Protein AF-A0A4R4P448-F1 (afdb_monomer_lite)

Sequence (437 aa):
MSELDTVGRLIAGVGQALLPLRTALETAEGFDALLIRLGWPPVQVPAPIRDLGAKVDRLYDNLTRLVGEGGLQVGSAPGREPVLNLDAGTVAAAVSAVTELVDAISALASAPASAYPPDLVAAGFREKFPRQLIDHLLVEYLVGRQPQLGFALRTLGVITAKYQAPEGIRPGYMARRFDLAALPQAVSDPGRMLRETFGWGTADFDFGAFASQVDNLMTALGNRSSHVPLDAAAAQAVQGTRTDRPRALEISPFRRVVGEDTTNRVSAAVRMIELPGAGGTLPGLALVPSFEGVLGFKLPLAEDIELIVRSDLDFSGGVAVLIRPGQGLEILTGFADGAAGPAKASGSLEAIVERGKADGEPTVLFGEPDGTRLQYQKLSGAGGIRLGSGGPDVFGEVSLDGLKFVFKPAGADGFIGAVLPKDGVQVEADVTAFPYR

pLDDT: mean 80.67, std 12.22, range [37.88, 97.12]

Foldseek 3Di:
DAPLVVLLVVLLLLLLLLLLLLQLLPDLVSVQVVQLQLQAHRDDQQPLSNVLNVLNVQLVVLSCQQFNPVSNPPPDDPDDHTDGPSPPVSSVSNVVSSVVSLVSLLCQLVDDCVSDDVQCVVVVVSPRVSQQSSQVSSLCSCCVPVVLRSLLCVLLVQWDWDWDPRDRNGHIHTRIHGHPVSVVVSLVCVVVCQCPPQVAVHQRRNPVVVLVSVCSNLVSVVWDKDWAFDDPLRCCQQANDDPDGFTWTKTWRDWDQPDPDNPRIWTKIWTKGKRHADPPFHIFIKIWIDTDDDAQDWDDPDQFKTKHKDKPDDPPQTWMWTDGPPDFIWIWGNSNVPPPHIDTDFIKIKMKMKGAHPVQDWAFPHDDPPAFTWTFGMWMKMWMWGADPVTIDTWIKIKTHFTKTWHAPDPDPPDVVVPADNRTDMDTDIDMDTSDD

Organism: NCBI:txid1266829

Secondary structure (DSSP, 8-state):
--HHHHHHHHHHHHHHHHTHHHHHHHSHHHHHHHHHHTT-------HHHHTHHHHHHHHHHHHHHHHHHHH--SSPPTT--------HHHHHHHHHHHHHHHHHHHHGGGS-GGGS-HHHHHTTHHHHHHHHHHHHHHHHHHHHH-HHHHHHHHHTTSEEEEEE--BTTBPPEEEEEE-TTHHHHHHH-HHHHHHHHH-TTSTT--HHHHHHHHHHHHHHTT-EEEEEEPPHHHHHHHH-S-SS--EEEEEEEEEEE-SSSTT-EEEEEEEEEEE---TTPPPEEEEEEEEES-TT-EEESSSSEEEEEEESS--TT-EEEEE-TTS--EEEE-TT-TTT--EEE-EEEEEEEEEE-TT-PPEEEEE-TTSSEEEESEEEEEEEEEEETTEEEEEEEEEEEEEEEEE--TT--SHHHHHS-TT-EEEEEEEEEEEE-

Structure (mmCIF, N/CA/C/O backbone):
data_AF-A0A4R4P448-F1
#
_entry.id   AF-A0A4R4P448-F1
#
loop_
_atom_site.group_PDB
_atom_site.id
_atom_site.type_symbol
_atom_site.label_atom_id
_atom_site.label_alt_id
_atom_site.label_comp_id
_atom_site.label_asym_id
_atom_site.label_entity_id
_atom_site.label_seq_id
_atom_site.pdbx_PDB_ins_code
_atom_site.Cartn_x
_atom_site.Cartn_y
_atom_site.Cartn_z
_atom_site.occupancy
_atom_site.B_iso_or_equiv
_atom_site.auth_seq_id
_atom_site.auth_comp_id
_atom_site.auth_asym_id
_atom_site.auth_atom_id
_atom_site.pdbx_PDB_model_num
ATOM 1 N N . MET A 1 1 ? -21.186 -8.753 -5.133 1.00 41.53 1 MET A N 1
ATOM 2 C CA . MET A 1 1 ? -20.066 -8.940 -6.088 1.00 41.53 1 MET A CA 1
ATOM 3 C C . MET A 1 1 ? -19.744 -10.428 -6.102 1.00 41.53 1 MET A C 1
ATOM 5 O O . MET A 1 1 ? -19.868 -11.041 -5.053 1.00 41.53 1 MET A O 1
ATOM 9 N N . SER A 1 2 ? -19.446 -11.040 -7.249 1.00 43.12 2 SER A N 1
ATOM 10 C CA . SER A 1 2 ? -19.134 -12.480 -7.345 1.00 43.12 2 SER A CA 1
ATOM 11 C C . SER A 1 2 ? -17.615 -12.743 -7.222 1.00 43.12 2 SER A C 1
ATOM 13 O O . SER A 1 2 ? -16.814 -11.827 -7.357 1.00 43.12 2 SER A O 1
ATOM 15 N N . GLU A 1 3 ? -17.175 -13.985 -6.990 1.00 44.41 3 GLU A N 1
ATOM 16 C CA . GLU A 1 3 ? -15.758 -14.401 -6.991 1.00 44.41 3 GLU A CA 1
ATOM 17 C C . GLU A 1 3 ? -15.194 -14.196 -8.392 1.00 44.41 3 GLU A C 1
ATOM 19 O O . GLU A 1 3 ? -14.084 -13.701 -8.548 1.00 44.41 3 GLU A O 1
ATOM 24 N N . LEU A 1 4 ? -16.020 -14.452 -9.412 1.00 55.16 4 LEU A N 1
ATOM 25 C CA . LEU A 1 4 ? -15.739 -14.094 -10.796 1.00 55.16 4 LEU A CA 1
ATOM 26 C C . LEU A 1 4 ? -15.542 -12.579 -10.971 1.00 55.16 4 LEU A C 1
ATOM 28 O O . LEU A 1 4 ? -14.670 -12.196 -11.738 1.00 55.16 4 LEU A O 1
ATOM 32 N N . ASP A 1 5 ? -16.256 -11.718 -10.235 1.00 58.09 5 ASP A N 1
ATOM 33 C CA . ASP A 1 5 ? -16.046 -10.258 -10.245 1.00 58.09 5 ASP A CA 1
ATOM 34 C C . ASP A 1 5 ? -14.701 -9.868 -9.614 1.00 58.09 5 ASP A C 1
ATOM 36 O O . ASP A 1 5 ? -13.929 -9.121 -10.211 1.00 58.09 5 ASP A O 1
ATOM 40 N N . THR A 1 6 ? -14.350 -10.405 -8.441 1.00 57.59 6 THR A N 1
ATOM 41 C CA . THR A 1 6 ? -13.052 -10.111 -7.803 1.00 57.59 6 THR A CA 1
ATOM 42 C C . THR A 1 6 ? -11.874 -10.666 -8.602 1.00 57.59 6 THR A C 1
ATOM 44 O O . THR A 1 6 ? -10.913 -9.939 -8.859 1.00 57.59 6 THR A O 1
ATOM 47 N N . VAL A 1 7 ? -11.952 -11.925 -9.037 1.00 63.88 7 VAL A N 1
ATOM 48 C CA . VAL A 1 7 ? -10.938 -12.555 -9.892 1.00 63.88 7 VAL A CA 1
ATOM 49 C C . VAL A 1 7 ? -10.858 -11.818 -11.226 1.00 63.88 7 VAL A C 1
ATOM 51 O O . VAL A 1 7 ? -9.765 -11.473 -11.661 1.00 63.88 7 VAL A O 1
ATOM 54 N N . GLY A 1 8 ? -11.997 -11.488 -11.836 1.00 66.19 8 GLY A N 1
ATOM 55 C CA . GLY A 1 8 ? -12.072 -10.715 -13.072 1.00 66.19 8 GLY A CA 1
ATOM 56 C C . GLY A 1 8 ? -11.394 -9.352 -12.950 1.00 66.19 8 GLY A C 1
ATOM 57 O O . GLY A 1 8 ? -10.576 -9.001 -13.797 1.00 66.19 8 GLY A O 1
ATOM 58 N N . ARG A 1 9 ? -11.635 -8.606 -11.866 1.00 70.31 9 ARG A N 1
ATOM 59 C CA . ARG A 1 9 ? -10.974 -7.313 -11.609 1.00 70.31 9 ARG A CA 1
ATOM 60 C C . ARG A 1 9 ? -9.481 -7.450 -11.326 1.00 70.31 9 ARG A C 1
ATOM 62 O O . ARG A 1 9 ? -8.697 -6.634 -11.810 1.00 70.31 9 ARG A O 1
ATOM 69 N N . LEU A 1 10 ? -9.072 -8.467 -10.566 1.00 69.50 10 LEU A N 1
ATOM 70 C CA . LEU A 1 10 ? -7.660 -8.722 -10.283 1.00 69.50 10 LEU A CA 1
ATOM 71 C C . LEU A 1 10 ? -6.905 -9.070 -11.571 1.00 69.50 10 LEU A C 1
ATOM 73 O O . LEU A 1 10 ? -5.875 -8.467 -11.865 1.00 69.50 10 LEU A O 1
ATOM 77 N N . ILE A 1 11 ? -7.449 -9.990 -12.367 1.00 74.88 11 ILE A N 1
ATOM 78 C CA . ILE A 1 11 ? -6.887 -10.405 -13.655 1.00 74.88 11 ILE A CA 1
ATOM 79 C C . ILE A 1 11 ? -6.887 -9.255 -14.651 1.00 74.88 11 ILE A C 1
ATOM 81 O O . ILE A 1 11 ? -5.895 -9.065 -15.351 1.00 74.88 11 ILE A O 1
ATOM 85 N N . ALA A 1 12 ? -7.937 -8.433 -14.668 1.00 78.94 12 ALA A N 1
ATOM 86 C CA . ALA A 1 12 ? -7.950 -7.207 -15.449 1.00 78.94 12 ALA A CA 1
ATOM 87 C C . ALA A 1 12 ? -6.800 -6.274 -15.057 1.00 78.94 12 ALA A C 1
ATOM 89 O O . ALA A 1 12 ? -6.094 -5.785 -15.935 1.00 78.94 12 ALA A O 1
ATOM 90 N N . GLY A 1 13 ? -6.564 -6.062 -13.760 1.00 77.81 13 GLY A N 1
ATOM 91 C CA . GLY A 1 13 ? -5.466 -5.223 -13.283 1.00 77.81 13 GLY A CA 1
ATOM 92 C C . GLY A 1 13 ? -4.086 -5.775 -13.652 1.00 77.81 13 GLY A C 1
ATOM 93 O O . GLY A 1 13 ? -3.258 -5.045 -14.196 1.00 77.81 13 GLY A O 1
ATOM 94 N N . VAL A 1 14 ? -3.851 -7.070 -13.419 1.00 76.56 14 VAL A N 1
ATOM 95 C CA . VAL A 1 14 ? -2.586 -7.738 -13.777 1.00 76.56 14 VAL A CA 1
ATOM 96 C C . VAL A 1 14 ? -2.362 -7.716 -15.287 1.00 76.56 14 VAL A C 1
ATOM 98 O O . VAL A 1 14 ? -1.283 -7.356 -15.749 1.00 76.56 14 VAL A O 1
ATOM 101 N N . GLY A 1 15 ? -3.384 -8.049 -16.073 1.00 81.69 15 GLY A N 1
ATOM 102 C CA . GLY A 1 15 ? -3.301 -8.045 -17.526 1.00 81.69 15 GLY A CA 1
ATOM 103 C C . GLY A 1 15 ? -3.049 -6.646 -18.089 1.00 81.69 15 GLY A C 1
ATOM 104 O O . GLY A 1 15 ? -2.198 -6.482 -18.961 1.00 81.69 15 GLY A O 1
ATOM 105 N N . GLN A 1 16 ? -3.708 -5.617 -17.544 1.00 85.31 16 GLN A N 1
ATOM 106 C CA . GLN A 1 16 ? -3.462 -4.223 -17.921 1.00 85.31 16 GLN A CA 1
ATOM 107 C C . GLN A 1 16 ? -2.030 -3.774 -17.635 1.00 85.31 16 GLN A C 1
ATOM 109 O O . GLN A 1 16 ? -1.494 -2.974 -18.402 1.00 85.31 16 GLN A O 1
ATOM 114 N N . ALA A 1 17 ? -1.393 -4.302 -16.586 1.00 87.56 17 ALA A N 1
ATOM 115 C CA . ALA A 1 17 ? 0.004 -3.999 -16.300 1.00 87.56 17 ALA A CA 1
ATOM 116 C C . ALA A 1 17 ? 0.957 -4.475 -17.403 1.00 87.56 17 ALA A C 1
ATOM 118 O O . ALA A 1 17 ? 2.005 -3.870 -17.605 1.00 87.56 17 ALA A O 1
ATOM 119 N N . LEU A 1 18 ? 0.583 -5.519 -18.148 1.00 89.50 18 LEU A N 1
ATOM 120 C CA . LEU A 1 18 ? 1.393 -6.088 -19.226 1.00 89.50 18 LEU A CA 1
ATOM 121 C C . LEU A 1 18 ? 1.148 -5.413 -20.586 1.00 89.50 18 LEU A C 1
ATOM 123 O O . LEU A 1 18 ? 1.983 -5.524 -21.480 1.00 89.50 18 LEU A O 1
ATOM 127 N N . LEU A 1 19 ? 0.046 -4.673 -20.750 1.00 89.25 19 LEU A N 1
ATOM 128 C CA . LEU A 1 19 ? -0.318 -4.036 -22.023 1.00 89.25 19 LEU A CA 1
ATOM 129 C C . LEU A 1 19 ? 0.665 -2.985 -22.561 1.00 89.25 19 LEU A C 1
ATOM 131 O O . LEU A 1 19 ? 0.752 -2.884 -23.785 1.00 89.25 19 LEU A O 1
ATOM 135 N N . PRO A 1 20 ? 1.440 -2.234 -21.750 1.00 90.81 20 PRO A N 1
ATOM 136 C CA . PRO A 1 20 ? 2.474 -1.350 -22.288 1.00 90.81 20 PRO A CA 1
ATOM 137 C C . PRO A 1 20 ? 3.507 -2.080 -23.158 1.00 90.81 20 PRO A C 1
ATOM 139 O O . PRO A 1 20 ? 4.108 -1.466 -24.039 1.00 90.81 20 PRO A O 1
ATOM 142 N N . LEU A 1 21 ? 3.685 -3.395 -22.964 1.00 92.69 21 LEU A N 1
ATOM 143 C CA . LEU A 1 21 ? 4.535 -4.214 -23.827 1.00 92.69 21 LEU A CA 1
ATOM 144 C C . LEU A 1 21 ? 4.021 -4.259 -25.271 1.00 92.69 21 LEU A C 1
ATOM 146 O O . LEU A 1 21 ? 4.827 -4.354 -26.187 1.00 92.69 21 LEU A O 1
ATOM 150 N N . ARG A 1 22 ? 2.706 -4.143 -25.490 1.00 91.81 22 ARG A N 1
ATOM 151 C CA . ARG A 1 22 ? 2.108 -4.114 -26.832 1.00 91.81 22 ARG A CA 1
ATOM 152 C C . ARG A 1 22 ? 2.654 -2.939 -27.630 1.00 91.81 22 ARG A C 1
ATOM 154 O O . ARG A 1 22 ? 3.297 -3.138 -28.650 1.00 91.81 22 ARG A O 1
ATOM 161 N N . THR A 1 23 ? 2.513 -1.733 -27.081 1.00 88.06 23 THR A N 1
ATOM 162 C CA . THR A 1 23 ? 3.013 -0.493 -27.686 1.00 88.06 23 THR A CA 1
ATOM 163 C C . THR A 1 23 ? 4.532 -0.507 -27.845 1.00 88.06 23 THR A C 1
ATOM 165 O O . THR A 1 23 ? 5.057 -0.010 -28.835 1.00 88.06 23 THR A O 1
ATOM 168 N N . ALA A 1 24 ? 5.258 -1.116 -26.903 1.00 92.81 24 ALA A N 1
ATOM 169 C CA . ALA A 1 24 ? 6.706 -1.261 -27.020 1.00 92.81 24 ALA A CA 1
ATOM 170 C C . ALA A 1 24 ? 7.134 -2.225 -28.142 1.00 92.81 24 ALA A C 1
ATOM 172 O O . ALA A 1 24 ? 8.243 -2.099 -28.641 1.00 92.81 24 ALA A O 1
ATOM 173 N N . LEU A 1 25 ? 6.299 -3.189 -28.538 1.00 93.62 25 LEU A N 1
ATOM 174 C CA . LEU A 1 25 ? 6.611 -4.150 -29.603 1.00 93.62 25 LEU A CA 1
ATOM 175 C C . LEU A 1 25 ? 6.015 -3.769 -30.968 1.00 93.62 25 LEU A C 1
ATOM 177 O O . LEU A 1 25 ? 6.372 -4.389 -31.969 1.00 93.62 25 LEU A O 1
ATOM 181 N N . GLU A 1 26 ? 5.142 -2.759 -31.025 1.00 89.88 26 GLU A N 1
ATOM 182 C CA . GLU A 1 26 ? 4.516 -2.269 -32.263 1.00 89.88 26 GLU A CA 1
ATOM 183 C C . GLU A 1 26 ? 5.527 -1.648 -33.238 1.00 89.88 26 GLU A C 1
ATOM 185 O O . GLU A 1 26 ? 5.404 -1.831 -34.450 1.00 89.88 26 GLU A O 1
ATOM 190 N N . THR A 1 27 ? 6.531 -0.925 -32.729 1.00 91.38 27 THR A N 1
ATOM 191 C CA . THR A 1 27 ? 7.555 -0.266 -33.555 1.00 91.38 27 THR A CA 1
ATOM 192 C C . THR A 1 27 ? 8.965 -0.499 -33.021 1.00 91.38 27 THR A C 1
ATOM 194 O O . THR A 1 27 ? 9.168 -0.813 -31.847 1.00 91.38 27 THR A O 1
ATOM 197 N N . ALA A 1 28 ? 9.966 -0.320 -33.890 1.00 90.31 28 ALA A N 1
ATOM 198 C CA . ALA A 1 28 ? 11.369 -0.406 -33.492 1.00 90.31 28 ALA A CA 1
ATOM 199 C C . ALA A 1 28 ? 11.723 0.673 -32.454 1.00 90.31 28 ALA A C 1
ATOM 201 O O . ALA A 1 28 ? 12.370 0.370 -31.455 1.00 90.31 28 ALA A O 1
ATOM 202 N N . GLU A 1 29 ? 11.224 1.902 -32.628 1.00 92.88 29 GLU A N 1
ATOM 203 C CA . GLU A 1 29 ? 11.473 2.999 -31.688 1.00 92.88 29 GLU A CA 1
ATOM 204 C C . GLU A 1 29 ? 10.832 2.744 -30.317 1.00 92.88 29 GLU A C 1
ATOM 206 O O . GLU A 1 29 ? 11.411 3.093 -29.286 1.00 92.88 29 GLU A O 1
ATOM 211 N N . GLY A 1 30 ? 9.647 2.121 -30.287 1.00 93.38 30 GLY A N 1
ATOM 212 C CA . GLY A 1 30 ? 8.982 1.722 -29.046 1.00 93.38 30 GLY A CA 1
ATOM 213 C C . GLY A 1 30 ? 9.814 0.709 -28.260 1.00 93.38 30 GLY A C 1
ATOM 214 O O . GLY A 1 30 ? 9.973 0.842 -27.041 1.00 93.38 30 GLY A O 1
ATOM 215 N N . PHE A 1 31 ? 10.408 -0.256 -28.964 1.00 96.12 31 PHE A N 1
ATOM 216 C CA . PHE A 1 31 ? 11.247 -1.273 -28.342 1.00 96.12 31 PHE A CA 1
ATOM 217 C C . PHE A 1 31 ? 12.570 -0.688 -27.848 1.00 96.12 31 PHE A C 1
ATOM 219 O O . PHE A 1 31 ? 12.986 -0.964 -26.721 1.00 96.12 31 PHE A O 1
ATOM 226 N N . ASP A 1 32 ? 13.194 0.184 -28.637 1.00 95.44 32 ASP A N 1
ATOM 227 C CA . ASP A 1 32 ? 14.412 0.888 -28.238 1.00 95.44 32 ASP A CA 1
ATOM 228 C C . ASP A 1 32 ? 14.177 1.753 -26.994 1.00 95.44 32 ASP A C 1
ATOM 230 O O . ASP A 1 32 ? 14.983 1.743 -26.060 1.00 95.44 32 ASP A O 1
ATOM 234 N N . ALA A 1 33 ? 13.037 2.448 -26.919 1.00 94.56 33 ALA A N 1
ATOM 235 C CA . ALA A 1 33 ? 12.659 3.218 -25.738 1.00 94.56 33 ALA A CA 1
ATOM 236 C C . ALA A 1 33 ? 12.486 2.329 -24.494 1.00 94.56 33 ALA A C 1
ATOM 238 O O . ALA A 1 33 ? 12.904 2.719 -23.397 1.00 94.56 33 ALA A O 1
ATOM 239 N N . LEU A 1 34 ? 11.903 1.133 -24.645 1.00 96.19 34 LEU A N 1
ATOM 240 C CA . LEU A 1 34 ? 11.806 0.146 -23.567 1.00 96.19 34 LEU A CA 1
ATOM 241 C C . LEU A 1 34 ? 13.198 -0.318 -23.116 1.00 96.19 34 LEU A C 1
ATOM 243 O O . LEU A 1 34 ? 13.480 -0.311 -21.917 1.00 96.19 34 LEU A O 1
ATOM 247 N N . LEU A 1 35 ? 14.087 -0.671 -24.049 1.00 96.69 35 LEU A N 1
ATOM 248 C CA . LEU A 1 35 ? 15.451 -1.096 -23.728 1.00 96.69 35 LEU A CA 1
ATOM 249 C C . LEU A 1 35 ? 16.219 -0.012 -22.971 1.00 96.69 35 LEU A C 1
ATOM 251 O O . LEU A 1 35 ? 16.769 -0.297 -21.905 1.00 96.69 35 LEU A O 1
ATOM 255 N N . ILE A 1 36 ? 16.176 1.236 -23.443 1.00 95.44 36 ILE A N 1
ATOM 256 C CA . ILE A 1 36 ? 16.846 2.366 -22.788 1.00 95.44 36 ILE A CA 1
ATOM 257 C C . ILE A 1 36 ? 16.336 2.543 -21.352 1.00 95.44 36 ILE A C 1
ATOM 259 O O . ILE A 1 36 ? 17.140 2.681 -20.427 1.00 95.44 36 ILE A O 1
ATOM 263 N N . ARG A 1 37 ? 15.015 2.477 -21.125 1.00 95.19 37 ARG A N 1
ATOM 264 C CA . ARG A 1 37 ? 14.423 2.570 -19.773 1.00 95.19 37 ARG A CA 1
ATOM 265 C C . ARG A 1 37 ? 14.904 1.458 -18.840 1.00 95.19 37 ARG A C 1
ATOM 267 O O . ARG A 1 37 ? 15.059 1.694 -17.643 1.00 95.19 37 ARG A O 1
ATOM 274 N N . LEU A 1 38 ? 15.144 0.266 -19.380 1.00 96.50 38 LEU A N 1
ATOM 275 C CA . LEU A 1 38 ? 15.647 -0.900 -18.649 1.00 96.50 38 LEU A CA 1
ATOM 276 C C . LEU A 1 38 ? 17.185 -0.934 -18.546 1.00 96.50 38 LEU A C 1
ATOM 278 O O . LEU A 1 38 ? 17.749 -1.867 -17.966 1.00 96.50 38 LEU A O 1
ATOM 282 N N . GLY A 1 39 ? 17.880 0.075 -19.077 1.00 96.56 39 GLY A N 1
ATOM 283 C CA . GLY A 1 39 ? 19.338 0.149 -19.048 1.00 96.56 39 GLY A CA 1
ATOM 284 C C . GLY A 1 39 ? 20.006 -0.804 -20.033 1.00 96.56 39 GLY A C 1
ATOM 285 O O . GLY A 1 39 ? 21.037 -1.393 -19.708 1.00 96.56 39 GLY A O 1
ATOM 286 N N . TRP A 1 40 ? 19.412 -0.997 -21.206 1.00 97.12 40 TRP A N 1
ATOM 287 C CA . TRP A 1 40 ? 19.964 -1.775 -22.311 1.00 97.12 40 TRP A CA 1
ATOM 288 C C . TRP A 1 40 ? 20.116 -0.894 -23.555 1.00 97.12 40 TRP A C 1
ATOM 290 O O . TRP A 1 40 ? 19.285 -0.011 -23.779 1.00 97.12 40 TRP A O 1
ATOM 300 N N . PRO A 1 41 ? 21.178 -1.087 -24.354 1.00 95.81 41 PRO A N 1
ATOM 301 C CA . PRO A 1 41 ? 21.342 -0.339 -25.591 1.00 95.81 41 PRO A CA 1
ATOM 302 C C . PRO A 1 41 ? 20.273 -0.758 -26.620 1.00 95.81 41 PRO A C 1
ATOM 304 O O . PRO A 1 41 ? 19.886 -1.930 -26.629 1.00 95.81 41 PRO A O 1
ATOM 307 N N . PRO A 1 42 ? 19.826 0.163 -27.493 1.00 93.44 42 PRO A N 1
ATOM 308 C CA . PRO A 1 42 ? 18.970 -0.141 -28.640 1.00 93.44 42 PRO A CA 1
ATOM 309 C C . PRO A 1 42 ? 19.512 -1.294 -29.487 1.00 93.44 42 PRO A C 1
ATOM 311 O O . PRO A 1 42 ? 20.704 -1.326 -29.804 1.00 93.44 42 PRO A O 1
ATOM 314 N N . VAL A 1 43 ? 18.642 -2.227 -29.870 1.00 92.06 43 VAL A N 1
ATOM 315 C CA . VAL A 1 43 ? 18.972 -3.343 -30.766 1.00 92.06 43 VAL A CA 1
ATOM 316 C C . VAL A 1 43 ? 17.750 -3.727 -31.590 1.00 92.06 43 VAL A C 1
ATOM 318 O O . VAL A 1 43 ? 16.611 -3.555 -31.161 1.00 92.06 43 VAL A O 1
ATOM 321 N N . GLN A 1 44 ? 17.973 -4.352 -32.748 1.00 89.81 44 GLN A N 1
ATOM 322 C CA . GLN A 1 44 ? 16.877 -4.989 -33.474 1.00 89.81 44 GLN A CA 1
ATOM 323 C C . GLN A 1 44 ? 16.191 -6.033 -32.580 1.00 89.81 44 GLN A C 1
ATOM 325 O O . GLN A 1 44 ? 16.870 -6.873 -31.990 1.00 89.81 44 GLN A O 1
ATOM 330 N N . VAL A 1 45 ? 14.853 -6.003 -32.528 1.00 89.75 45 VAL A N 1
ATOM 331 C CA . VAL A 1 45 ? 14.033 -6.902 -31.699 1.00 89.75 45 VAL A CA 1
ATOM 332 C C . VAL A 1 45 ? 14.415 -8.375 -31.937 1.00 89.75 45 VAL A C 1
ATOM 334 O O . VAL A 1 45 ? 14.128 -8.899 -33.029 1.00 89.75 45 VAL A O 1
ATOM 337 N N . PRO A 1 46 ? 15.023 -9.057 -30.940 1.00 93.25 46 PRO A N 1
ATOM 338 C CA . PRO A 1 46 ? 15.355 -10.478 -31.018 1.00 93.25 46 PRO A CA 1
ATOM 339 C C . PRO A 1 46 ? 14.111 -11.336 -31.259 1.00 93.25 46 PRO A C 1
ATOM 341 O O . PRO A 1 46 ? 13.043 -11.033 -30.726 1.00 93.25 46 PRO A O 1
ATOM 344 N N . ALA A 1 47 ? 14.247 -12.430 -32.016 1.00 92.50 47 ALA A N 1
ATOM 345 C CA . ALA A 1 47 ? 13.115 -13.302 -32.353 1.00 92.50 47 ALA A CA 1
ATOM 346 C C . ALA A 1 47 ? 12.321 -13.781 -31.116 1.00 92.50 47 ALA A C 1
ATOM 348 O O . ALA A 1 47 ? 11.112 -13.567 -31.107 1.00 92.50 47 ALA A O 1
ATOM 349 N N . PRO A 1 48 ? 12.957 -14.255 -30.018 1.00 94.19 48 PRO A N 1
ATOM 350 C CA . PRO A 1 48 ? 12.215 -14.659 -28.819 1.00 94.19 48 PRO A CA 1
ATOM 351 C C . PRO A 1 48 ? 11.367 -13.541 -28.193 1.00 94.19 48 PRO A C 1
ATOM 353 O O . PRO A 1 48 ? 10.333 -13.810 -27.594 1.00 94.19 48 PRO A O 1
ATOM 356 N N . ILE A 1 49 ? 11.797 -12.280 -28.320 1.00 94.69 49 ILE A N 1
ATOM 357 C CA . ILE A 1 49 ? 11.058 -11.119 -27.803 1.00 94.69 49 ILE A CA 1
ATOM 358 C C . ILE A 1 49 ? 9.927 -10.739 -28.761 1.00 94.69 49 ILE A C 1
ATOM 360 O O . ILE A 1 49 ? 8.828 -10.416 -28.320 1.00 94.69 49 ILE A O 1
ATOM 364 N N . ARG A 1 50 ? 10.170 -10.820 -30.073 1.00 92.75 50 ARG A N 1
ATOM 365 C CA . ARG A 1 50 ? 9.145 -10.588 -31.098 1.00 92.75 50 ARG A CA 1
ATOM 366 C C . ARG A 1 50 ? 7.983 -11.573 -30.969 1.00 92.75 50 ARG A C 1
ATOM 368 O O . ARG A 1 50 ? 6.833 -11.171 -31.114 1.00 92.75 50 ARG A O 1
ATOM 375 N N . ASP A 1 51 ? 8.278 -12.824 -30.623 1.00 92.69 51 ASP A N 1
ATOM 376 C CA . ASP A 1 51 ? 7.280 -13.879 -30.418 1.00 92.69 51 ASP A CA 1
ATOM 377 C C . ASP A 1 51 ? 6.328 -13.588 -29.241 1.00 92.69 51 ASP A C 1
ATOM 379 O O . ASP A 1 51 ? 5.228 -14.147 -29.176 1.00 92.69 51 ASP A O 1
ATOM 383 N N . LEU A 1 52 ? 6.691 -12.667 -28.336 1.00 95.62 52 LEU A N 1
ATOM 384 C CA . LEU A 1 52 ? 5.781 -12.182 -27.297 1.00 95.62 52 LEU A CA 1
ATOM 385 C C . LEU A 1 52 ? 4.616 -11.375 -27.878 1.00 95.62 52 LEU A C 1
ATOM 387 O O . LEU A 1 52 ? 3.542 -11.393 -27.284 1.00 95.62 52 LEU A O 1
ATOM 391 N N . GLY A 1 53 ? 4.786 -10.714 -29.031 1.00 93.19 53 GLY A N 1
ATOM 392 C CA . GLY A 1 53 ? 3.767 -9.842 -29.627 1.00 93.19 53 GLY A CA 1
ATOM 393 C C . GLY A 1 53 ? 2.418 -10.544 -29.789 1.00 93.19 53 GLY A C 1
ATOM 394 O O . GLY A 1 53 ? 1.411 -10.078 -29.264 1.00 93.19 53 GLY A O 1
ATOM 395 N N . ALA A 1 54 ? 2.415 -11.749 -30.367 1.00 93.62 54 ALA A N 1
ATOM 396 C CA . ALA A 1 54 ? 1.192 -12.537 -30.537 1.00 93.62 54 ALA A CA 1
ATOM 397 C C . ALA A 1 54 ? 0.527 -12.929 -29.201 1.00 93.62 54 ALA A C 1
ATOM 399 O O . ALA A 1 54 ? -0.694 -13.063 -29.130 1.00 93.62 54 ALA A O 1
ATOM 400 N N . LYS A 1 55 ? 1.308 -13.127 -28.130 1.00 94.62 55 LYS A N 1
ATOM 401 C CA . LYS A 1 55 ? 0.780 -13.423 -26.786 1.00 94.62 55 LYS A CA 1
ATOM 402 C C . LYS A 1 55 ? 0.194 -12.175 -26.132 1.00 94.62 55 LYS A C 1
ATOM 404 O O . LYS A 1 55 ? -0.847 -12.261 -25.487 1.00 94.62 55 LYS A O 1
ATOM 409 N N . VAL A 1 56 ? 0.831 -11.025 -26.334 1.00 94.25 56 VAL A N 1
ATOM 410 C CA . VAL A 1 56 ? 0.334 -9.731 -25.859 1.00 94.25 56 VAL A CA 1
ATOM 411 C C . VAL A 1 56 ? -0.965 -9.347 -26.572 1.00 94.25 56 VAL A C 1
ATOM 413 O O . VAL A 1 56 ? -1.898 -8.907 -25.906 1.00 94.25 56 VAL A O 1
ATOM 416 N N . ASP A 1 57 ? -1.077 -9.576 -27.882 1.00 93.75 57 ASP A N 1
ATOM 417 C CA . ASP A 1 57 ? -2.321 -9.335 -28.626 1.00 93.75 57 ASP A CA 1
ATOM 418 C C . ASP A 1 57 ? -3.454 -10.251 -28.143 1.00 93.75 57 ASP A C 1
ATOM 420 O O . ASP A 1 57 ? -4.557 -9.784 -27.866 1.00 93.75 57 ASP A O 1
ATOM 424 N N . ARG A 1 58 ? -3.173 -11.543 -27.912 1.00 94.44 58 ARG A N 1
ATOM 425 C CA . ARG A 1 58 ? -4.150 -12.456 -27.290 1.00 94.44 58 ARG A CA 1
ATOM 426 C C . ARG A 1 58 ? -4.582 -11.986 -25.905 1.00 94.44 58 ARG A C 1
ATOM 428 O O . ARG A 1 58 ? -5.759 -12.104 -25.567 1.00 94.44 58 ARG A O 1
ATOM 435 N N . LEU A 1 59 ? -3.654 -11.495 -25.085 1.00 92.62 59 LEU A N 1
ATOM 436 C CA . LEU A 1 59 ? -3.991 -10.928 -23.782 1.00 92.62 59 LEU A CA 1
ATOM 437 C C . LEU A 1 59 ? -4.906 -9.712 -23.947 1.00 92.62 59 LEU A C 1
ATOM 439 O O . LEU A 1 59 ? -5.942 -9.651 -23.293 1.00 92.62 59 LEU A O 1
ATOM 443 N N . TYR A 1 60 ? -4.564 -8.786 -24.842 1.00 91.88 60 TYR A N 1
ATOM 444 C CA . TYR A 1 60 ? -5.380 -7.610 -25.136 1.00 91.88 60 TYR A CA 1
ATOM 445 C C . TYR A 1 60 ? -6.805 -7.989 -25.555 1.00 91.88 60 TYR A C 1
ATOM 447 O O . TYR A 1 60 ? -7.765 -7.463 -24.989 1.00 91.88 60 TYR A O 1
ATOM 455 N N . ASP A 1 61 ? -6.963 -8.948 -26.467 1.00 92.38 61 ASP A N 1
ATOM 456 C CA . ASP A 1 61 ? -8.274 -9.409 -26.927 1.00 92.38 61 ASP A CA 1
ATOM 457 C C . ASP A 1 61 ? -9.096 -10.028 -25.789 1.00 92.38 61 ASP A C 1
ATOM 459 O O . ASP A 1 61 ? -10.282 -9.734 -25.636 1.00 92.38 61 ASP A O 1
ATOM 463 N N . ASN A 1 62 ? -8.475 -10.872 -24.956 1.00 91.06 62 ASN A N 1
ATOM 464 C CA . ASN A 1 62 ? -9.157 -11.497 -23.821 1.00 91.06 62 ASN A CA 1
ATOM 465 C C . ASN A 1 62 ? -9.546 -10.478 -22.748 1.00 91.06 62 ASN A C 1
ATOM 467 O O . ASN A 1 62 ? -10.651 -10.549 -22.215 1.00 91.06 62 ASN A O 1
ATOM 471 N N . LEU A 1 63 ? -8.690 -9.494 -22.468 1.00 88.50 63 LEU A N 1
ATOM 472 C CA . LEU A 1 63 ? -9.041 -8.411 -21.557 1.00 88.50 63 LEU A CA 1
ATOM 473 C C . LEU A 1 63 ? -10.141 -7.519 -22.141 1.00 88.50 63 LEU A C 1
ATOM 475 O O . LEU A 1 63 ? -11.031 -7.119 -21.403 1.00 88.50 63 LEU A O 1
ATOM 479 N N . THR A 1 64 ? -10.134 -7.252 -23.450 1.00 88.88 64 THR A N 1
ATOM 480 C CA . THR A 1 64 ? -11.207 -6.495 -24.120 1.00 88.88 64 THR A CA 1
ATOM 481 C C . THR A 1 64 ? -12.546 -7.205 -23.955 1.00 88.88 64 THR A C 1
ATOM 483 O O . THR A 1 64 ? -13.549 -6.559 -23.666 1.00 88.88 64 THR A O 1
ATOM 486 N N . ARG A 1 65 ? -12.570 -8.540 -24.076 1.00 88.38 65 ARG A N 1
ATOM 487 C CA . ARG A 1 65 ? -13.777 -9.330 -23.794 1.00 88.38 65 ARG A CA 1
ATOM 488 C C . ARG A 1 65 ? -14.171 -9.258 -22.322 1.00 88.38 65 ARG A C 1
ATOM 490 O O . ARG A 1 65 ? -15.356 -9.147 -22.049 1.00 88.38 65 ARG A O 1
ATOM 497 N N . LEU A 1 66 ? -13.201 -9.298 -21.405 1.00 84.50 66 LEU A N 1
ATOM 498 C CA . LEU A 1 66 ? -13.430 -9.303 -19.957 1.00 84.50 66 LEU A CA 1
ATOM 499 C C . LEU A 1 66 ? -13.937 -7.962 -19.412 1.00 84.50 66 LEU A C 1
ATOM 501 O O . LEU A 1 66 ? -14.810 -7.967 -18.552 1.00 84.50 66 LEU A O 1
ATOM 505 N N . VAL A 1 67 ? -13.394 -6.827 -19.864 1.00 82.81 67 VAL A N 1
ATOM 506 C CA . VAL A 1 67 ? -13.695 -5.496 -19.292 1.00 82.81 67 VAL A CA 1
ATOM 507 C C . VAL A 1 67 ? -14.355 -4.510 -20.261 1.00 82.81 67 VAL A C 1
ATOM 509 O O . VAL A 1 67 ? -14.634 -3.366 -19.890 1.00 82.81 67 VAL A O 1
ATOM 512 N N . GLY A 1 68 ? -14.594 -4.933 -21.503 1.00 77.88 68 GLY A N 1
ATOM 513 C CA . GLY A 1 68 ? -15.080 -4.086 -22.589 1.00 77.88 68 GLY A CA 1
ATOM 514 C C . GLY A 1 68 ? -14.025 -3.096 -23.102 1.00 77.88 68 GLY A C 1
ATOM 515 O O . GLY A 1 68 ? -13.033 -2.797 -22.436 1.00 77.88 68 GLY A O 1
ATOM 516 N N . GLU A 1 69 ? -14.260 -2.515 -24.285 1.00 67.12 69 GLU A N 1
ATOM 517 C CA . GLU A 1 69 ? -13.362 -1.500 -24.873 1.00 67.12 69 GLU A CA 1
ATOM 518 C C . GLU A 1 69 ? -13.164 -0.272 -23.963 1.00 67.12 69 GLU A C 1
ATOM 520 O O . GLU A 1 69 ? -12.107 0.351 -23.978 1.00 67.12 69 GLU A O 1
ATOM 525 N N . GLY A 1 70 ? -14.173 0.077 -23.153 1.00 60.19 70 GLY A N 1
ATOM 526 C CA . GLY A 1 70 ? -14.103 1.178 -22.183 1.00 60.19 70 GLY A CA 1
ATOM 527 C C . GLY A 1 70 ? -13.294 0.859 -20.921 1.00 60.19 70 GLY A C 1
ATOM 528 O O . GLY A 1 70 ? -12.789 1.773 -20.272 1.00 60.19 70 GLY A O 1
ATOM 529 N N . GLY A 1 71 ? -13.129 -0.426 -20.583 1.00 62.53 71 GLY A N 1
ATOM 530 C CA . GLY A 1 71 ? -12.361 -0.861 -19.414 1.00 62.53 71 GLY A CA 1
ATOM 531 C C . GLY A 1 71 ? -10.858 -0.950 -19.655 1.00 62.53 71 GLY A C 1
ATOM 532 O O . GLY A 1 71 ? -10.076 -0.938 -18.701 1.00 62.53 71 GLY A O 1
ATOM 533 N N . LEU A 1 72 ? -10.436 -0.982 -20.920 1.00 69.31 72 LEU A N 1
ATOM 534 C CA . LEU A 1 72 ? -9.036 -0.893 -21.313 1.00 69.31 72 LEU A CA 1
ATOM 535 C C . LEU A 1 72 ? -8.642 0.569 -21.510 1.00 69.31 72 LEU A C 1
ATOM 537 O O . LEU A 1 72 ? -8.791 1.144 -22.582 1.00 69.31 72 LEU A O 1
ATOM 541 N N . GLN A 1 73 ? -8.084 1.191 -20.477 1.00 60.75 73 GLN A N 1
ATOM 542 C CA . GLN A 1 73 ? -7.656 2.594 -20.552 1.00 60.75 73 GLN A CA 1
ATOM 543 C C . GLN A 1 73 ? -6.274 2.788 -21.205 1.00 60.75 73 GLN A C 1
ATOM 545 O O . GLN A 1 73 ? -5.544 3.727 -20.877 1.00 60.75 73 GLN A O 1
ATOM 550 N N . VAL A 1 74 ? -5.849 1.895 -22.103 1.00 47.97 74 VAL A N 1
ATOM 551 C CA . VAL A 1 74 ? -4.645 2.135 -22.915 1.00 47.97 74 VAL A CA 1
ATOM 552 C C . VAL A 1 74 ? -5.019 3.173 -23.980 1.00 47.97 74 VAL A C 1
ATOM 554 O O . VAL A 1 74 ? -5.458 2.822 -25.065 1.00 47.97 74 VAL A O 1
ATOM 557 N N . GLY A 1 75 ? -4.924 4.460 -23.625 1.00 47.22 75 GLY A N 1
ATOM 558 C CA . GLY A 1 75 ? -5.175 5.588 -24.535 1.00 47.22 75 GLY A CA 1
ATOM 559 C C . GLY A 1 75 ? -6.640 6.015 -24.734 1.00 47.22 75 GLY A C 1
ATOM 560 O O . GLY A 1 75 ? -6.912 6.777 -25.658 1.00 47.22 75 GLY A O 1
ATOM 561 N N . SER A 1 76 ? -7.586 5.567 -23.903 1.00 43.69 76 SER A N 1
ATOM 562 C CA . SER A 1 76 ? -9.026 5.804 -24.125 1.00 43.69 76 SER A CA 1
ATOM 563 C C . SER A 1 76 ? -9.550 7.128 -23.542 1.00 43.69 76 SER A C 1
ATOM 565 O O . SER A 1 76 ? -9.173 7.537 -22.444 1.00 43.69 76 SER A O 1
ATOM 567 N N . ALA A 1 77 ? -10.459 7.777 -24.280 1.00 38.03 77 ALA A N 1
ATOM 568 C CA . ALA A 1 77 ? -11.159 9.007 -23.901 1.00 38.03 77 ALA A CA 1
ATOM 569 C C . ALA A 1 77 ? -12.135 8.798 -22.715 1.00 38.03 77 ALA A C 1
ATOM 571 O O . ALA A 1 77 ? -12.733 7.724 -22.602 1.00 38.03 77 ALA A O 1
ATOM 572 N N . PRO A 1 78 ? -12.339 9.809 -21.845 1.00 41.03 78 PRO A N 1
ATOM 573 C CA . PRO A 1 78 ? -13.254 9.708 -20.706 1.00 41.03 78 PRO A CA 1
ATOM 574 C C . PRO A 1 78 ? -14.714 9.520 -21.158 1.00 41.03 78 PRO A C 1
ATOM 576 O O . PRO A 1 78 ? -15.174 10.229 -22.051 1.00 41.03 78 PRO A O 1
ATOM 579 N N . GLY A 1 79 ? -15.452 8.596 -20.522 1.00 46.53 79 GLY A N 1
ATOM 580 C CA . GLY A 1 79 ? -16.917 8.487 -20.660 1.00 46.53 79 GLY A CA 1
ATOM 581 C C . GLY A 1 79 ? -17.504 7.119 -21.040 1.00 46.53 79 GLY A C 1
ATOM 582 O O . GLY A 1 79 ? -18.719 7.025 -21.183 1.00 46.53 79 GLY A O 1
ATOM 583 N N . ARG A 1 80 ? -16.703 6.056 -21.200 1.00 53.22 80 ARG A N 1
ATOM 584 C CA . ARG A 1 80 ? -17.222 4.679 -21.328 1.00 53.22 80 ARG A CA 1
ATOM 585 C C . ARG A 1 80 ? -17.019 3.933 -20.014 1.00 53.22 80 ARG A C 1
ATOM 587 O O . ARG A 1 80 ? -15.878 3.704 -19.622 1.00 53.22 80 ARG A O 1
ATOM 594 N N . GLU A 1 81 ? -18.105 3.571 -19.338 1.00 53.38 81 GLU A N 1
ATOM 595 C CA . GLU A 1 81 ? -18.008 2.709 -18.160 1.00 53.38 81 GLU A CA 1
ATOM 596 C C . GLU A 1 81 ? -17.533 1.302 -18.572 1.00 53.38 81 GLU A C 1
ATOM 598 O O . GLU A 1 81 ? -17.978 0.783 -19.602 1.00 53.38 81 GLU A O 1
ATOM 603 N N . PRO A 1 82 ? -16.606 0.684 -17.818 1.00 62.03 82 PRO A N 1
ATOM 604 C CA . PRO A 1 82 ? -16.226 -0.705 -18.035 1.00 62.03 82 PRO A CA 1
ATOM 605 C C . PRO A 1 82 ? -17.443 -1.614 -17.852 1.00 62.03 82 PRO A C 1
ATOM 607 O O . PRO A 1 82 ? -18.094 -1.586 -16.810 1.00 62.03 82 PRO A O 1
ATOM 610 N N . VAL A 1 83 ? -17.717 -2.457 -18.845 1.00 65.88 83 VAL A N 1
ATOM 611 C CA . VAL A 1 83 ? -18.720 -3.521 -18.735 1.00 65.88 83 VAL A CA 1
ATOM 612 C C . VAL A 1 83 ? -17.961 -4.819 -18.515 1.00 65.88 83 VAL A C 1
ATOM 614 O O . VAL A 1 83 ? -17.259 -5.288 -19.409 1.00 65.88 83 VAL A O 1
ATOM 617 N N . LEU A 1 84 ? -18.063 -5.374 -17.308 1.00 70.38 84 LEU A N 1
ATOM 618 C CA . LEU A 1 84 ? -17.396 -6.624 -16.968 1.00 70.38 84 LEU A CA 1
ATOM 619 C C . LEU A 1 84 ? -18.190 -7.811 -17.524 1.00 70.38 84 LEU A C 1
ATOM 621 O O . LEU A 1 84 ? -19.316 -8.060 -17.095 1.00 70.38 84 LEU A O 1
ATOM 625 N N . ASN A 1 85 ? -17.593 -8.564 -18.447 1.00 77.38 85 ASN A N 1
ATOM 626 C CA . ASN A 1 85 ? -18.107 -9.866 -18.848 1.00 77.38 85 ASN A CA 1
ATOM 627 C C . ASN A 1 85 ? -17.467 -10.955 -17.980 1.00 77.38 85 ASN A C 1
ATOM 629 O O . ASN A 1 85 ? -16.354 -11.411 -18.236 1.00 77.38 85 ASN A O 1
ATOM 633 N N . LEU A 1 86 ? -18.182 -11.351 -16.934 1.00 73.00 86 LEU A N 1
ATOM 634 C CA . LEU A 1 86 ? -17.683 -12.248 -15.894 1.00 73.00 86 LEU A CA 1
ATOM 635 C C . LEU A 1 86 ? -18.047 -13.716 -16.137 1.00 73.00 86 LEU A C 1
ATOM 637 O O . LEU A 1 86 ? -18.087 -14.500 -15.188 1.00 73.00 86 LEU A O 1
ATOM 641 N N . ASP A 1 87 ? -18.333 -14.110 -17.381 1.00 80.62 87 ASP A N 1
ATOM 642 C CA . ASP A 1 87 ? -18.531 -15.522 -17.686 1.00 80.62 87 ASP A CA 1
ATOM 643 C C . ASP A 1 87 ? -17.238 -16.318 -17.419 1.00 80.62 87 ASP A C 1
ATOM 645 O O . ASP A 1 87 ? -16.121 -15.849 -17.664 1.00 80.62 87 ASP A O 1
ATOM 649 N N . ALA A 1 88 ? -17.385 -17.532 -16.882 1.00 73.94 88 ALA A N 1
ATOM 650 C CA . ALA A 1 88 ? -16.249 -18.346 -16.451 1.00 73.94 88 ALA A CA 1
ATOM 651 C C . ALA A 1 88 ? -15.262 -18.645 -17.595 1.00 73.94 88 ALA A C 1
ATOM 653 O O . ALA A 1 88 ? -14.064 -18.772 -17.346 1.00 73.94 88 ALA A O 1
ATOM 654 N N . GLY A 1 89 ? -15.743 -18.720 -18.841 1.00 80.44 89 GLY A N 1
ATOM 655 C CA . GLY A 1 89 ? -14.907 -18.922 -20.022 1.00 80.44 89 GLY A CA 1
ATOM 656 C C . GLY A 1 89 ? -14.031 -17.708 -20.320 1.00 80.44 89 GLY A C 1
ATOM 657 O O . GLY A 1 89 ? -12.830 -17.861 -20.532 1.00 80.44 89 GLY A O 1
ATOM 658 N N . THR A 1 90 ? -14.598 -16.503 -20.270 1.00 83.00 90 THR A N 1
ATOM 659 C CA . THR A 1 90 ? -13.868 -15.243 -20.466 1.00 83.00 90 THR A CA 1
ATOM 660 C C . THR A 1 90 ? -12.852 -14.998 -19.353 1.00 83.00 90 THR A C 1
ATOM 662 O O . THR A 1 90 ? -11.704 -14.659 -19.645 1.00 83.00 90 THR A O 1
ATOM 665 N N . VAL A 1 91 ? -13.219 -15.234 -18.087 1.00 78.75 91 VAL A N 1
ATOM 666 C CA . VAL A 1 91 ? -12.276 -15.117 -16.959 1.00 78.75 91 VAL A CA 1
ATOM 667 C C . VAL A 1 91 ? -11.136 -16.132 -17.100 1.00 78.75 91 VAL A C 1
ATOM 669 O O . VAL A 1 91 ? -9.971 -15.747 -17.015 1.00 78.75 91 VAL A O 1
ATOM 672 N N . ALA A 1 92 ? -11.436 -17.405 -17.383 1.00 79.44 92 ALA A N 1
ATOM 673 C CA . ALA A 1 92 ? -10.415 -18.439 -17.570 1.00 79.44 92 ALA A CA 1
ATOM 674 C C . ALA A 1 92 ? -9.493 -18.146 -18.765 1.00 79.44 92 ALA A C 1
ATOM 676 O O . ALA A 1 92 ? -8.279 -18.332 -18.668 1.00 79.44 92 ALA A O 1
ATOM 677 N N . ALA A 1 93 ? -10.039 -17.639 -19.873 1.00 85.94 93 ALA A N 1
ATOM 678 C CA . ALA A 1 93 ? -9.252 -17.251 -21.038 1.00 85.94 93 ALA A CA 1
ATOM 679 C C . ALA A 1 93 ? -8.315 -16.071 -20.732 1.00 85.94 93 ALA A C 1
ATOM 681 O O . ALA A 1 93 ? -7.158 -16.081 -21.155 1.00 85.94 93 ALA A O 1
ATOM 682 N N . ALA A 1 94 ? -8.776 -15.083 -19.958 1.00 86.00 94 ALA A N 1
ATOM 683 C CA . ALA A 1 94 ? -7.940 -13.974 -19.509 1.00 86.00 94 ALA A CA 1
ATOM 684 C C . ALA A 1 94 ? -6.828 -14.438 -18.552 1.00 86.00 94 ALA A C 1
ATOM 686 O O . ALA A 1 94 ? -5.678 -14.038 -18.730 1.00 86.00 94 ALA A O 1
ATOM 687 N N . VAL A 1 95 ? -7.136 -15.326 -17.597 1.00 83.50 95 VAL A N 1
ATOM 688 C CA . VAL A 1 95 ? -6.132 -15.953 -16.717 1.00 83.50 95 VAL A CA 1
ATOM 689 C C . VAL A 1 95 ? -5.081 -16.688 -17.549 1.00 83.50 95 VAL A C 1
ATOM 691 O O . VAL A 1 95 ? -3.892 -16.419 -17.394 1.00 83.50 95 VAL A O 1
ATOM 694 N N . SER A 1 96 ? -5.508 -17.556 -18.474 1.00 86.56 96 SER A N 1
ATOM 695 C CA . SER A 1 96 ? -4.602 -18.315 -19.349 1.00 86.56 96 SER A CA 1
ATOM 696 C C . SER A 1 96 ? -3.699 -17.386 -20.153 1.00 86.56 96 SER A C 1
ATOM 698 O O . SER A 1 96 ? -2.494 -17.604 -20.212 1.00 86.56 96 SER A O 1
ATOM 700 N N . ALA A 1 97 ? -4.248 -16.309 -20.721 1.00 90.31 97 ALA A N 1
ATOM 701 C CA . ALA A 1 97 ? -3.466 -15.356 -21.500 1.00 90.31 97 ALA A CA 1
ATOM 702 C C . ALA A 1 97 ? -2.421 -14.609 -20.652 1.00 90.31 97 ALA A C 1
ATOM 704 O O . ALA A 1 97 ? -1.300 -14.394 -21.117 1.00 90.31 97 ALA A O 1
ATOM 705 N N . VAL A 1 98 ? -2.757 -14.240 -19.408 1.00 87.69 98 VAL A N 1
ATOM 706 C CA . VAL A 1 98 ? -1.796 -13.647 -18.463 1.00 87.69 98 VAL A CA 1
ATOM 707 C C . VAL A 1 98 ? -0.683 -14.645 -18.145 1.00 87.69 98 VAL A C 1
ATOM 709 O O . VAL A 1 98 ? 0.491 -14.303 -18.282 1.00 87.69 98 VAL A O 1
ATOM 712 N N . THR A 1 99 ? -1.034 -15.877 -17.766 1.00 85.56 99 THR A N 1
ATOM 713 C CA . THR A 1 99 ? -0.064 -16.928 -17.426 1.00 85.56 99 THR A CA 1
ATOM 714 C C . THR A 1 99 ? 0.851 -17.245 -18.606 1.00 85.56 99 THR A C 1
ATOM 716 O O . THR A 1 99 ? 2.067 -17.198 -18.464 1.00 85.56 99 THR A O 1
ATOM 719 N N . GLU A 1 100 ? 0.295 -17.455 -19.801 1.00 90.62 100 GLU A N 1
ATOM 720 C CA . GLU A 1 100 ? 1.069 -17.738 -21.013 1.00 90.62 100 GLU A CA 1
ATOM 721 C C . GLU A 1 100 ? 2.062 -16.629 -21.371 1.00 90.62 100 GLU A C 1
ATOM 723 O O . GLU A 1 100 ? 3.127 -16.921 -21.925 1.00 90.62 100 GLU A O 1
ATOM 728 N N . LEU A 1 101 ? 1.712 -15.363 -21.120 1.00 92.75 101 LEU A N 1
ATOM 729 C CA . LEU A 1 101 ? 2.605 -14.236 -21.365 1.00 92.75 101 LEU A CA 1
ATOM 730 C C . LEU A 1 101 ? 3.710 -14.161 -20.305 1.00 92.75 101 LEU A C 1
ATOM 732 O O . LEU A 1 101 ? 4.875 -13.987 -20.660 1.00 92.75 101 LEU A O 1
ATOM 736 N N . VAL A 1 102 ? 3.375 -14.327 -19.024 1.00 89.94 102 VAL A N 1
ATOM 737 C CA . VAL A 1 102 ? 4.356 -14.338 -17.924 1.00 89.94 102 VAL A CA 1
ATOM 738 C C . VAL A 1 102 ? 5.345 -15.498 -18.074 1.00 89.94 102 VAL A C 1
ATOM 740 O O . VAL A 1 102 ? 6.556 -15.297 -17.930 1.00 89.94 102 VAL A O 1
ATOM 743 N N . ASP A 1 103 ? 4.860 -16.682 -18.443 1.00 90.19 103 ASP A N 1
ATOM 744 C CA . ASP A 1 103 ? 5.692 -17.856 -18.709 1.00 90.19 103 ASP A CA 1
ATOM 745 C C . ASP A 1 103 ? 6.593 -17.625 -19.925 1.00 90.19 103 ASP A C 1
ATOM 747 O O . ASP A 1 103 ? 7.779 -17.950 -19.890 1.00 90.19 103 ASP A O 1
ATOM 751 N N . ALA A 1 104 ? 6.076 -16.997 -20.987 1.00 94.00 104 ALA A N 1
ATOM 752 C CA . ALA A 1 104 ? 6.871 -16.678 -22.170 1.00 94.00 104 ALA A CA 1
ATOM 753 C C . ALA A 1 104 ? 7.964 -15.639 -21.888 1.00 94.00 104 ALA A C 1
ATOM 755 O O . ALA A 1 104 ? 9.084 -15.790 -22.374 1.00 94.00 104 ALA A O 1
ATOM 756 N N . ILE A 1 105 ? 7.675 -14.618 -21.073 1.00 94.19 105 ILE A N 1
ATOM 757 C CA . ILE A 1 105 ? 8.689 -13.661 -20.613 1.00 94.19 105 ILE A CA 1
ATOM 758 C C . ILE A 1 105 ? 9.755 -14.395 -19.795 1.00 94.19 105 ILE A C 1
ATOM 760 O O . ILE A 1 105 ? 10.945 -14.213 -20.040 1.00 94.19 105 ILE A O 1
ATOM 764 N N . SER A 1 106 ? 9.345 -15.264 -18.871 1.00 91.75 106 SER A N 1
ATOM 765 C CA . SER A 1 106 ? 10.264 -16.058 -18.044 1.00 91.75 106 SER A CA 1
ATOM 766 C C . SER A 1 106 ? 11.152 -16.979 -18.889 1.00 91.75 106 SER A C 1
ATOM 768 O O . SER A 1 106 ? 12.354 -17.086 -18.643 1.00 91.75 106 SER A O 1
ATOM 770 N N . ALA A 1 107 ? 10.591 -17.577 -19.942 1.00 93.81 107 ALA A N 1
ATOM 7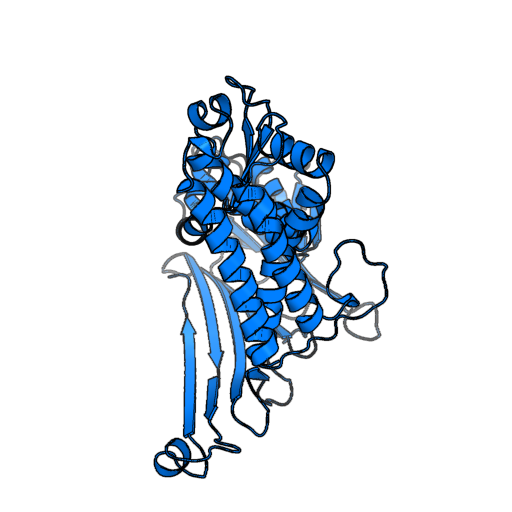71 C CA . ALA A 1 107 ? 11.293 -18.474 -20.854 1.00 93.81 107 ALA A CA 1
ATOM 772 C C . ALA A 1 107 ? 12.372 -17.785 -21.710 1.00 93.81 107 ALA A C 1
ATOM 774 O O . ALA A 1 107 ? 13.256 -18.472 -22.228 1.00 93.81 107 ALA A O 1
ATOM 775 N N . LEU A 1 108 ? 12.375 -16.448 -21.822 1.00 94.56 108 LEU A N 1
ATOM 776 C CA . LEU A 1 108 ? 13.446 -15.710 -22.508 1.00 94.56 108 LEU A CA 1
ATOM 777 C C . LEU A 1 108 ? 14.829 -15.992 -21.895 1.00 94.56 108 LEU A C 1
ATOM 779 O O . LEU A 1 108 ? 15.827 -16.013 -22.613 1.00 94.56 108 LEU A O 1
ATOM 783 N N . ALA A 1 109 ? 14.902 -16.255 -20.585 1.00 93.12 109 ALA A N 1
ATOM 784 C CA . ALA A 1 109 ? 16.160 -16.613 -19.926 1.00 93.12 109 ALA A CA 1
ATOM 785 C C . ALA A 1 109 ? 16.743 -17.940 -20.442 1.00 93.12 109 ALA A C 1
ATOM 787 O O . ALA A 1 109 ? 17.959 -18.131 -20.451 1.00 93.12 109 ALA A O 1
ATOM 788 N N . SER A 1 110 ? 15.879 -18.853 -20.887 1.00 93.06 110 SER A N 1
ATOM 789 C CA . SER A 1 110 ? 16.246 -20.190 -21.362 1.00 93.06 110 SER A CA 1
ATOM 790 C C . SER A 1 110 ? 16.453 -20.263 -22.876 1.00 93.06 110 SER A C 1
ATOM 792 O O . SER A 1 110 ? 16.858 -21.310 -23.383 1.00 93.06 110 SER A O 1
ATOM 794 N N . ALA A 1 111 ? 16.199 -19.180 -23.613 1.00 93.31 111 ALA A N 1
ATOM 795 C CA . ALA A 1 111 ? 16.410 -19.159 -25.052 1.00 93.31 111 ALA A CA 1
ATOM 796 C C . ALA A 1 111 ? 17.913 -19.290 -25.414 1.00 93.31 111 ALA A C 1
ATOM 798 O O . ALA A 1 111 ? 18.792 -18.822 -24.668 1.00 93.31 111 ALA A O 1
ATOM 799 N N . PRO A 1 112 ? 18.242 -19.923 -26.562 1.00 93.62 112 PRO A N 1
ATOM 800 C CA . PRO A 1 112 ? 19.625 -20.102 -26.997 1.00 93.62 112 PRO A CA 1
ATOM 801 C C . PRO A 1 112 ? 20.380 -18.772 -27.057 1.00 93.62 112 PRO A C 1
ATOM 803 O O . PRO A 1 112 ? 19.843 -17.774 -27.530 1.00 93.62 112 PRO A O 1
ATOM 806 N N . ALA A 1 113 ? 21.648 -18.750 -26.633 1.00 92.12 113 ALA A N 1
ATOM 807 C CA . ALA A 1 113 ? 22.465 -17.530 -26.662 1.00 92.12 113 ALA A CA 1
ATOM 808 C C . ALA A 1 113 ? 22.561 -16.923 -28.074 1.00 92.12 113 ALA A C 1
ATOM 810 O O . ALA A 1 113 ? 22.564 -15.707 -28.219 1.00 92.12 113 ALA A O 1
ATOM 811 N N . SER A 1 114 ? 22.555 -17.766 -29.112 1.00 93.56 114 SER A N 1
ATOM 812 C CA . SER A 1 114 ? 22.556 -17.356 -30.522 1.00 93.56 114 SER A CA 1
ATOM 813 C C . SER A 1 114 ? 21.301 -16.595 -30.959 1.00 93.56 114 SER A C 1
ATOM 815 O O . SER A 1 114 ? 21.300 -16.010 -32.037 1.00 93.56 114 SER A O 1
ATOM 817 N N . ALA A 1 115 ? 20.229 -16.611 -30.162 1.00 93.44 115 ALA A N 1
ATOM 818 C CA . ALA A 1 115 ? 19.014 -15.848 -30.431 1.00 93.44 115 ALA A CA 1
ATOM 819 C C . ALA A 1 115 ? 19.137 -14.363 -30.038 1.00 93.44 115 ALA A C 1
ATOM 821 O O . ALA A 1 115 ? 18.235 -13.583 -30.341 1.00 93.44 115 ALA A O 1
ATOM 822 N N . TYR A 1 116 ? 20.233 -13.973 -29.377 1.00 94.50 116 TYR A N 1
ATOM 823 C CA . TYR A 1 116 ? 20.494 -12.614 -28.908 1.00 94.50 116 TYR A CA 1
ATOM 824 C C . TYR A 1 116 ? 21.849 -12.099 -29.420 1.00 94.50 116 TYR A C 1
ATOM 826 O O . TYR A 1 116 ? 22.751 -12.896 -29.688 1.00 94.50 116 TYR A O 1
ATOM 834 N N . PRO A 1 117 ? 22.039 -10.770 -29.515 1.00 94.19 117 PRO A N 1
ATOM 835 C CA . PRO A 1 117 ? 23.343 -10.187 -29.818 1.00 94.19 117 PRO A CA 1
ATOM 836 C C . PRO A 1 117 ? 24.421 -10.615 -28.800 1.00 94.19 117 PRO A C 1
ATOM 838 O O . PRO A 1 117 ? 24.152 -10.566 -27.594 1.00 94.19 117 PRO A O 1
ATOM 841 N N . PRO A 1 118 ? 25.643 -10.987 -29.238 1.00 93.94 118 PRO A N 1
ATOM 842 C CA . PRO A 1 118 ? 26.696 -11.490 -28.348 1.00 93.94 118 PRO A CA 1
ATOM 843 C C . PRO A 1 118 ? 27.032 -10.556 -27.179 1.00 93.94 118 PRO A C 1
ATOM 845 O O . PRO A 1 118 ? 27.176 -11.022 -26.050 1.00 93.94 118 PRO A O 1
ATOM 848 N N . ASP A 1 119 ? 27.076 -9.245 -27.424 1.00 93.12 119 ASP A N 1
ATOM 849 C CA . ASP A 1 119 ? 27.395 -8.244 -26.398 1.00 93.12 119 ASP A CA 1
ATOM 850 C C . ASP A 1 119 ? 26.327 -8.192 -25.292 1.00 93.12 119 ASP A C 1
ATOM 852 O O . ASP A 1 119 ? 26.650 -8.068 -24.109 1.00 93.12 119 ASP A O 1
ATOM 856 N N . LEU A 1 120 ? 25.047 -8.366 -25.652 1.00 94.50 120 LEU A N 1
ATOM 857 C CA . LEU A 1 120 ? 23.952 -8.448 -24.682 1.00 94.50 120 LEU A CA 1
ATOM 858 C C . LEU A 1 120 ? 24.057 -9.719 -23.835 1.00 94.50 120 LEU A C 1
ATOM 860 O O . LEU A 1 120 ? 23.896 -9.664 -22.613 1.00 94.50 120 LEU A O 1
ATOM 864 N N . VAL A 1 121 ? 24.351 -10.861 -24.463 1.00 94.88 121 VAL A N 1
ATOM 865 C CA . VAL A 1 121 ? 24.549 -12.129 -23.744 1.00 94.88 121 VAL A CA 1
ATOM 866 C C . VAL A 1 121 ? 25.713 -11.997 -22.760 1.00 94.88 121 VAL A C 1
ATOM 868 O O . VAL A 1 121 ? 25.553 -12.353 -21.595 1.00 94.88 121 VAL A O 1
ATOM 871 N N . ALA A 1 122 ? 26.838 -11.414 -23.183 1.00 93.94 122 ALA A N 1
ATOM 872 C CA . ALA A 1 122 ? 27.997 -11.183 -22.322 1.00 93.94 122 ALA A CA 1
ATOM 873 C C . ALA A 1 122 ? 27.683 -10.271 -21.117 1.00 93.94 122 ALA A C 1
ATOM 875 O O . ALA A 1 122 ? 28.227 -10.470 -20.033 1.00 93.94 122 ALA A O 1
ATOM 876 N N . ALA A 1 123 ? 26.766 -9.310 -21.268 1.00 94.00 123 ALA A N 1
ATOM 877 C CA . ALA A 1 123 ? 26.314 -8.420 -20.192 1.00 94.00 123 ALA A CA 1
ATOM 878 C C . ALA A 1 123 ? 25.245 -9.036 -19.251 1.00 94.00 123 ALA A C 1
ATOM 880 O O . ALA A 1 123 ? 24.790 -8.389 -18.291 1.00 94.00 123 ALA A O 1
ATOM 881 N N . GLY A 1 124 ? 24.846 -10.288 -19.499 1.00 94.44 124 GLY A N 1
ATOM 882 C CA . GLY A 1 124 ? 23.851 -11.021 -18.715 1.00 94.44 124 GLY A CA 1
ATOM 883 C C . GLY A 1 124 ? 22.408 -10.623 -19.034 1.00 94.44 124 GLY A C 1
ATOM 884 O O . GLY A 1 124 ? 21.567 -10.553 -18.134 1.00 94.44 124 GLY A O 1
ATOM 885 N N . PHE A 1 125 ? 22.127 -10.261 -20.292 1.00 95.56 125 PHE A N 1
ATOM 886 C CA . PHE A 1 125 ? 20.796 -9.834 -20.728 1.00 95.56 125 PHE A CA 1
ATOM 887 C C . PHE A 1 125 ? 19.732 -10.897 -20.464 1.00 95.56 125 PHE A C 1
ATOM 889 O O . PHE A 1 125 ? 18.685 -10.577 -19.913 1.00 95.56 125 PHE A O 1
ATOM 896 N N . ARG A 1 126 ? 20.003 -12.166 -20.789 1.00 94.38 126 ARG A N 1
ATOM 897 C CA . ARG A 1 126 ? 19.022 -13.258 -20.658 1.00 94.38 126 ARG A CA 1
ATOM 898 C C . ARG A 1 126 ? 18.586 -13.473 -19.211 1.00 94.38 126 ARG A C 1
ATOM 900 O O . ARG A 1 126 ? 17.423 -13.742 -18.950 1.00 94.38 126 ARG A O 1
ATOM 907 N N . GLU A 1 127 ? 19.506 -13.303 -18.273 1.00 93.50 127 GLU A N 1
ATOM 908 C CA . GLU A 1 127 ? 19.282 -13.539 -16.852 1.00 93.50 127 GLU A CA 1
ATOM 909 C C . GLU A 1 127 ? 18.577 -12.347 -16.182 1.00 93.50 127 GLU A C 1
ATOM 911 O O . GLU A 1 127 ? 17.784 -12.526 -15.259 1.00 93.50 127 GLU A O 1
ATOM 916 N N . LYS A 1 128 ? 18.847 -11.119 -16.644 1.00 94.94 128 LYS A N 1
ATOM 917 C CA . LYS A 1 128 ? 18.340 -9.881 -16.025 1.00 94.94 128 LYS A CA 1
ATOM 918 C C . LYS A 1 128 ? 17.061 -9.356 -16.678 1.00 94.94 128 LYS A C 1
ATOM 920 O O . LYS A 1 128 ? 16.161 -8.903 -15.970 1.00 94.94 128 LYS A O 1
ATOM 925 N N . PHE A 1 129 ? 16.983 -9.393 -18.008 1.00 95.88 129 PHE A N 1
ATOM 926 C CA . PHE A 1 129 ? 15.923 -8.749 -18.787 1.00 95.88 129 PHE A CA 1
ATOM 927 C C . PHE A 1 129 ? 14.513 -9.250 -18.442 1.00 95.88 129 PHE A C 1
ATOM 929 O O . PHE A 1 129 ? 13.653 -8.399 -18.223 1.00 95.88 129 PHE A O 1
ATOM 936 N N . PRO A 1 130 ? 14.245 -10.566 -18.302 1.00 94.94 130 PRO A N 1
ATOM 937 C CA . PRO A 1 130 ? 12.893 -11.054 -18.014 1.00 94.94 130 PRO A CA 1
ATOM 938 C C . PRO A 1 130 ? 12.321 -10.479 -16.721 1.00 94.94 130 PRO A C 1
ATOM 940 O O . PRO A 1 130 ? 11.198 -9.976 -16.691 1.00 94.94 130 PRO A O 1
ATOM 943 N N . ARG A 1 131 ? 13.130 -10.484 -15.654 1.00 91.94 131 ARG A N 1
ATOM 944 C CA . ARG A 1 131 ? 12.717 -9.933 -14.364 1.00 91.94 131 ARG A CA 1
ATOM 945 C C . ARG A 1 131 ? 12.565 -8.416 -14.420 1.00 91.94 131 ARG A C 1
ATOM 947 O O . ARG A 1 131 ? 11.572 -7.896 -13.925 1.00 91.94 131 ARG A O 1
ATOM 954 N N . GLN A 1 132 ? 13.520 -7.722 -15.039 1.00 95.06 132 GLN A N 1
ATOM 955 C CA . GLN A 1 132 ? 13.468 -6.267 -15.203 1.00 95.06 132 GLN A CA 1
ATOM 956 C C . GLN A 1 132 ? 12.231 -5.817 -15.983 1.00 95.06 132 GLN A C 1
ATOM 958 O O . GLN A 1 132 ? 11.637 -4.801 -15.632 1.00 95.06 132 GLN A O 1
ATOM 963 N N . LEU A 1 133 ? 11.832 -6.572 -17.009 1.00 95.38 133 LEU A N 1
ATOM 964 C CA . LEU A 1 133 ? 10.642 -6.291 -17.798 1.00 95.38 133 LEU A CA 1
ATOM 965 C C . LEU A 1 133 ? 9.373 -6.391 -16.945 1.00 95.38 133 LEU A C 1
ATOM 967 O O . LEU A 1 133 ? 8.593 -5.442 -16.915 1.00 95.38 133 LEU A O 1
ATOM 971 N N . ILE A 1 134 ? 9.191 -7.495 -16.212 1.00 90.19 134 ILE A N 1
ATOM 972 C CA . ILE A 1 134 ? 8.026 -7.682 -15.331 1.00 90.19 134 ILE A CA 1
ATOM 973 C C . ILE A 1 134 ? 7.989 -6.602 -14.243 1.00 90.19 134 ILE A C 1
ATOM 975 O O . ILE A 1 134 ? 6.958 -5.959 -14.057 1.00 90.19 134 ILE A O 1
ATOM 979 N N . ASP A 1 135 ? 9.113 -6.357 -13.562 1.00 91.31 135 ASP A N 1
ATOM 980 C CA . ASP A 1 135 ? 9.195 -5.340 -12.509 1.00 91.31 135 ASP A CA 1
ATOM 981 C C . ASP A 1 135 ? 8.864 -3.945 -13.060 1.00 91.31 135 ASP A C 1
ATOM 983 O O . ASP A 1 135 ? 8.121 -3.189 -12.436 1.00 91.31 135 ASP A O 1
ATOM 987 N N . HIS A 1 136 ? 9.369 -3.599 -14.246 1.00 94.12 136 HIS A N 1
ATOM 988 C CA . HIS A 1 136 ? 9.078 -2.320 -14.888 1.00 94.12 136 HIS A CA 1
ATOM 989 C C . HIS A 1 136 ? 7.593 -2.159 -15.218 1.00 94.12 136 HIS A C 1
ATOM 991 O O . HIS A 1 136 ? 7.017 -1.125 -14.882 1.00 94.12 136 HIS A O 1
ATOM 997 N N . LEU A 1 137 ? 6.984 -3.173 -15.839 1.00 91.69 137 LEU A N 1
ATOM 998 C CA . LEU A 1 137 ? 5.575 -3.178 -16.237 1.00 91.69 137 LEU A CA 1
ATOM 999 C C . LEU A 1 137 ? 4.643 -3.061 -15.021 1.00 91.69 137 LEU A C 1
ATOM 1001 O O . LEU A 1 137 ? 3.749 -2.215 -14.999 1.00 91.69 137 LEU A O 1
ATOM 1005 N N . LEU A 1 138 ? 4.904 -3.841 -13.966 1.00 87.94 138 LEU A N 1
ATOM 1006 C CA . LEU A 1 138 ? 4.135 -3.783 -12.722 1.00 87.94 138 LEU A CA 1
ATOM 1007 C C . LEU A 1 138 ? 4.287 -2.434 -12.015 1.00 87.94 138 LEU A C 1
ATOM 1009 O O . LEU A 1 138 ? 3.293 -1.861 -11.573 1.00 87.94 138 LEU A O 1
ATOM 1013 N N . VAL A 1 139 ? 5.508 -1.900 -11.912 1.00 89.62 139 VAL A N 1
ATOM 1014 C CA . VAL A 1 139 ? 5.739 -0.614 -11.237 1.00 89.62 139 VAL A CA 1
ATOM 1015 C C . VAL A 1 139 ? 5.132 0.548 -12.024 1.00 89.62 139 VAL A C 1
ATOM 1017 O O . VAL A 1 139 ? 4.518 1.416 -11.410 1.00 89.62 139 VAL A O 1
ATOM 1020 N N . GLU A 1 140 ? 5.251 0.576 -13.355 1.00 89.69 140 GLU A N 1
ATOM 1021 C CA . GLU A 1 140 ? 4.578 1.587 -14.191 1.00 89.69 140 GLU A CA 1
ATOM 1022 C C . GLU A 1 140 ? 3.057 1.525 -14.020 1.00 89.69 140 GLU A C 1
ATOM 1024 O O . GLU A 1 140 ? 2.418 2.561 -13.839 1.00 89.69 140 GLU A O 1
ATOM 1029 N N . TYR A 1 141 ? 2.473 0.325 -13.989 1.00 86.38 141 TYR A N 1
ATOM 1030 C CA . TYR A 1 141 ? 1.044 0.164 -13.733 1.00 86.38 141 TYR A CA 1
ATOM 1031 C C . TYR A 1 141 ? 0.644 0.649 -12.340 1.00 86.38 141 TYR A C 1
ATOM 1033 O O . TYR A 1 141 ? -0.295 1.430 -12.206 1.00 86.38 141 TYR A O 1
ATOM 1041 N N . LEU A 1 142 ? 1.356 0.230 -11.294 1.00 83.44 142 LEU A N 1
ATOM 1042 C CA . LEU A 1 142 ? 1.028 0.613 -9.923 1.00 83.44 142 LEU A CA 1
ATOM 1043 C C . LEU A 1 142 ? 1.175 2.120 -9.716 1.00 83.44 142 LEU A C 1
ATOM 1045 O O . LEU A 1 142 ? 0.299 2.737 -9.131 1.00 83.44 142 LEU A O 1
ATOM 1049 N N . VAL A 1 143 ? 2.228 2.742 -10.239 1.00 84.12 143 VAL A N 1
ATOM 1050 C CA . VAL A 1 143 ? 2.428 4.191 -10.096 1.00 84.12 143 VAL A CA 1
ATOM 1051 C C . VAL A 1 143 ? 1.460 4.987 -10.976 1.00 84.12 143 VAL A C 1
ATOM 1053 O O . VAL A 1 143 ? 0.957 6.019 -10.540 1.00 84.12 143 VAL A O 1
ATOM 1056 N N . GLY A 1 144 ? 1.180 4.526 -12.196 1.00 81.94 144 GLY A N 1
ATOM 1057 C CA . GLY A 1 144 ? 0.345 5.253 -13.155 1.00 81.94 144 GLY A CA 1
ATOM 1058 C C . GLY A 1 144 ? -1.162 5.047 -12.979 1.00 81.94 144 GLY A C 1
ATOM 1059 O O . GLY A 1 144 ? -1.934 5.967 -13.234 1.00 81.94 144 GLY A O 1
ATOM 1060 N N . ARG A 1 145 ? -1.599 3.852 -12.564 1.00 78.19 145 ARG A N 1
ATOM 1061 C CA . ARG A 1 145 ? -3.022 3.461 -12.489 1.00 78.19 145 ARG A CA 1
ATOM 1062 C C . ARG A 1 145 ? -3.534 3.226 -11.079 1.00 78.19 145 ARG A C 1
ATOM 1064 O O . ARG A 1 145 ? -4.726 3.381 -10.850 1.00 78.19 145 ARG A O 1
ATOM 1071 N N . GLN A 1 146 ? -2.662 2.852 -10.149 1.00 73.94 146 GLN A N 1
ATOM 1072 C CA . GLN A 1 146 ? -3.018 2.615 -8.749 1.00 73.94 146 GLN A CA 1
ATOM 1073 C C . GLN A 1 146 ? -2.098 3.417 -7.818 1.00 73.94 146 GLN A C 1
ATOM 1075 O O . GLN A 1 146 ? -1.489 2.827 -6.923 1.00 73.94 146 GLN A O 1
ATOM 1080 N N . PRO A 1 147 ? -1.949 4.746 -8.020 1.00 77.25 147 PRO A N 1
ATOM 1081 C CA . PRO A 1 147 ? -0.893 5.538 -7.385 1.00 77.25 147 PRO A CA 1
ATOM 1082 C C . PRO A 1 147 ? -0.896 5.384 -5.865 1.00 77.25 147 PRO A C 1
ATOM 1084 O O . PRO A 1 147 ? 0.161 5.251 -5.260 1.00 77.25 147 PRO A O 1
ATOM 1087 N N . GLN A 1 148 ? -2.081 5.301 -5.262 1.00 69.88 148 GLN A N 1
ATOM 1088 C CA . GLN A 1 148 ? -2.274 5.041 -3.837 1.00 69.88 148 GLN A CA 1
ATOM 1089 C C . GLN A 1 148 ? -1.547 3.771 -3.369 1.00 69.88 148 GLN A C 1
ATOM 1091 O O . GLN A 1 148 ? -0.707 3.813 -2.469 1.00 69.88 148 GLN A O 1
ATOM 1096 N N . LEU A 1 149 ? -1.811 2.650 -4.042 1.00 71.38 149 LEU A N 1
ATOM 1097 C CA . LEU A 1 149 ? -1.170 1.369 -3.768 1.00 71.38 149 LEU A CA 1
ATOM 1098 C C . LEU A 1 149 ? 0.321 1.397 -4.132 1.00 71.38 149 LEU A C 1
ATOM 1100 O O . LEU A 1 149 ? 1.146 0.902 -3.371 1.00 71.38 149 LEU A O 1
ATOM 1104 N N . GLY A 1 150 ? 0.686 2.001 -5.266 1.00 76.81 150 GLY A N 1
ATOM 1105 C CA . GLY A 1 150 ? 2.077 2.123 -5.705 1.00 76.81 150 GLY A CA 1
ATOM 1106 C C . GLY A 1 150 ? 2.949 2.895 -4.711 1.00 76.81 150 GLY A C 1
ATOM 1107 O O . GLY A 1 150 ? 4.051 2.457 -4.382 1.00 76.81 150 GLY A O 1
ATOM 1108 N N . PHE A 1 151 ? 2.455 4.014 -4.180 1.00 75.69 151 PHE A N 1
ATOM 1109 C CA . PHE A 1 151 ? 3.152 4.779 -3.148 1.00 75.69 151 PHE A CA 1
ATOM 1110 C C . PHE A 1 151 ? 3.189 4.034 -1.814 1.00 75.69 151 PHE A C 1
ATOM 1112 O O . PHE A 1 151 ? 4.255 3.978 -1.209 1.00 75.69 151 PHE A O 1
ATOM 1119 N N . ALA A 1 152 ? 2.095 3.391 -1.396 1.00 70.50 152 ALA A N 1
ATOM 1120 C CA . ALA A 1 152 ? 2.088 2.585 -0.176 1.00 70.50 152 ALA A CA 1
ATOM 1121 C C . ALA A 1 152 ? 3.134 1.456 -0.227 1.00 70.50 152 ALA A C 1
ATOM 1123 O O . ALA A 1 152 ? 3.953 1.313 0.680 1.00 70.50 152 ALA A O 1
ATOM 1124 N N . LEU A 1 153 ? 3.182 0.704 -1.330 1.00 73.19 153 LEU A N 1
ATOM 1125 C CA . LEU A 1 153 ? 4.164 -0.363 -1.541 1.00 73.19 153 LEU A CA 1
ATOM 1126 C C . LEU A 1 153 ? 5.598 0.170 -1.639 1.00 73.19 153 LEU A C 1
ATOM 1128 O O . LEU A 1 153 ? 6.538 -0.512 -1.230 1.00 73.19 153 LEU A O 1
ATOM 1132 N N . ARG A 1 154 ? 5.790 1.388 -2.152 1.00 77.44 154 ARG A N 1
ATOM 1133 C CA . ARG A 1 154 ? 7.097 2.052 -2.150 1.00 77.44 154 ARG A CA 1
ATOM 1134 C C . ARG A 1 154 ? 7.535 2.437 -0.739 1.00 77.44 154 ARG A C 1
ATOM 1136 O O . ARG A 1 154 ? 8.696 2.220 -0.404 1.00 77.44 154 ARG A O 1
ATOM 1143 N N . THR A 1 155 ? 6.628 2.954 0.088 1.00 69.94 155 THR A N 1
ATOM 1144 C CA . THR A 1 155 ? 6.914 3.258 1.498 1.00 69.94 155 THR A CA 1
ATOM 1145 C C . THR A 1 155 ? 7.284 1.996 2.267 1.00 69.94 155 THR A C 1
ATOM 1147 O O . THR A 1 155 ? 8.245 2.010 3.022 1.00 69.94 155 THR A O 1
ATOM 1150 N N . LEU A 1 156 ? 6.596 0.880 2.015 1.00 70.38 156 LEU A N 1
ATOM 1151 C CA . LEU A 1 156 ? 6.906 -0.419 2.624 1.00 70.38 156 LEU A CA 1
ATOM 1152 C C . LEU A 1 156 ? 8.190 -1.077 2.080 1.00 70.38 156 LEU A C 1
ATOM 1154 O O . LEU A 1 156 ? 8.531 -2.183 2.486 1.00 70.38 156 LEU A O 1
ATOM 1158 N N . GLY A 1 157 ? 8.890 -0.449 1.129 1.00 72.38 157 GLY A N 1
ATOM 1159 C CA . GLY A 1 157 ? 10.098 -1.003 0.512 1.00 72.38 157 GLY A CA 1
ATOM 1160 C C . GLY A 1 157 ? 9.852 -2.159 -0.467 1.00 72.38 157 GLY A C 1
ATOM 1161 O O . GLY A 1 157 ? 10.811 -2.706 -1.009 1.00 72.38 157 GLY A O 1
ATOM 1162 N N . VAL A 1 158 ? 8.590 -2.504 -0.747 1.00 79.75 158 VAL A N 1
ATOM 1163 C CA . VAL A 1 158 ? 8.195 -3.520 -1.741 1.00 79.75 158 VAL A CA 1
ATOM 1164 C C . VAL A 1 158 ? 8.476 -3.023 -3.160 1.00 79.75 158 VAL A C 1
ATOM 1166 O O . VAL A 1 158 ? 8.896 -3.795 -4.020 1.00 79.75 158 VAL A O 1
ATOM 1169 N N . ILE A 1 159 ? 8.289 -1.724 -3.412 1.00 84.56 159 ILE A N 1
ATOM 1170 C CA . ILE A 1 159 ? 8.730 -1.064 -4.646 1.00 84.56 159 ILE A CA 1
ATOM 1171 C C . ILE A 1 159 ? 9.972 -0.236 -4.348 1.00 84.56 159 ILE A C 1
ATOM 1173 O O . ILE A 1 159 ? 9.948 0.664 -3.512 1.00 84.56 159 ILE A O 1
ATOM 1177 N N . THR A 1 160 ? 11.047 -0.473 -5.093 1.00 85.44 160 THR A N 1
ATOM 1178 C CA . THR A 1 160 ? 12.254 0.359 -5.025 1.00 85.44 160 THR A CA 1
ATOM 1179 C C . THR A 1 160 ? 12.598 0.923 -6.395 1.00 85.44 160 THR A C 1
ATOM 1181 O O . THR A 1 160 ? 12.354 0.292 -7.423 1.00 85.44 160 THR A O 1
ATOM 1184 N N . ALA A 1 161 ? 13.160 2.131 -6.408 1.00 87.06 161 ALA A N 1
ATOM 1185 C CA . ALA A 1 161 ? 13.695 2.779 -7.598 1.00 87.06 161 ALA A CA 1
ATOM 1186 C C . ALA A 1 161 ? 15.050 3.395 -7.237 1.00 87.06 161 ALA A C 1
ATOM 1188 O O . ALA A 1 161 ? 15.118 4.257 -6.360 1.00 87.06 161 ALA A O 1
ATOM 1189 N N . LYS A 1 162 ? 16.126 2.929 -7.873 1.00 88.25 162 LYS A N 1
ATOM 1190 C CA . LYS A 1 162 ? 17.498 3.386 -7.619 1.00 88.25 162 LYS A CA 1
ATOM 1191 C C . LYS A 1 162 ? 18.183 3.735 -8.931 1.00 88.25 162 LYS A C 1
ATOM 1193 O O . LYS A 1 162 ? 18.076 2.988 -9.900 1.00 88.25 162 LYS A O 1
ATOM 1198 N N . TYR A 1 163 ? 18.895 4.857 -8.961 1.00 90.19 163 TYR A N 1
ATOM 1199 C CA . TYR A 1 163 ? 19.727 5.190 -10.110 1.00 90.19 163 TYR A CA 1
ATOM 1200 C C . TYR A 1 163 ? 20.921 4.244 -10.181 1.00 90.19 163 TYR A C 1
ATOM 1202 O O . TYR A 1 163 ? 21.642 4.080 -9.197 1.00 90.19 163 TYR A O 1
ATOM 1210 N N . GLN A 1 164 ? 21.133 3.656 -11.351 1.00 93.25 164 GLN A N 1
ATOM 1211 C CA . GLN A 1 164 ? 22.324 2.897 -11.679 1.00 93.25 164 GLN A CA 1
ATOM 1212 C C . GLN A 1 164 ? 23.145 3.717 -12.675 1.00 93.25 164 GLN A C 1
ATOM 1214 O O . GLN A 1 164 ? 22.649 4.080 -13.745 1.00 93.25 164 GLN A O 1
ATOM 1219 N N . ALA A 1 165 ? 24.396 4.011 -12.318 1.00 93.25 165 ALA A N 1
ATOM 1220 C CA . ALA A 1 165 ? 25.329 4.678 -13.218 1.00 93.25 165 ALA A CA 1
ATOM 1221 C C . ALA A 1 165 ? 25.646 3.787 -14.441 1.00 93.25 165 ALA A C 1
ATOM 1223 O O . ALA A 1 165 ? 25.536 2.562 -14.334 1.00 93.25 165 ALA A O 1
ATOM 1224 N N . PRO A 1 166 ? 26.033 4.375 -15.589 1.00 95.12 166 PRO A N 1
ATOM 1225 C CA . PRO A 1 166 ? 26.435 3.604 -16.763 1.00 95.12 166 PRO A CA 1
ATOM 1226 C C . PRO A 1 166 ? 27.571 2.621 -16.444 1.00 95.12 166 PRO A C 1
ATOM 1228 O O . PRO A 1 166 ? 28.528 2.986 -15.759 1.00 95.12 166 PRO A O 1
ATOM 1231 N N . GLU A 1 167 ? 27.486 1.396 -16.964 1.00 93.25 167 GLU A N 1
ATOM 1232 C CA . GLU A 1 167 ? 28.488 0.345 -16.750 1.00 93.25 167 GLU A CA 1
ATOM 1233 C C . GLU A 1 167 ? 28.563 -0.597 -17.962 1.00 93.25 167 GLU A C 1
ATOM 1235 O O . GLU A 1 167 ? 27.565 -1.197 -18.374 1.00 93.25 167 GLU A O 1
ATOM 1240 N N . GLY A 1 168 ? 29.759 -0.746 -18.542 1.00 92.56 168 GLY A N 1
ATOM 1241 C CA . GLY A 1 168 ? 29.955 -1.530 -19.764 1.00 92.56 168 GLY A CA 1
ATOM 1242 C C . GLY A 1 168 ? 29.086 -1.003 -20.912 1.00 92.56 168 GLY A C 1
ATOM 1243 O O . GLY A 1 168 ? 29.136 0.181 -21.235 1.00 92.56 168 GLY A O 1
ATOM 1244 N N . ILE A 1 169 ? 28.270 -1.876 -21.509 1.00 93.88 169 ILE A N 1
ATOM 1245 C CA . ILE A 1 169 ? 27.318 -1.503 -22.573 1.00 93.88 169 ILE A CA 1
ATOM 1246 C C . ILE A 1 169 ? 25.992 -0.935 -22.043 1.00 93.88 169 ILE A C 1
ATOM 1248 O O . ILE A 1 169 ? 25.142 -0.524 -22.833 1.00 93.88 169 ILE A O 1
ATOM 1252 N N . ARG A 1 170 ? 25.760 -0.969 -20.724 1.00 95.06 170 ARG A N 1
ATOM 1253 C CA . ARG A 1 170 ? 24.488 -0.547 -20.131 1.00 95.06 170 ARG A CA 1
ATOM 1254 C C . ARG A 1 170 ? 24.511 0.965 -19.884 1.00 95.06 170 ARG A C 1
ATOM 1256 O O . ARG A 1 170 ? 25.355 1.424 -19.109 1.00 95.06 170 ARG A O 1
ATOM 1263 N N . PRO A 1 171 ? 23.605 1.750 -20.498 1.00 95.00 171 PRO A N 1
ATOM 1264 C CA . PRO A 1 171 ? 23.474 3.168 -20.179 1.00 95.00 171 PRO A CA 1
ATOM 1265 C C . PRO A 1 171 ? 22.990 3.362 -18.736 1.00 95.00 171 PRO A C 1
ATOM 1267 O O . PRO A 1 171 ? 22.475 2.436 -18.109 1.00 95.00 171 PRO A O 1
ATOM 1270 N N . GLY A 1 172 ? 23.133 4.580 -18.211 1.00 93.81 172 GLY A N 1
ATOM 1271 C CA . GLY A 1 172 ? 22.585 4.937 -16.902 1.00 93.81 172 GLY A CA 1
ATOM 1272 C C . GLY A 1 172 ? 21.058 4.869 -16.916 1.00 93.81 172 GLY A C 1
ATOM 1273 O O . GLY A 1 172 ? 20.426 5.330 -17.866 1.00 93.81 172 GLY A O 1
ATOM 1274 N N . TYR A 1 173 ? 20.459 4.285 -15.881 1.00 95.69 173 TYR A N 1
ATOM 1275 C CA . TYR A 1 173 ? 19.017 4.024 -15.840 1.00 95.69 173 TYR A CA 1
ATOM 1276 C C . TYR A 1 173 ? 18.479 4.002 -14.408 1.00 95.69 173 TYR A C 1
ATOM 1278 O O . TYR A 1 173 ? 19.230 3.911 -13.438 1.00 95.69 173 TYR A O 1
ATOM 1286 N N . MET A 1 174 ? 17.156 4.078 -14.268 1.00 92.69 174 MET A N 1
ATOM 1287 C CA . MET A 1 174 ? 16.484 3.886 -12.982 1.00 92.69 174 MET A CA 1
ATOM 1288 C C . MET A 1 174 ? 16.109 2.416 -12.827 1.00 92.69 174 MET A C 1
ATOM 1290 O O . MET A 1 174 ? 15.121 1.953 -13.397 1.00 92.69 174 MET A O 1
ATOM 1294 N N . ALA A 1 175 ? 16.891 1.683 -12.041 1.00 92.12 175 ALA A N 1
ATOM 1295 C CA . ALA A 1 175 ? 16.599 0.308 -11.680 1.00 92.12 175 ALA A CA 1
ATOM 1296 C C . ALA A 1 175 ? 15.374 0.279 -10.763 1.00 92.12 175 ALA A C 1
ATOM 1298 O O . ALA A 1 175 ? 15.426 0.732 -9.616 1.00 92.12 175 ALA A O 1
ATOM 1299 N N . ARG A 1 176 ? 14.265 -0.243 -11.286 1.00 91.00 176 ARG A N 1
ATOM 1300 C CA . ARG A 1 176 ? 13.030 -0.458 -10.534 1.00 91.00 176 ARG A CA 1
ATOM 1301 C C . ARG A 1 176 ? 12.891 -1.931 -10.196 1.00 91.00 176 ARG A C 1
ATOM 1303 O O . ARG A 1 176 ? 13.169 -2.777 -11.041 1.00 91.00 176 ARG A O 1
ATOM 1310 N N . ARG A 1 177 ? 12.460 -2.218 -8.973 1.00 89.88 177 ARG A N 1
ATOM 1311 C CA . ARG A 1 177 ? 12.229 -3.579 -8.490 1.00 89.88 177 ARG A CA 1
ATOM 1312 C C . ARG A 1 177 ? 10.915 -3.627 -7.735 1.00 89.88 177 ARG A C 1
ATOM 1314 O O . ARG A 1 177 ? 10.651 -2.746 -6.916 1.00 89.88 177 ARG A O 1
ATOM 1321 N N . PHE A 1 178 ? 10.142 -4.670 -8.000 1.00 84.31 178 PHE A N 1
ATOM 1322 C CA . PHE A 1 178 ? 8.957 -5.035 -7.240 1.00 84.31 178 PHE A CA 1
ATOM 1323 C C . PHE A 1 178 ? 9.254 -6.343 -6.510 1.00 84.31 178 PHE A C 1
ATOM 1325 O O . PHE A 1 178 ? 9.475 -7.362 -7.152 1.00 84.31 178 PHE A O 1
ATOM 1332 N N . ASP A 1 179 ? 9.323 -6.328 -5.184 1.00 81.62 179 ASP A N 1
ATOM 1333 C CA . ASP A 1 179 ? 9.695 -7.490 -4.378 1.00 81.62 179 ASP A CA 1
ATOM 1334 C C . ASP A 1 179 ? 8.575 -7.867 -3.410 1.00 81.62 179 ASP A C 1
ATOM 1336 O O . ASP A 1 179 ? 8.566 -7.472 -2.245 1.00 81.62 179 ASP A O 1
ATOM 1340 N N . LEU A 1 180 ? 7.601 -8.637 -3.901 1.00 72.31 180 LEU A N 1
ATOM 1341 C CA . LEU A 1 180 ? 6.464 -9.070 -3.087 1.00 72.31 180 LEU A CA 1
ATOM 1342 C C . LEU A 1 180 ? 6.899 -9.916 -1.875 1.00 72.31 180 LEU A C 1
ATOM 1344 O O . LEU A 1 180 ? 6.211 -9.920 -0.857 1.00 72.31 180 LEU A O 1
ATOM 1348 N N . ALA A 1 181 ? 8.057 -10.582 -1.944 1.00 74.31 181 ALA A N 1
ATOM 1349 C CA . ALA A 1 181 ? 8.598 -11.351 -0.826 1.00 74.31 181 ALA A CA 1
ATOM 1350 C C . ALA A 1 181 ? 9.099 -10.459 0.324 1.00 74.31 181 ALA A C 1
ATOM 1352 O O . ALA A 1 181 ? 9.247 -10.944 1.444 1.00 74.31 181 ALA A O 1
ATOM 1353 N N . ALA A 1 182 ? 9.308 -9.160 0.086 1.00 67.88 182 ALA A N 1
ATOM 1354 C CA . ALA A 1 182 ? 9.609 -8.193 1.139 1.00 67.88 182 ALA A CA 1
ATOM 1355 C C . ALA A 1 182 ? 8.372 -7.820 1.976 1.00 67.88 182 ALA A C 1
ATOM 1357 O O . ALA A 1 182 ? 8.516 -7.297 3.078 1.00 67.88 182 ALA A O 1
ATOM 1358 N N . LEU A 1 183 ? 7.157 -8.100 1.486 1.00 65.56 183 LEU A N 1
ATOM 1359 C CA . LEU A 1 183 ? 5.914 -7.662 2.122 1.00 65.56 183 LEU A CA 1
ATOM 1360 C C . LEU A 1 183 ? 5.687 -8.304 3.505 1.00 65.56 183 LEU A C 1
ATOM 1362 O O . LEU A 1 183 ? 5.432 -7.552 4.445 1.00 65.56 183 LEU A O 1
ATOM 1366 N N . PRO A 1 184 ? 5.865 -9.631 3.705 1.00 65.94 184 PRO A N 1
ATOM 1367 C CA . PRO A 1 184 ? 5.795 -10.223 5.040 1.00 65.94 184 PRO A CA 1
ATOM 1368 C C . PRO A 1 184 ? 6.792 -9.594 6.014 1.00 65.94 184 PRO A C 1
ATOM 1370 O O . PRO A 1 184 ? 6.426 -9.302 7.145 1.00 65.94 184 PRO A O 1
ATOM 1373 N N . GLN A 1 185 ? 8.024 -9.324 5.564 1.00 66.00 185 GLN A N 1
ATOM 1374 C CA . GLN A 1 185 ? 9.062 -8.724 6.403 1.00 66.00 185 GLN A CA 1
ATOM 1375 C C . GLN A 1 185 ? 8.734 -7.277 6.791 1.00 66.00 185 GLN A C 1
ATOM 1377 O O . GLN A 1 185 ? 8.931 -6.896 7.944 1.00 66.00 185 GLN A O 1
ATOM 1382 N N . ALA A 1 186 ? 8.220 -6.487 5.845 1.00 63.34 186 ALA A N 1
ATOM 1383 C CA . ALA A 1 186 ? 7.795 -5.111 6.084 1.00 63.34 186 ALA A CA 1
ATOM 1384 C C . ALA A 1 186 ? 6.654 -5.031 7.112 1.00 63.34 186 ALA A C 1
ATOM 1386 O O . ALA A 1 186 ? 6.604 -4.092 7.903 1.00 63.34 186 ALA A O 1
ATOM 1387 N N . VAL A 1 187 ? 5.768 -6.032 7.126 1.00 62.19 187 VAL A N 1
ATOM 1388 C CA . VAL A 1 187 ? 4.665 -6.133 8.091 1.00 62.19 187 VAL A CA 1
ATOM 1389 C C . VAL A 1 187 ? 5.129 -6.712 9.434 1.00 62.19 187 VAL A C 1
ATOM 1391 O O . VAL A 1 187 ? 4.647 -6.276 10.473 1.00 62.19 187 VAL A O 1
ATOM 1394 N N . SER A 1 188 ? 6.068 -7.665 9.443 1.00 66.12 188 SER A N 1
ATOM 1395 C CA . SER A 1 188 ? 6.495 -8.360 10.667 1.00 66.12 188 SER A CA 1
ATOM 1396 C C . SER A 1 188 ? 7.540 -7.610 11.503 1.00 66.12 188 SER A C 1
ATOM 1398 O O . SER A 1 188 ? 7.617 -7.827 12.706 1.00 66.12 188 SER A O 1
ATOM 1400 N N . ASP A 1 189 ? 8.378 -6.765 10.890 1.00 67.69 189 ASP A N 1
ATOM 1401 C CA . ASP A 1 189 ? 9.341 -5.906 11.606 1.00 67.69 189 ASP A CA 1
ATOM 1402 C C . ASP A 1 189 ? 9.358 -4.488 11.007 1.00 67.69 189 ASP A C 1
ATOM 1404 O O . ASP A 1 189 ? 10.357 -4.064 10.410 1.00 67.69 189 ASP A O 1
ATOM 1408 N N . PRO A 1 190 ? 8.268 -3.714 11.176 1.00 65.38 190 PRO A N 1
ATOM 1409 C CA . PRO A 1 190 ? 8.235 -2.316 10.743 1.00 65.38 190 PRO A CA 1
ATOM 1410 C C . PRO A 1 190 ? 9.318 -1.482 11.450 1.00 65.38 190 PRO A C 1
ATOM 1412 O O . PRO A 1 190 ? 9.820 -0.497 10.903 1.00 65.38 190 PRO A O 1
ATOM 1415 N N . GLY A 1 191 ? 9.747 -1.912 12.645 1.00 72.12 191 GLY A N 1
ATOM 1416 C CA . GLY A 1 191 ? 10.806 -1.279 13.422 1.00 72.12 191 GLY A CA 1
ATOM 1417 C C . GLY A 1 191 ? 12.166 -1.283 12.724 1.00 72.12 191 GLY A C 1
ATOM 1418 O O . GLY A 1 191 ? 12.957 -0.367 12.942 1.00 72.12 191 GLY A O 1
ATOM 1419 N N . ARG A 1 192 ? 12.456 -2.262 11.860 1.00 72.44 192 ARG A N 1
ATOM 1420 C CA . ARG A 1 192 ? 13.720 -2.313 11.113 1.00 72.44 192 ARG A CA 1
ATOM 1421 C C . ARG A 1 192 ? 13.884 -1.132 10.171 1.00 72.44 192 ARG A C 1
ATOM 1423 O O . ARG A 1 192 ? 14.929 -0.488 10.202 1.00 72.44 192 ARG A O 1
ATOM 1430 N N . MET A 1 193 ? 12.858 -0.827 9.379 1.00 71.56 193 MET A N 1
ATOM 1431 C CA . MET A 1 193 ? 12.880 0.331 8.483 1.00 71.56 193 MET A CA 1
ATOM 1432 C C . MET A 1 193 ? 13.065 1.621 9.286 1.00 71.56 193 MET A C 1
ATOM 1434 O O . MET A 1 193 ? 13.860 2.476 8.894 1.00 71.56 193 MET A O 1
ATOM 1438 N N . LEU A 1 194 ? 12.391 1.725 10.438 1.00 79.88 194 LEU A N 1
ATOM 1439 C CA . LEU A 1 194 ? 12.527 2.870 11.334 1.00 79.88 194 LEU A CA 1
ATOM 1440 C C . LEU A 1 194 ? 13.970 3.065 11.810 1.00 79.88 194 LEU A C 1
ATOM 1442 O O . LEU A 1 194 ? 14.487 4.182 11.767 1.00 79.88 194 LEU A O 1
ATOM 1446 N N . ARG A 1 195 ? 14.632 1.976 12.218 1.00 86.69 195 ARG A N 1
ATOM 1447 C CA . ARG A 1 195 ? 16.032 1.990 12.668 1.00 86.69 195 ARG A CA 1
ATOM 1448 C C . ARG A 1 195 ? 16.995 2.317 11.526 1.00 86.69 195 ARG A C 1
ATOM 1450 O O . ARG A 1 195 ? 17.813 3.218 11.662 1.00 86.69 195 ARG A O 1
ATOM 1457 N N . GLU A 1 196 ? 16.896 1.598 10.408 1.00 83.38 196 GLU A N 1
ATOM 1458 C CA . GLU A 1 196 ? 17.865 1.676 9.304 1.00 83.38 196 GLU A CA 1
ATOM 1459 C C . GLU A 1 196 ? 17.735 2.958 8.471 1.00 83.38 196 GLU A C 1
ATOM 1461 O O . GLU A 1 196 ? 18.738 3.457 7.970 1.00 83.38 196 GLU A O 1
ATOM 1466 N N . THR A 1 197 ? 16.518 3.491 8.306 1.00 81.75 197 THR A N 1
ATOM 1467 C CA . THR A 1 197 ? 16.268 4.642 7.417 1.00 81.75 197 THR A CA 1
ATOM 1468 C C . THR A 1 197 ? 16.202 5.961 8.171 1.00 81.75 197 THR A C 1
ATOM 1470 O O . THR A 1 197 ? 16.710 6.963 7.678 1.00 81.75 197 THR A O 1
ATOM 1473 N N . PHE A 1 198 ? 15.573 5.974 9.349 1.00 87.94 198 PHE A N 1
ATOM 1474 C CA . PHE A 1 198 ? 15.319 7.214 10.088 1.00 87.94 198 PHE A CA 1
ATOM 1475 C C . PHE A 1 198 ? 16.134 7.326 11.374 1.00 87.94 198 PHE A C 1
ATOM 1477 O O . PHE A 1 198 ? 15.983 8.317 12.068 1.00 87.94 198 PHE A O 1
ATOM 1484 N N . GLY A 1 199 ? 16.966 6.340 11.730 1.00 89.62 199 GLY A N 1
ATOM 1485 C CA . GLY A 1 199 ? 17.748 6.384 12.970 1.00 89.62 199 GLY A CA 1
ATOM 1486 C C . GLY A 1 199 ? 16.913 6.171 14.237 1.00 89.62 199 GLY A C 1
ATOM 1487 O O . GLY A 1 199 ? 17.308 6.589 15.322 1.00 89.62 199 GLY A O 1
ATOM 1488 N N . TRP A 1 200 ? 15.739 5.532 14.144 1.00 90.38 200 TRP A N 1
ATOM 1489 C CA . TRP A 1 200 ? 14.951 5.213 15.339 1.00 90.38 200 TRP A CA 1
ATOM 1490 C C . TRP A 1 200 ? 15.779 4.384 16.327 1.00 90.38 200 TRP A C 1
ATOM 1492 O O . TRP A 1 200 ? 16.444 3.425 15.943 1.00 90.38 200 TRP A O 1
ATOM 1502 N N . GLY A 1 201 ? 15.734 4.731 17.613 1.00 90.38 201 GLY A N 1
ATOM 1503 C CA . GLY A 1 201 ? 16.575 4.085 18.626 1.00 90.38 201 GLY A CA 1
ATOM 1504 C C . GLY A 1 201 ? 17.989 4.646 18.746 1.00 90.38 201 GLY A C 1
ATOM 1505 O O . GLY A 1 201 ? 18.759 4.128 19.551 1.00 90.38 201 GLY A O 1
ATOM 1506 N N . THR A 1 202 ? 18.324 5.707 18.013 1.00 91.25 202 THR A N 1
ATOM 1507 C CA . THR A 1 202 ? 19.580 6.449 18.167 1.00 91.25 202 THR A CA 1
ATOM 1508 C C . THR A 1 202 ? 19.304 7.918 18.499 1.00 91.25 202 THR A C 1
ATOM 1510 O O . THR A 1 202 ? 18.159 8.373 18.497 1.00 91.25 202 THR A O 1
ATOM 1513 N N . ALA A 1 203 ? 20.358 8.665 18.840 1.00 91.38 203 ALA A N 1
ATOM 1514 C CA . ALA A 1 203 ? 20.264 10.111 19.045 1.00 91.38 203 ALA A CA 1
ATOM 1515 C C . ALA A 1 203 ? 20.000 10.879 17.734 1.00 91.38 203 ALA A C 1
ATOM 1517 O O . ALA A 1 203 ? 19.584 12.032 17.787 1.00 91.38 203 ALA A O 1
ATOM 1518 N N . ASP A 1 204 ? 20.196 10.223 16.588 1.00 89.50 204 ASP A N 1
ATOM 1519 C CA . ASP A 1 204 ? 20.100 10.795 15.244 1.00 89.50 204 ASP A CA 1
ATOM 1520 C C . ASP A 1 204 ? 18.732 10.531 14.592 1.00 89.50 204 ASP A C 1
ATOM 1522 O O . ASP A 1 204 ? 18.625 10.542 13.367 1.00 89.50 204 ASP A O 1
ATOM 1526 N N . PHE A 1 205 ? 17.690 10.240 15.384 1.00 92.69 205 PHE A N 1
ATOM 1527 C CA . PHE A 1 205 ? 16.353 10.004 14.840 1.00 92.69 205 PHE A CA 1
ATOM 1528 C C . PHE A 1 205 ? 15.860 11.225 14.052 1.00 92.69 205 PHE A C 1
ATOM 1530 O O . PHE A 1 205 ? 15.561 12.274 14.625 1.00 92.69 205 PHE A O 1
ATOM 1537 N N . ASP A 1 206 ? 15.727 11.068 12.737 1.00 89.38 206 ASP A N 1
ATOM 1538 C CA . ASP A 1 206 ? 15.238 12.106 11.838 1.00 89.38 206 ASP A CA 1
ATOM 1539 C C . ASP A 1 206 ? 13.706 12.072 11.784 1.00 89.38 206 ASP A C 1
ATOM 1541 O O . ASP A 1 206 ? 13.080 11.480 10.893 1.00 89.38 206 ASP A O 1
ATOM 1545 N N . PHE A 1 207 ? 13.086 12.727 12.770 1.00 90.19 207 PHE A N 1
ATOM 1546 C CA . PHE A 1 207 ? 11.634 12.872 12.826 1.00 90.19 207 PHE A CA 1
ATOM 1547 C C . PHE A 1 207 ? 11.075 13.563 11.575 1.00 90.19 207 PHE A C 1
ATOM 1549 O O . PHE A 1 207 ? 9.989 13.210 11.120 1.00 90.19 207 PHE A O 1
ATOM 1556 N N . GLY A 1 208 ? 11.794 14.530 10.998 1.00 88.38 208 GLY A N 1
ATOM 1557 C CA . GLY A 1 208 ? 11.339 15.272 9.823 1.00 88.38 208 GLY A CA 1
ATOM 1558 C C . GLY A 1 208 ? 11.226 14.380 8.587 1.00 88.38 208 GLY A C 1
ATOM 1559 O O . GLY A 1 208 ? 10.192 14.383 7.907 1.00 88.38 208 GLY A O 1
ATOM 1560 N N . ALA A 1 209 ? 12.254 13.572 8.321 1.00 83.38 209 ALA A N 1
ATOM 1561 C CA . ALA A 1 209 ? 12.236 12.584 7.248 1.00 83.38 209 ALA A CA 1
ATOM 1562 C C . ALA A 1 209 ? 11.160 11.520 7.489 1.00 83.38 209 ALA A C 1
ATOM 1564 O O . ALA A 1 209 ? 10.405 11.201 6.567 1.00 83.38 209 ALA A O 1
ATOM 1565 N N . PHE A 1 210 ? 11.036 11.020 8.722 1.00 86.69 210 PHE A N 1
ATOM 1566 C CA . PHE A 1 210 ? 10.002 10.051 9.073 1.00 86.69 210 PHE A CA 1
ATOM 1567 C C . PHE A 1 210 ? 8.589 10.615 8.862 1.00 86.69 210 PHE A C 1
ATOM 1569 O O . PHE A 1 210 ? 7.780 10.009 8.158 1.00 86.69 210 PHE A O 1
ATOM 1576 N N . ALA A 1 211 ? 8.303 11.808 9.389 1.00 88.31 211 ALA A N 1
ATOM 1577 C CA . ALA A 1 211 ? 7.018 12.477 9.226 1.00 88.31 211 ALA A CA 1
ATOM 1578 C C . ALA A 1 211 ? 6.685 12.743 7.759 1.00 88.31 211 ALA A C 1
ATOM 1580 O O . ALA A 1 211 ? 5.553 12.517 7.350 1.00 88.31 211 ALA A O 1
ATOM 1581 N N . SER A 1 212 ? 7.668 13.119 6.942 1.00 84.12 212 SER A N 1
ATOM 1582 C CA . SER A 1 212 ? 7.464 13.289 5.499 1.00 84.12 212 SER A CA 1
ATOM 1583 C C . SER A 1 212 ? 7.087 11.972 4.803 1.00 84.12 212 SER A C 1
ATOM 1585 O O . SER A 1 212 ? 6.286 11.966 3.871 1.00 84.12 212 SER A O 1
ATOM 1587 N N . GLN A 1 213 ? 7.628 10.831 5.245 1.00 81.44 213 GLN A N 1
ATOM 1588 C CA . GLN A 1 213 ? 7.241 9.525 4.697 1.00 81.44 213 GLN A CA 1
ATOM 1589 C C . GLN A 1 213 ? 5.847 9.089 5.155 1.00 81.44 213 GLN A C 1
ATOM 1591 O O . GLN A 1 213 ? 5.093 8.536 4.354 1.00 81.44 213 GLN A O 1
ATOM 1596 N N . VAL A 1 214 ? 5.473 9.386 6.403 1.00 83.56 214 VAL A N 1
ATOM 1597 C CA . VAL A 1 214 ? 4.103 9.180 6.893 1.00 83.56 214 VAL A CA 1
ATOM 1598 C C . VAL A 1 214 ? 3.117 10.069 6.129 1.00 83.56 214 VAL A C 1
ATOM 1600 O O . VAL A 1 214 ? 2.076 9.580 5.708 1.00 83.56 214 VAL A O 1
ATOM 1603 N N . ASP A 1 215 ? 3.450 11.336 5.885 1.00 84.44 215 ASP A N 1
ATOM 1604 C CA . ASP A 1 215 ? 2.642 12.270 5.091 1.00 84.44 215 ASP A CA 1
ATOM 1605 C C . ASP A 1 215 ? 2.368 11.721 3.681 1.00 84.44 215 ASP A C 1
ATOM 1607 O O . ASP A 1 215 ? 1.214 11.594 3.262 1.00 84.44 215 ASP A O 1
ATOM 1611 N N . ASN A 1 216 ? 3.424 11.278 2.991 1.00 77.88 216 ASN A N 1
ATOM 1612 C CA . ASN A 1 216 ? 3.313 10.647 1.676 1.00 77.88 216 ASN A CA 1
ATOM 1613 C C . ASN A 1 216 ? 2.448 9.382 1.711 1.00 77.88 216 ASN A C 1
ATOM 1615 O O . ASN A 1 216 ? 1.621 9.183 0.822 1.00 77.88 216 ASN A O 1
ATOM 1619 N N . LEU A 1 217 ? 2.618 8.532 2.730 1.00 75.19 217 LEU A N 1
ATOM 1620 C CA . LEU A 1 217 ? 1.830 7.312 2.890 1.00 75.19 217 LEU A CA 1
ATOM 1621 C C . LEU A 1 217 ? 0.352 7.630 3.125 1.00 75.19 217 LEU A C 1
ATOM 1623 O O . LEU A 1 217 ? -0.509 7.066 2.460 1.00 75.19 217 LEU A O 1
ATOM 1627 N N . MET A 1 218 ? 0.043 8.543 4.042 1.00 78.31 218 MET A N 1
ATOM 1628 C CA . MET A 1 218 ? -1.339 8.873 4.379 1.00 78.31 218 MET A CA 1
ATOM 1629 C C . MET A 1 218 ? -2.041 9.587 3.225 1.00 78.31 218 MET A C 1
ATOM 1631 O O . MET A 1 218 ? -3.185 9.241 2.919 1.00 78.31 218 MET A O 1
ATOM 1635 N N . THR A 1 219 ? -1.340 10.487 2.528 1.00 77.00 219 THR A N 1
ATOM 1636 C CA . THR A 1 219 ? -1.811 11.099 1.276 1.00 77.00 219 THR A CA 1
ATOM 1637 C C . THR A 1 219 ? -2.078 10.035 0.215 1.00 77.00 219 THR A C 1
ATOM 1639 O O . THR A 1 219 ? -3.134 10.042 -0.420 1.00 77.00 219 THR A O 1
ATOM 1642 N N . ALA A 1 220 ? -1.159 9.079 0.044 1.00 65.69 220 ALA A N 1
ATOM 1643 C CA . ALA A 1 220 ? -1.345 7.964 -0.874 1.00 65.69 220 ALA A CA 1
ATOM 1644 C C . ALA A 1 220 ? -2.571 7.128 -0.499 1.00 65.69 220 ALA A C 1
ATOM 1646 O O . ALA A 1 220 ? -3.350 6.787 -1.374 1.00 65.69 220 ALA A O 1
ATOM 1647 N N . LEU A 1 221 ? -2.824 6.883 0.784 1.00 65.94 221 LEU A N 1
ATOM 1648 C CA . LEU A 1 221 ? -4.027 6.191 1.259 1.00 65.94 221 LEU A CA 1
ATOM 1649 C C . LEU A 1 221 ? -5.311 7.045 1.174 1.00 65.94 221 LEU A C 1
ATOM 1651 O O . LEU A 1 221 ? -6.366 6.608 1.623 1.00 65.94 221 LEU A O 1
ATOM 1655 N N . GLY A 1 222 ? -5.249 8.254 0.602 1.00 71.12 222 GLY A N 1
ATOM 1656 C CA . GLY A 1 222 ? -6.401 9.137 0.395 1.00 71.12 222 GLY A CA 1
ATOM 1657 C C . GLY A 1 222 ? -6.784 9.984 1.609 1.00 71.12 222 GLY A C 1
ATOM 1658 O O . GLY A 1 222 ? -7.826 10.641 1.590 1.00 71.12 222 GLY A O 1
ATOM 1659 N N . ASN A 1 223 ? -5.961 9.999 2.659 1.00 77.38 223 ASN A N 1
ATOM 1660 C CA . ASN A 1 223 ? -6.188 10.848 3.822 1.00 77.38 223 ASN A CA 1
ATOM 1661 C C . ASN A 1 223 ? -5.756 12.285 3.529 1.00 77.38 223 ASN A C 1
ATOM 1663 O O . ASN A 1 223 ? -4.850 12.539 2.736 1.00 77.38 223 ASN A O 1
ATOM 1667 N N . ARG A 1 224 ? -6.379 13.240 4.224 1.00 80.00 224 ARG A N 1
ATOM 1668 C CA . ARG A 1 224 ? -5.893 14.620 4.235 1.00 80.00 224 ARG A CA 1
ATOM 1669 C C . ARG A 1 224 ? -4.817 14.748 5.296 1.00 80.00 224 ARG A C 1
ATOM 1671 O O . ARG A 1 224 ? -5.116 14.620 6.483 1.00 80.00 224 ARG A O 1
ATOM 1678 N N . SER A 1 225 ? -3.602 15.046 4.872 1.00 86.00 225 SER A N 1
ATOM 1679 C CA . SER A 1 225 ? -2.504 15.398 5.758 1.00 86.00 225 SER A CA 1
ATOM 1680 C C . SER A 1 225 ? -2.038 16.826 5.501 1.00 86.00 225 SER A C 1
ATOM 1682 O O . SER A 1 225 ? -2.139 17.362 4.396 1.00 86.00 225 SER A O 1
ATOM 1684 N N . SER A 1 226 ? -1.612 17.503 6.562 1.00 87.69 226 SER A N 1
ATOM 1685 C CA . SER A 1 226 ? -1.064 18.850 6.461 1.00 87.69 226 SER A CA 1
ATOM 1686 C C . SER A 1 226 ? -0.145 19.144 7.633 1.00 87.69 226 SER A C 1
ATOM 1688 O O . SER A 1 226 ? -0.360 18.667 8.746 1.00 87.69 226 SER A O 1
ATOM 1690 N N . HIS A 1 227 ? 0.865 19.975 7.404 1.00 87.69 227 HIS A N 1
ATOM 1691 C CA . HIS A 1 227 ? 1.673 20.492 8.497 1.00 87.69 227 HIS A CA 1
ATOM 1692 C C . HIS A 1 227 ? 0.958 21.679 9.149 1.00 87.69 227 HIS A C 1
ATOM 1694 O O . HIS A 1 227 ? 0.793 22.731 8.524 1.00 87.69 227 HIS A O 1
ATOM 1700 N N . VAL A 1 228 ? 0.582 21.552 10.416 1.00 89.00 228 VAL A N 1
ATOM 1701 C CA . VAL A 1 228 ? -0.125 22.599 11.169 1.00 89.00 228 VAL A CA 1
ATOM 1702 C C . VAL A 1 228 ? 0.782 23.191 12.249 1.00 89.00 228 VAL A C 1
ATOM 1704 O O . VAL A 1 228 ? 1.645 22.479 12.767 1.00 89.00 228 VAL A O 1
ATOM 1707 N N . PRO A 1 229 ? 0.648 24.486 12.591 1.00 86.69 229 PRO A N 1
ATOM 1708 C CA . PRO A 1 229 ? 1.272 25.025 13.795 1.00 86.69 229 PRO A CA 1
ATOM 1709 C C . PRO A 1 229 ? 0.812 24.226 15.015 1.00 86.69 229 PRO A C 1
ATOM 1711 O O . PRO A 1 229 ? -0.375 23.921 15.138 1.00 86.69 229 PRO A O 1
ATOM 1714 N N . LEU A 1 230 ? 1.744 23.874 15.894 1.00 82.81 230 LEU A N 1
ATOM 1715 C CA . LEU A 1 230 ? 1.405 23.192 17.132 1.00 82.81 230 LEU A CA 1
ATOM 1716 C C . LEU A 1 230 ? 0.877 24.206 18.158 1.00 82.81 230 LEU A C 1
ATOM 1718 O O . LEU A 1 230 ? 1.420 25.305 18.281 1.00 82.81 230 LEU A O 1
ATOM 1722 N N . ASP A 1 231 ? -0.180 23.835 18.881 1.00 81.75 231 ASP A N 1
ATOM 1723 C CA . ASP A 1 231 ? -0.683 24.633 19.999 1.00 81.75 231 ASP A CA 1
ATOM 1724 C C . ASP A 1 231 ? 0.396 24.780 21.085 1.00 81.75 231 ASP A C 1
ATOM 1726 O O . ASP A 1 231 ? 1.144 23.839 21.352 1.00 81.75 231 ASP A O 1
ATOM 1730 N N . ALA A 1 232 ? 0.487 25.955 21.713 1.00 81.62 232 ALA A N 1
ATOM 1731 C CA . ALA A 1 232 ? 1.554 26.252 22.667 1.00 81.62 232 ALA A CA 1
ATOM 1732 C C . ALA A 1 232 ? 1.526 25.326 23.892 1.00 81.62 232 ALA A C 1
ATOM 1734 O O . ALA A 1 232 ? 2.584 24.943 24.390 1.00 81.62 232 ALA A O 1
ATOM 1735 N N . ALA A 1 233 ? 0.338 24.931 24.356 1.00 80.88 233 ALA A N 1
ATOM 1736 C CA . ALA A 1 233 ? 0.194 24.054 25.508 1.00 80.88 233 ALA A CA 1
ATOM 1737 C C . ALA A 1 233 ? 0.601 22.614 25.157 1.00 80.88 233 ALA A C 1
ATOM 1739 O O . ALA A 1 233 ? 1.357 21.980 25.895 1.00 80.88 233 ALA A O 1
ATOM 1740 N N . ALA A 1 234 ? 0.205 22.135 23.972 1.00 81.00 234 ALA A N 1
ATOM 1741 C CA . ALA A 1 234 ? 0.656 20.848 23.440 1.00 81.00 234 ALA A CA 1
ATOM 1742 C C . ALA A 1 234 ? 2.176 20.822 23.189 1.00 81.00 234 ALA A C 1
ATOM 1744 O O . ALA A 1 234 ? 2.846 19.856 23.550 1.00 81.00 234 ALA A O 1
ATOM 1745 N N . ALA A 1 235 ? 2.738 21.894 22.622 1.00 84.94 235 ALA A N 1
ATOM 1746 C CA . ALA A 1 235 ? 4.176 22.042 22.409 1.00 84.94 235 ALA A CA 1
ATOM 1747 C C . ALA A 1 235 ? 4.946 21.997 23.732 1.00 84.94 235 ALA A C 1
ATOM 1749 O O . ALA A 1 235 ? 5.898 21.231 23.855 1.00 84.94 235 ALA A O 1
ATOM 1750 N N . GLN A 1 236 ? 4.495 22.749 24.739 1.00 84.19 236 GLN A N 1
ATOM 1751 C CA . GLN A 1 236 ? 5.127 22.771 26.056 1.00 84.19 236 GLN A CA 1
ATOM 1752 C C . GLN A 1 236 ? 5.053 21.405 26.749 1.00 84.19 236 GLN A C 1
ATOM 1754 O O . GLN A 1 236 ? 6.038 20.971 27.345 1.00 84.19 236 GLN A O 1
ATOM 1759 N N . ALA A 1 237 ? 3.914 20.713 26.673 1.00 82.81 237 ALA A N 1
ATOM 1760 C CA . ALA A 1 237 ? 3.730 19.423 27.335 1.00 82.81 237 ALA A CA 1
ATOM 1761 C C . ALA A 1 237 ? 4.525 18.287 26.680 1.00 82.81 237 ALA A C 1
ATOM 1763 O O . ALA A 1 237 ? 5.055 17.423 27.374 1.00 82.81 237 ALA A O 1
ATOM 1764 N N . VAL A 1 238 ? 4.616 18.290 25.350 1.00 83.50 238 VAL A N 1
ATOM 1765 C CA . VAL A 1 238 ? 5.257 17.217 24.580 1.00 83.50 238 VAL A CA 1
ATOM 1766 C C . VAL A 1 238 ? 6.749 17.486 24.381 1.00 83.50 238 VAL A C 1
ATOM 1768 O O . VAL A 1 238 ? 7.570 16.579 24.498 1.00 83.50 238 VAL A O 1
ATOM 1771 N N . GLN A 1 239 ? 7.123 18.730 24.089 1.00 84.94 239 GLN A N 1
ATOM 1772 C CA . GLN A 1 239 ? 8.478 19.091 23.665 1.00 84.94 239 GLN A CA 1
ATOM 1773 C C . GLN A 1 239 ? 9.239 19.937 24.691 1.00 84.94 239 GLN A C 1
ATOM 1775 O O . GLN A 1 239 ? 10.438 20.161 24.520 1.00 84.94 239 GLN A O 1
ATOM 1780 N N . GLY A 1 240 ? 8.570 20.397 25.751 1.00 81.62 240 GLY A N 1
ATOM 1781 C CA . GLY A 1 240 ? 9.131 21.352 26.698 1.00 81.62 240 GLY A CA 1
ATOM 1782 C C . GLY A 1 240 ? 9.246 22.760 26.112 1.00 81.62 240 GLY A C 1
ATOM 1783 O O . GLY A 1 240 ? 8.637 23.099 25.097 1.00 81.62 240 GLY A O 1
ATOM 1784 N N . THR A 1 241 ? 10.046 23.600 26.767 1.00 74.25 241 THR A N 1
ATOM 1785 C CA . THR A 1 241 ? 10.256 24.982 26.330 1.00 74.25 241 THR A CA 1
ATOM 1786 C C . THR A 1 241 ? 11.074 25.013 25.042 1.00 74.25 241 THR A C 1
ATOM 1788 O O . THR A 1 241 ? 12.235 24.604 25.026 1.00 74.25 241 THR A O 1
ATOM 1791 N N . ARG A 1 242 ? 10.481 25.548 23.974 1.00 69.19 242 ARG A N 1
ATOM 1792 C CA . ARG A 1 242 ? 11.112 25.705 22.659 1.00 69.19 242 ARG A CA 1
ATOM 1793 C C . ARG A 1 242 ? 11.214 27.175 22.257 1.00 69.19 242 ARG A C 1
ATOM 1795 O O . ARG A 1 242 ? 10.389 27.994 22.654 1.00 69.19 242 ARG A O 1
ATOM 1802 N N . THR A 1 243 ? 12.243 27.512 21.481 1.00 63.97 243 THR A N 1
ATOM 1803 C CA . THR A 1 243 ? 12.457 28.866 20.935 1.00 63.97 243 THR A CA 1
ATOM 1804 C C . THR A 1 243 ? 11.933 29.019 19.505 1.00 63.97 243 THR A C 1
ATOM 1806 O O . THR A 1 243 ? 11.744 30.140 19.036 1.00 63.97 243 THR A O 1
ATOM 1809 N N . ASP A 1 244 ? 11.680 27.909 18.813 1.00 74.69 244 ASP A N 1
ATOM 1810 C CA . ASP A 1 244 ? 11.079 27.836 17.485 1.00 74.69 244 ASP A CA 1
ATOM 1811 C C . ASP A 1 244 ? 9.548 27.678 17.552 1.00 74.69 244 ASP A C 1
ATOM 1813 O O . ASP A 1 244 ? 8.973 27.444 18.612 1.00 74.69 244 ASP A O 1
ATOM 1817 N N . ARG A 1 245 ? 8.861 27.843 16.410 1.00 70.56 245 ARG A N 1
ATOM 1818 C CA . ARG A 1 245 ? 7.420 27.560 16.276 1.00 70.56 245 ARG A CA 1
ATOM 1819 C C . ARG A 1 245 ? 7.237 26.135 15.742 1.00 70.56 245 ARG A C 1
ATOM 1821 O O . ARG A 1 245 ? 7.255 25.967 14.517 1.00 70.56 245 ARG A O 1
ATOM 1828 N N . PRO A 1 246 ? 7.083 25.119 16.607 1.00 78.88 246 PRO A N 1
ATOM 1829 C CA . PRO A 1 246 ? 6.986 23.741 16.156 1.00 78.88 246 PRO A CA 1
ATOM 1830 C C . PRO A 1 246 ? 5.743 23.521 15.291 1.00 78.88 246 PRO A C 1
ATOM 1832 O O . PRO A 1 246 ? 4.688 24.132 15.490 1.00 78.88 246 PRO A O 1
ATOM 1835 N N . ARG A 1 247 ? 5.878 22.629 14.308 1.00 85.69 247 ARG A N 1
ATOM 1836 C CA . ARG A 1 247 ? 4.774 22.160 13.468 1.00 85.69 247 ARG A CA 1
ATOM 1837 C C . ARG A 1 247 ? 4.538 20.683 13.729 1.00 85.69 247 ARG A C 1
ATOM 1839 O O . ARG A 1 247 ? 5.488 19.927 13.903 1.00 85.69 247 ARG A O 1
ATOM 1846 N N . ALA A 1 248 ? 3.277 20.283 13.699 1.00 90.94 248 ALA A N 1
ATOM 1847 C CA . ALA A 1 248 ? 2.875 18.887 13.725 1.00 90.94 248 ALA A CA 1
ATOM 1848 C C . ALA A 1 248 ? 2.456 18.440 12.326 1.00 90.94 248 ALA A C 1
ATOM 1850 O O . ALA A 1 248 ? 1.917 19.240 11.556 1.00 90.94 248 ALA A O 1
ATOM 1851 N N . LEU A 1 249 ? 2.661 17.163 12.010 1.00 92.19 249 LEU A N 1
ATOM 1852 C CA . LEU A 1 249 ? 1.958 16.535 10.895 1.00 92.19 249 LEU A CA 1
ATOM 1853 C C . LEU A 1 249 ? 0.558 16.159 11.382 1.00 92.19 249 LEU A C 1
ATOM 1855 O O . LEU A 1 249 ? 0.418 15.264 12.209 1.00 92.19 249 LEU A O 1
ATOM 1859 N N . GLU A 1 250 ? -0.474 16.841 10.901 1.00 91.62 250 GLU A N 1
ATOM 1860 C CA . GLU A 1 250 ? -1.865 16.490 11.172 1.00 91.62 250 GLU A CA 1
ATOM 1861 C C . GLU A 1 250 ? -2.379 15.556 10.084 1.00 91.62 250 GLU A C 1
ATOM 1863 O O . GLU A 1 250 ? -2.353 15.908 8.907 1.00 91.62 250 GLU A O 1
ATOM 1868 N N . ILE A 1 251 ? -2.887 14.395 10.487 1.00 88.19 251 ILE A N 1
ATOM 1869 C CA . ILE A 1 251 ? -3.588 13.447 9.626 1.00 88.19 251 ILE A CA 1
ATOM 1870 C C . ILE A 1 251 ? -5.059 13.483 10.033 1.00 88.19 251 ILE A C 1
ATOM 1872 O O . ILE A 1 251 ? -5.403 13.154 11.166 1.00 88.19 251 ILE A O 1
ATOM 1876 N N . SER A 1 252 ? -5.928 13.903 9.117 1.00 84.88 252 SER A N 1
ATOM 1877 C CA . SER A 1 252 ? -7.378 13.977 9.310 1.00 84.88 252 SER A CA 1
ATOM 1878 C C . SER A 1 252 ? -8.064 12.862 8.512 1.00 84.88 252 SER A C 1
ATOM 1880 O O . SER A 1 252 ? -8.393 13.087 7.340 1.00 84.88 252 SER A O 1
ATOM 1882 N N . PRO A 1 253 ? -8.283 11.668 9.100 1.00 68.38 253 PRO A N 1
ATOM 1883 C CA . PRO A 1 253 ? -8.932 10.559 8.402 1.00 68.38 253 PRO A CA 1
ATOM 1884 C C . PRO A 1 253 ? -10.384 10.868 8.028 1.00 68.38 253 PRO A C 1
ATOM 1886 O O . PRO A 1 253 ? -10.867 10.407 6.997 1.00 68.38 253 PRO A O 1
ATOM 1889 N N . PHE A 1 254 ? -11.085 11.692 8.815 1.00 72.06 254 PHE A N 1
ATOM 1890 C CA . PHE A 1 254 ? -12.421 12.151 8.455 1.00 72.06 254 PHE A CA 1
ATOM 1891 C C . PHE A 1 254 ? -12.740 13.534 9.027 1.00 72.06 254 PHE A C 1
ATOM 1893 O O . PHE A 1 254 ? -12.313 13.921 10.115 1.00 72.06 254 PHE A O 1
ATOM 1900 N N . ARG A 1 255 ? -13.543 14.283 8.273 1.00 71.00 255 ARG A N 1
ATOM 1901 C CA . ARG A 1 255 ? -14.139 15.552 8.691 1.00 71.00 255 ARG A CA 1
ATOM 1902 C C . ARG A 1 255 ? -15.464 15.700 7.967 1.00 71.00 255 ARG A C 1
ATOM 1904 O O . ARG A 1 255 ? -15.474 15.848 6.745 1.00 71.00 255 ARG A O 1
ATOM 1911 N N . ARG A 1 256 ? -16.572 15.633 8.699 1.00 67.88 256 ARG A N 1
ATOM 1912 C CA . ARG A 1 256 ? -17.919 15.752 8.139 1.00 67.88 256 ARG A CA 1
ATOM 1913 C C . ARG A 1 256 ? -18.739 16.788 8.880 1.00 67.88 256 ARG A C 1
ATOM 1915 O O . ARG A 1 256 ? -18.553 17.020 10.068 1.00 67.88 256 ARG A O 1
ATOM 1922 N N . VAL A 1 257 ? -19.642 17.403 8.134 1.00 63.31 257 VAL A N 1
ATOM 1923 C CA . VAL A 1 257 ? -20.773 18.149 8.677 1.00 63.31 257 VAL A CA 1
ATOM 1924 C C . VAL A 1 257 ? -21.928 17.152 8.735 1.00 63.31 257 VAL A C 1
ATOM 1926 O O . VAL A 1 257 ? -22.185 16.474 7.740 1.00 63.31 257 VAL A O 1
ATOM 1929 N N . VAL A 1 258 ? -22.543 16.991 9.900 1.00 58.34 258 VAL A N 1
ATOM 1930 C CA . VAL A 1 258 ? -23.629 16.037 10.142 1.00 58.34 258 VAL A CA 1
ATOM 1931 C C . VAL A 1 258 ? -24.923 16.818 10.362 1.00 58.34 258 VAL A C 1
ATOM 1933 O O . VAL A 1 258 ? -25.026 17.582 11.317 1.00 58.34 258 VAL A O 1
ATOM 1936 N N . GLY A 1 259 ? -25.914 16.584 9.496 1.00 59.22 259 GLY A N 1
ATOM 1937 C CA . GLY A 1 259 ? -27.210 17.274 9.500 1.00 59.22 259 GLY A CA 1
ATOM 1938 C C . GLY A 1 259 ? -27.313 18.396 8.459 1.00 59.22 259 GLY A C 1
ATOM 1939 O O . GLY A 1 259 ? -26.336 18.733 7.794 1.00 59.22 259 GLY A O 1
ATOM 1940 N N . GLU A 1 260 ? -28.515 18.963 8.307 1.00 57.75 260 GLU A N 1
ATOM 1941 C CA . GLU A 1 260 ? -28.751 20.155 7.465 1.00 57.75 260 GLU A CA 1
ATOM 1942 C C . GLU A 1 260 ? -28.114 21.419 8.065 1.00 57.75 260 GLU A C 1
ATOM 1944 O O . GLU A 1 260 ? -27.840 22.388 7.357 1.00 57.75 260 GLU A O 1
ATOM 1949 N N . ASP A 1 261 ? -27.845 21.391 9.371 1.00 56.31 261 ASP A N 1
ATOM 1950 C CA . ASP A 1 261 ? -27.246 22.493 10.104 1.00 56.31 261 ASP A CA 1
ATOM 1951 C C . ASP A 1 261 ? -25.712 22.403 10.046 1.00 56.31 261 ASP A C 1
ATOM 1953 O O . ASP A 1 261 ? -25.091 21.461 10.541 1.00 56.31 261 ASP A O 1
ATOM 1957 N N . THR A 1 262 ? -25.078 23.400 9.425 1.00 57.47 262 THR A N 1
ATOM 1958 C CA . THR A 1 262 ? -23.621 23.426 9.163 1.00 57.47 262 THR A CA 1
ATOM 1959 C C . THR A 1 262 ? -22.736 23.482 10.417 1.00 57.47 262 THR A C 1
ATOM 1961 O O . THR A 1 262 ? -21.506 23.468 10.321 1.00 57.47 262 THR A O 1
ATOM 1964 N N . THR A 1 263 ? -23.362 23.554 11.590 1.00 57.66 263 THR A N 1
ATOM 1965 C CA . THR A 1 263 ? -22.741 23.725 12.902 1.00 57.66 263 THR A CA 1
ATOM 1966 C C . THR A 1 263 ? -22.324 22.407 13.551 1.00 57.66 263 THR A C 1
ATOM 1968 O O . THR A 1 263 ? -21.331 22.394 14.276 1.00 57.66 263 THR A O 1
ATOM 1971 N N . ASN A 1 264 ? -22.994 21.288 13.253 1.00 61.00 264 ASN A N 1
ATOM 1972 C CA . ASN A 1 264 ? -22.621 19.987 13.806 1.00 61.00 264 ASN A CA 1
ATOM 1973 C C . ASN A 1 264 ? -21.501 19.358 12.977 1.00 61.00 264 ASN A C 1
ATOM 1975 O O . ASN A 1 264 ? -21.722 18.767 11.918 1.00 61.00 264 ASN A O 1
ATOM 1979 N N . ARG A 1 265 ? -20.264 19.497 13.456 1.00 68.31 265 ARG A N 1
ATOM 1980 C CA . ARG A 1 265 ? -19.081 18.917 12.819 1.00 68.31 265 ARG A CA 1
ATOM 1981 C C . ARG A 1 265 ? -18.630 17.713 13.619 1.00 68.31 265 ARG A C 1
ATOM 1983 O O . ARG A 1 265 ? -18.472 17.793 14.830 1.00 68.31 265 ARG A O 1
ATOM 1990 N N . VAL A 1 266 ? -18.404 16.608 12.918 1.00 73.56 266 VAL A N 1
ATOM 1991 C CA . VAL A 1 266 ? -17.709 15.458 13.483 1.00 73.56 266 VAL A CA 1
ATOM 1992 C C . VAL A 1 266 ? -16.372 15.343 12.777 1.00 73.56 266 VAL A C 1
ATOM 1994 O O . VAL A 1 266 ? -16.304 15.220 11.547 1.00 73.56 266 VAL A O 1
ATOM 1997 N N . SER A 1 267 ? -15.294 15.421 13.545 1.00 78.62 267 SER A N 1
ATOM 1998 C CA . SER A 1 267 ? -13.945 15.298 13.011 1.00 78.62 267 SER A CA 1
ATOM 1999 C C . SER A 1 267 ? -13.057 14.487 13.938 1.00 78.62 267 SER A C 1
ATOM 2001 O O . SER A 1 267 ? -13.184 14.555 15.157 1.00 78.62 267 SER A O 1
ATOM 2003 N N . ALA A 1 268 ? -12.149 13.714 13.350 1.00 79.69 268 ALA A N 1
ATOM 2004 C CA . ALA A 1 268 ? -11.001 13.193 14.070 1.00 79.69 268 ALA A CA 1
ATOM 2005 C C . ALA A 1 268 ? -9.733 13.584 13.334 1.00 79.69 268 ALA A C 1
ATOM 2007 O O . ALA A 1 268 ? -9.684 13.616 12.100 1.00 79.69 268 ALA A O 1
ATOM 2008 N N . ALA A 1 269 ? -8.695 13.837 14.112 1.00 84.75 269 ALA A N 1
ATOM 2009 C CA . ALA A 1 269 ? -7.353 14.012 13.610 1.00 84.75 269 ALA A CA 1
ATOM 2010 C C . ALA A 1 269 ? -6.357 13.372 14.571 1.00 84.75 269 ALA A C 1
ATOM 2012 O O . ALA A 1 269 ? -6.597 13.284 15.773 1.00 84.75 269 ALA A O 1
ATOM 2013 N N . VAL A 1 270 ? -5.225 12.944 14.030 1.00 87.69 270 VAL A N 1
ATOM 2014 C CA . VAL A 1 270 ? -4.051 12.566 14.809 1.00 87.69 270 VAL A CA 1
ATOM 2015 C C . VAL A 1 270 ? -2.927 13.493 14.393 1.00 87.69 270 VAL A C 1
ATOM 2017 O O . VAL A 1 270 ? -2.587 13.581 13.212 1.00 87.69 270 VAL A O 1
ATOM 2020 N N . ARG A 1 271 ? -2.357 14.206 15.360 1.00 91.44 271 ARG A N 1
ATOM 2021 C CA . ARG A 1 271 ? -1.169 15.030 15.147 1.00 91.44 271 ARG A CA 1
ATOM 2022 C C . ARG A 1 271 ? 0.063 14.267 15.587 1.00 91.44 271 ARG A C 1
ATOM 2024 O O . ARG A 1 271 ? 0.135 13.828 16.729 1.00 91.44 271 ARG A O 1
ATOM 2031 N N . MET A 1 272 ? 1.034 14.138 14.697 1.00 92.62 272 MET A N 1
ATOM 2032 C CA . MET A 1 272 ? 2.335 13.574 15.012 1.00 92.62 272 MET A CA 1
ATOM 2033 C C . MET A 1 272 ? 3.332 14.697 15.302 1.00 92.62 272 MET A C 1
ATOM 2035 O O . MET A 1 272 ? 3.490 15.624 14.501 1.00 92.62 272 MET A O 1
ATOM 2039 N N . ILE A 1 273 ? 3.985 14.608 16.457 1.00 92.69 273 ILE A N 1
ATOM 2040 C CA . ILE A 1 273 ? 4.877 15.630 17.008 1.00 92.69 273 ILE A CA 1
ATOM 2041 C C . ILE A 1 273 ? 6.214 14.982 17.366 1.00 92.69 273 ILE A C 1
ATOM 2043 O O . ILE A 1 273 ? 6.252 13.868 17.884 1.00 92.69 273 ILE A O 1
ATOM 2047 N N . GLU A 1 274 ? 7.313 15.687 17.117 1.00 92.06 274 GLU A N 1
ATOM 2048 C CA . GLU A 1 274 ? 8.644 15.270 17.557 1.00 92.06 274 GLU A CA 1
ATOM 2049 C C . GLU A 1 274 ? 8.725 15.269 19.088 1.00 92.06 274 GLU A C 1
ATOM 2051 O O . GLU A 1 274 ? 8.371 16.270 19.715 1.00 92.06 274 GLU A O 1
ATOM 2056 N N . LEU A 1 275 ? 9.263 14.202 19.683 1.00 92.44 275 LEU A N 1
ATOM 2057 C CA . LEU A 1 275 ? 9.736 14.212 21.067 1.00 92.44 275 LEU A CA 1
ATOM 2058 C C . LEU A 1 275 ? 11.253 14.408 21.079 1.00 92.44 275 LEU A C 1
ATOM 2060 O O . LEU A 1 275 ? 11.979 13.451 20.796 1.00 92.44 275 LEU A O 1
ATOM 2064 N N . PRO A 1 276 ? 11.764 15.594 21.453 1.00 89.25 276 PRO A N 1
ATOM 2065 C CA . PRO A 1 276 ? 13.200 15.819 21.519 1.00 89.25 276 PRO A CA 1
ATOM 2066 C C . PRO A 1 276 ? 13.870 14.857 22.503 1.00 89.25 276 PRO A C 1
ATOM 2068 O O . PRO A 1 276 ? 13.291 14.480 23.532 1.00 89.25 276 PRO A O 1
ATOM 2071 N N . GLY A 1 277 ? 15.098 14.451 22.190 1.00 85.81 277 GLY A N 1
ATOM 2072 C CA . GLY A 1 277 ? 15.976 13.800 23.157 1.00 85.81 277 GLY A CA 1
ATOM 2073 C C . GLY A 1 277 ? 16.536 14.834 24.133 1.00 85.81 277 GLY A C 1
ATOM 2074 O O . GLY A 1 277 ? 16.963 15.911 23.719 1.00 85.81 277 GLY A O 1
ATOM 2075 N N . ALA A 1 278 ? 16.534 14.531 25.430 1.00 80.19 278 ALA A N 1
ATOM 2076 C CA . ALA A 1 278 ? 17.104 15.408 26.454 1.00 80.19 278 ALA A CA 1
ATOM 2077 C C . ALA A 1 278 ? 17.670 14.605 27.630 1.00 80.19 278 ALA A C 1
ATOM 2079 O O . ALA A 1 278 ? 17.099 13.590 28.031 1.00 80.19 278 ALA A O 1
ATOM 2080 N N . GLY A 1 279 ? 18.792 15.052 28.202 1.00 76.06 279 GLY A N 1
ATOM 2081 C CA . GLY A 1 279 ? 19.341 14.466 29.434 1.00 76.06 279 GLY A CA 1
ATOM 2082 C C . GLY A 1 279 ? 19.620 12.957 29.356 1.00 76.06 279 GLY A C 1
ATOM 2083 O O . GLY A 1 279 ? 19.395 12.249 30.330 1.00 76.06 279 GLY A O 1
ATOM 2084 N N . GLY A 1 280 ? 20.055 12.455 28.194 1.00 79.00 280 GLY A N 1
ATOM 2085 C CA . GLY A 1 280 ? 20.314 11.026 27.965 1.00 79.00 280 GLY A CA 1
ATOM 2086 C C . GLY A 1 280 ? 19.099 10.207 27.512 1.00 79.00 280 GLY A C 1
ATOM 2087 O O . GLY A 1 280 ? 19.247 9.021 27.233 1.00 79.00 280 GLY A O 1
ATOM 2088 N N . THR A 1 281 ? 17.913 10.815 27.391 1.00 88.56 281 THR A N 1
ATOM 2089 C CA . THR A 1 281 ? 16.761 10.176 26.734 1.00 88.56 281 THR A CA 1
ATOM 2090 C C . THR A 1 281 ? 16.879 10.279 25.217 1.00 88.56 281 THR A C 1
ATOM 2092 O O . THR A 1 281 ? 17.210 11.338 24.680 1.00 88.56 281 THR A O 1
ATOM 2095 N N . LEU A 1 282 ? 16.606 9.172 24.524 1.00 92.69 282 LEU A N 1
ATOM 2096 C CA . LEU A 1 282 ? 16.585 9.146 23.064 1.00 92.69 282 LEU A CA 1
ATOM 2097 C C . LEU A 1 282 ? 15.370 9.917 22.529 1.00 92.69 282 LEU A C 1
ATOM 2099 O O . LEU A 1 282 ? 14.303 9.853 23.153 1.00 92.69 282 LEU A O 1
ATOM 2103 N N . PRO A 1 283 ? 15.503 10.619 21.391 1.00 93.12 283 PRO A N 1
ATOM 2104 C CA . PRO A 1 283 ? 14.371 11.228 20.699 1.00 93.12 283 PRO A CA 1
ATOM 2105 C C . PRO A 1 283 ? 13.303 10.187 20.328 1.00 93.12 283 PRO A C 1
ATOM 2107 O O . PRO A 1 283 ? 13.566 8.986 20.250 1.00 93.12 283 PRO A O 1
ATOM 2110 N N . GLY A 1 284 ? 12.077 10.656 20.116 1.00 92.56 284 GLY A N 1
ATOM 2111 C CA . GLY A 1 284 ? 10.931 9.815 19.788 1.00 92.56 284 GLY A CA 1
ATOM 2112 C C . GLY A 1 284 ? 9.821 10.597 19.094 1.00 92.56 284 GLY A C 1
ATOM 2113 O O . GLY A 1 284 ? 10.066 11.634 18.476 1.00 92.56 284 GLY A O 1
ATOM 2114 N N . LEU A 1 285 ? 8.583 10.133 19.237 1.00 92.88 285 LEU A N 1
ATOM 2115 C CA . LEU A 1 285 ? 7.410 10.805 18.680 1.00 92.88 285 LEU A CA 1
ATOM 2116 C C . LEU A 1 285 ? 6.231 10.775 19.647 1.00 92.88 285 LEU A C 1
ATOM 2118 O O . LEU A 1 285 ? 6.083 9.843 20.434 1.00 92.88 285 LEU A O 1
ATOM 2122 N N . ALA A 1 286 ? 5.375 11.783 19.556 1.00 91.62 286 ALA A N 1
ATOM 2123 C CA . ALA A 1 286 ? 4.090 11.805 20.228 1.00 91.62 286 ALA A CA 1
ATOM 2124 C C . ALA A 1 286 ? 2.952 11.824 19.211 1.00 91.62 286 ALA A C 1
ATOM 2126 O O . ALA A 1 286 ? 3.027 12.508 18.186 1.00 91.62 286 ALA A O 1
ATOM 2127 N N . LEU A 1 287 ? 1.889 11.091 19.522 1.00 90.56 287 LEU A N 1
ATOM 2128 C CA . LEU A 1 287 ? 0.621 11.126 18.808 1.00 90.56 287 LEU A CA 1
ATOM 2129 C C . LEU A 1 287 ? -0.392 11.868 19.672 1.00 90.56 287 LEU A C 1
ATOM 2131 O O . LEU A 1 287 ? -0.671 11.461 20.796 1.00 90.56 287 LEU A O 1
ATOM 2135 N N . VAL A 1 288 ? -0.942 12.955 19.148 1.00 89.06 288 VAL A N 1
ATOM 2136 C CA . VAL A 1 288 ? -1.963 13.772 19.807 1.00 89.06 288 VAL A CA 1
ATOM 2137 C C . VAL A 1 288 ? -3.270 13.577 19.048 1.00 89.06 288 VAL A C 1
ATOM 2139 O O . VAL A 1 288 ? -3.508 14.269 18.050 1.00 89.06 288 VAL A O 1
ATOM 2142 N N . PRO A 1 289 ? -4.081 12.578 19.437 1.00 85.88 289 PRO A N 1
ATOM 2143 C CA . PRO A 1 289 ? -5.424 12.427 18.908 1.00 85.88 289 PRO A CA 1
ATOM 2144 C C . PRO A 1 289 ? -6.307 13.602 19.338 1.00 85.88 289 PRO A C 1
ATOM 2146 O O . PRO A 1 289 ? -6.237 14.092 20.463 1.00 85.88 289 PRO A O 1
ATOM 2149 N N . SER A 1 290 ? -7.177 14.026 18.435 1.00 82.12 290 SER A N 1
ATOM 2150 C CA . SER A 1 290 ? -8.237 14.991 18.700 1.00 82.12 290 SER A CA 1
ATOM 2151 C C . SER A 1 290 ? -9.523 14.501 18.063 1.00 82.12 290 SER A C 1
ATOM 2153 O O . SER A 1 290 ? -9.508 14.054 16.913 1.00 82.12 290 SER A O 1
ATOM 2155 N N . PHE A 1 291 ? -10.623 14.620 18.794 1.00 79.62 291 PHE A N 1
ATOM 2156 C CA . PHE A 1 291 ? -11.948 14.259 18.324 1.00 79.62 291 PHE A CA 1
ATOM 2157 C C . PHE A 1 291 ? -12.930 15.372 18.675 1.00 79.62 291 PHE A C 1
ATOM 2159 O O . PHE A 1 291 ? -12.982 15.834 19.812 1.00 79.62 291 PHE A O 1
ATOM 2166 N N . GLU A 1 292 ? -13.697 15.795 17.683 1.00 79.38 292 GLU A N 1
ATOM 2167 C CA . GLU A 1 292 ? -14.814 16.716 17.826 1.00 79.38 292 GLU A CA 1
ATOM 2168 C C . GLU A 1 292 ? -16.083 15.914 17.536 1.00 79.38 292 GLU A C 1
ATOM 2170 O O . GLU A 1 292 ? -16.274 15.442 16.414 1.00 79.38 292 GLU A O 1
ATOM 2175 N N . GLY A 1 293 ? -16.905 15.687 18.560 1.00 74.75 293 GLY A N 1
ATOM 2176 C CA . GLY A 1 293 ? -18.111 14.868 18.475 1.00 74.75 293 GLY A CA 1
ATOM 2177 C C . GLY A 1 293 ? -18.463 14.209 19.810 1.00 74.75 293 GLY A C 1
ATOM 2178 O O . GLY A 1 293 ? -17.893 14.532 20.850 1.00 74.75 293 GLY A O 1
ATOM 2179 N N . VAL A 1 294 ? -19.391 13.250 19.776 1.00 72.94 294 VAL A N 1
ATOM 2180 C CA . VAL A 1 294 ? -19.803 12.458 20.948 1.00 72.94 294 VAL A CA 1
ATOM 2181 C C . VAL A 1 294 ? -19.114 11.091 20.914 1.00 72.94 294 VAL A C 1
ATOM 2183 O O . VAL A 1 294 ? -19.270 10.344 19.947 1.00 72.94 294 VAL A O 1
ATOM 2186 N N . LEU A 1 295 ? -18.337 10.765 21.953 1.00 71.94 295 LEU A N 1
ATOM 2187 C CA . LEU A 1 295 ? -17.675 9.461 22.087 1.00 71.94 295 LEU A CA 1
ATOM 2188 C C . LEU A 1 295 ? -18.695 8.331 22.279 1.00 71.94 295 LEU A C 1
ATOM 2190 O O . LEU A 1 295 ? -19.781 8.538 22.815 1.00 71.94 295 LEU A O 1
ATOM 2194 N N . GLY A 1 296 ? -18.339 7.120 21.844 1.00 68.56 296 GLY A N 1
ATOM 2195 C CA . GLY A 1 296 ? -19.199 5.937 21.941 1.00 68.56 296 GLY A CA 1
ATOM 2196 C C . GLY A 1 296 ? -20.386 5.918 20.970 1.00 68.56 296 GLY A C 1
ATOM 2197 O O . GLY A 1 296 ? -21.123 4.933 20.948 1.00 68.56 296 GLY A O 1
ATOM 2198 N N . PHE A 1 297 ? -20.568 6.960 20.152 1.00 70.69 297 PHE A N 1
ATOM 2199 C CA . PHE A 1 297 ? -21.591 7.007 19.110 1.00 70.69 297 PHE A CA 1
ATOM 2200 C C . PHE A 1 297 ? -21.113 6.312 17.822 1.00 70.69 297 PHE A C 1
ATOM 2202 O O . PHE A 1 297 ? -19.936 6.395 17.466 1.00 70.69 297 PHE A O 1
ATOM 2209 N N . LYS A 1 298 ? -22.031 5.640 17.113 1.00 75.56 298 LYS A N 1
ATOM 2210 C CA . LYS A 1 298 ? -21.785 5.050 15.786 1.00 75.56 298 LYS A CA 1
ATOM 2211 C C . LYS A 1 298 ? -21.808 6.152 14.731 1.00 75.56 298 LYS A C 1
ATOM 2213 O O . LYS A 1 298 ? -22.854 6.719 14.436 1.00 75.56 298 LYS A O 1
ATOM 2218 N N . LEU A 1 299 ? -20.644 6.479 14.184 1.00 71.50 299 LEU A N 1
ATOM 2219 C CA . LEU A 1 299 ? -20.487 7.505 13.160 1.00 71.50 299 LEU A CA 1
ATOM 2220 C C . LEU A 1 299 ? -20.585 6.864 11.770 1.00 71.50 299 LEU A C 1
ATOM 2222 O O . LEU A 1 299 ? -19.659 6.146 11.388 1.00 71.50 299 LEU A O 1
ATOM 2226 N N . PRO A 1 300 ? -21.643 7.126 10.981 1.00 72.19 300 PRO A N 1
ATOM 2227 C CA . PRO A 1 300 ? -21.742 6.586 9.630 1.00 72.19 300 PRO A CA 1
ATOM 2228 C C . PRO A 1 300 ? -20.687 7.234 8.718 1.00 72.19 300 PRO A C 1
ATOM 2230 O O . PRO A 1 300 ? -20.720 8.436 8.419 1.00 72.19 300 PRO A O 1
ATOM 2233 N N . LEU A 1 301 ? -19.725 6.429 8.265 1.00 69.25 301 LEU A N 1
ATOM 2234 C CA . LEU A 1 301 ? -18.712 6.803 7.275 1.00 69.25 301 LEU A CA 1
ATOM 2235 C C . LEU A 1 301 ? -19.209 6.554 5.844 1.00 69.25 301 LEU A C 1
ATOM 2237 O O . LEU A 1 301 ? -18.887 7.321 4.935 1.00 69.25 301 LEU A O 1
ATOM 2241 N N . ALA A 1 302 ? -20.048 5.545 5.645 1.00 70.50 302 ALA A N 1
ATOM 2242 C CA . ALA A 1 302 ? -20.761 5.262 4.402 1.00 70.50 302 ALA A CA 1
ATOM 2243 C C . ALA A 1 302 ? -22.133 4.653 4.736 1.00 70.50 302 ALA A C 1
ATOM 2245 O O . ALA A 1 302 ? -22.497 4.583 5.906 1.00 70.50 302 ALA A O 1
ATOM 2246 N N . GLU A 1 303 ? -22.886 4.225 3.723 1.00 77.50 303 GLU A N 1
ATOM 2247 C CA . GLU A 1 303 ? -24.161 3.517 3.920 1.00 77.50 303 GLU A CA 1
ATOM 2248 C C . G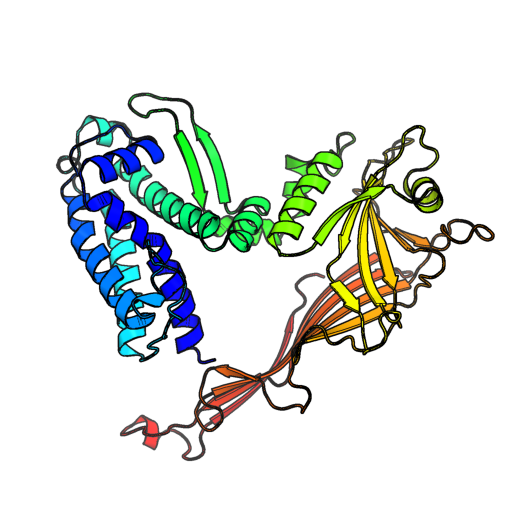LU A 1 303 ? -23.982 2.208 4.710 1.00 77.50 303 GLU A C 1
ATOM 2250 O O . GLU A 1 303 ? -24.842 1.842 5.503 1.00 77.50 303 GLU A O 1
ATOM 2255 N N . ASP A 1 304 ? -22.841 1.540 4.534 1.00 78.88 304 ASP A N 1
ATOM 2256 C CA . ASP A 1 304 ? -22.518 0.241 5.123 1.00 78.88 304 ASP A CA 1
ATOM 2257 C C . ASP A 1 304 ? -21.283 0.269 6.033 1.00 78.88 304 ASP A C 1
ATOM 2259 O O . ASP A 1 304 ? -20.799 -0.794 6.411 1.00 78.88 304 ASP A O 1
ATOM 2263 N N . ILE A 1 305 ? -20.733 1.448 6.355 1.00 81.31 305 ILE A N 1
ATOM 2264 C CA . ILE A 1 305 ? -19.523 1.584 7.182 1.00 81.31 305 ILE A CA 1
ATOM 2265 C C . ILE A 1 305 ? -19.781 2.537 8.338 1.00 81.31 305 ILE A C 1
ATOM 2267 O O . ILE A 1 305 ? -20.155 3.693 8.132 1.00 81.31 305 ILE A O 1
ATOM 2271 N N . GLU A 1 306 ? -19.461 2.084 9.542 1.00 83.50 306 GLU A N 1
ATOM 2272 C CA . GLU A 1 306 ? -19.551 2.846 10.779 1.00 83.50 306 GLU A CA 1
ATOM 2273 C C . GLU A 1 306 ? -18.196 2.899 11.489 1.00 83.50 306 GLU A C 1
ATOM 2275 O O . GLU A 1 306 ? -17.434 1.934 11.490 1.00 83.50 306 GLU A O 1
ATOM 2280 N N . LEU A 1 307 ? -17.903 4.031 12.122 1.00 80.44 307 LEU A N 1
ATOM 2281 C CA . LEU A 1 307 ? -16.782 4.195 13.039 1.00 80.44 307 LEU A CA 1
ATOM 2282 C C . LEU A 1 307 ? -17.314 4.369 14.458 1.00 80.44 307 LEU A C 1
ATOM 2284 O O . LEU A 1 307 ? -18.183 5.201 14.708 1.00 80.44 307 LEU A O 1
ATOM 2288 N N . ILE A 1 308 ? -16.740 3.632 15.398 1.00 84.94 308 ILE A N 1
ATOM 2289 C CA . ILE A 1 308 ? -16.993 3.767 16.826 1.00 84.94 308 ILE A CA 1
ATOM 2290 C C . ILE A 1 308 ? -15.664 4.115 17.483 1.00 84.94 308 ILE A C 1
ATOM 2292 O O . ILE A 1 308 ? -14.688 3.385 17.341 1.00 84.94 308 ILE A O 1
ATOM 2296 N N . VAL A 1 309 ? -15.627 5.225 18.215 1.00 80.81 309 VAL A N 1
ATOM 2297 C CA . VAL A 1 309 ? -14.469 5.596 19.037 1.00 80.81 309 VAL A CA 1
ATOM 2298 C C . VAL A 1 309 ? -14.857 5.447 20.499 1.00 80.81 309 VAL A C 1
ATOM 2300 O O . VAL A 1 309 ? -15.839 6.043 20.949 1.00 80.81 309 VAL A O 1
ATOM 2303 N N . ARG A 1 310 ? -14.095 4.644 21.239 1.00 86.50 310 ARG A N 1
ATOM 2304 C CA . ARG A 1 310 ? -14.262 4.417 22.675 1.00 86.50 310 ARG A CA 1
ATOM 2305 C C . ARG A 1 310 ? -13.018 4.876 23.410 1.00 86.50 310 ARG A C 1
ATOM 2307 O O . ARG A 1 310 ? -11.900 4.665 22.951 1.00 86.50 310 ARG A O 1
ATOM 2314 N N . SER A 1 311 ? -13.232 5.518 24.547 1.00 84.56 311 SER A N 1
ATOM 2315 C CA . SER A 1 311 ? -12.157 5.992 25.402 1.00 84.56 311 SER A CA 1
ATOM 2316 C C . SER A 1 311 ? -12.666 6.210 26.813 1.00 84.56 311 SER A C 1
ATOM 2318 O O . SER A 1 311 ? -13.762 6.731 27.011 1.00 84.56 311 SER A O 1
ATOM 2320 N N . ASP A 1 312 ? -11.842 5.833 27.772 1.00 85.81 312 ASP A N 1
ATOM 2321 C CA . ASP A 1 312 ? -11.917 6.157 29.195 1.00 85.81 312 ASP A CA 1
ATOM 2322 C C . ASP A 1 312 ? -11.022 7.358 29.550 1.00 85.81 312 ASP A C 1
ATOM 2324 O O . ASP A 1 312 ? -11.069 7.856 30.673 1.00 85.81 312 ASP A O 1
ATOM 2328 N N . LEU A 1 313 ? -10.246 7.861 28.584 1.00 81.94 313 LEU A N 1
ATOM 2329 C CA . LEU A 1 313 ? -9.511 9.119 28.694 1.00 81.94 313 LEU A CA 1
ATOM 2330 C C . LEU A 1 313 ? -10.434 10.309 28.420 1.00 81.94 313 LEU A C 1
ATOM 2332 O O . LEU A 1 313 ? -11.216 10.290 27.462 1.00 81.94 313 LEU A O 1
ATOM 2336 N N . ASP A 1 314 ? -10.267 11.363 29.215 1.00 77.06 314 ASP A N 1
ATOM 2337 C CA . ASP A 1 314 ? -10.894 12.657 28.977 1.00 77.06 314 ASP A CA 1
ATOM 2338 C C . ASP A 1 314 ? -10.096 13.458 27.937 1.00 77.06 314 ASP A C 1
ATOM 2340 O O . ASP A 1 314 ? -8.939 13.827 28.154 1.00 77.06 314 ASP A O 1
ATOM 2344 N N . PHE A 1 315 ? -10.722 13.719 26.788 1.00 76.25 315 PHE A N 1
ATOM 2345 C CA . PHE A 1 315 ? -10.122 14.503 25.711 1.00 76.25 315 PHE A CA 1
ATOM 2346 C C . PHE A 1 315 ? -10.284 16.012 25.880 1.00 76.25 315 PHE A C 1
ATOM 2348 O O . PHE A 1 315 ? -9.622 16.744 25.141 1.00 76.25 315 PHE A O 1
ATOM 2355 N N . SER A 1 316 ? -11.118 16.502 26.810 1.00 76.44 316 SER A N 1
ATOM 2356 C CA . SER A 1 316 ? -11.360 17.945 26.949 1.00 76.44 316 SER A CA 1
ATOM 2357 C C . SER A 1 316 ? -10.081 18.709 27.287 1.00 76.44 316 SER A C 1
ATOM 2359 O O . SER A 1 316 ? -9.851 19.789 26.751 1.00 76.44 316 SER A O 1
ATOM 2361 N N . GLY A 1 317 ? -9.216 18.095 28.097 1.00 79.81 317 GLY A N 1
ATOM 2362 C CA . GLY A 1 317 ? -7.910 18.624 28.479 1.00 79.81 317 GLY A CA 1
ATOM 2363 C C . GLY A 1 317 ? -6.762 18.267 27.534 1.00 79.81 317 GLY A C 1
ATOM 2364 O O . GLY A 1 317 ? -5.607 18.551 27.847 1.00 79.81 317 GLY A O 1
ATOM 2365 N N . GLY A 1 318 ? -7.040 17.636 26.390 1.00 86.00 318 GLY A N 1
ATOM 2366 C CA . GLY A 1 318 ? -6.031 17.128 25.460 1.00 86.00 318 GLY A CA 1
ATOM 2367 C C . GLY A 1 318 ? -5.384 15.817 25.921 1.00 86.00 318 GLY A C 1
ATOM 2368 O O . GLY A 1 318 ? -5.165 15.594 27.110 1.00 86.00 318 GLY A O 1
ATOM 2369 N N . VAL A 1 319 ? -5.061 14.950 24.956 1.00 88.12 319 VAL A N 1
ATOM 2370 C CA . VAL A 1 319 ? -4.431 13.635 25.167 1.00 88.12 319 VAL A CA 1
ATOM 2371 C C . VAL A 1 319 ? -3.226 13.499 24.241 1.00 88.12 319 VAL A C 1
ATOM 2373 O O . VAL A 1 319 ? -3.301 13.844 23.063 1.00 88.12 319 VAL A O 1
ATOM 2376 N N . ALA A 1 320 ? -2.113 12.985 24.759 1.00 89.44 320 ALA A N 1
ATOM 2377 C CA . ALA A 1 320 ? -0.904 12.705 23.997 1.00 89.44 320 ALA A CA 1
ATOM 2378 C C . ALA A 1 320 ? -0.363 11.323 24.364 1.00 89.44 320 ALA A C 1
ATOM 2380 O O . ALA A 1 320 ? -0.219 11.001 25.538 1.00 89.44 320 ALA A O 1
ATOM 2381 N N . VAL A 1 321 ? -0.030 10.529 23.353 1.00 88.62 321 VAL A N 1
ATOM 2382 C CA . VAL A 1 321 ? 0.616 9.222 23.485 1.00 88.62 321 VAL A CA 1
ATOM 2383 C C . VAL A 1 321 ? 2.076 9.395 23.109 1.00 88.62 321 VAL A C 1
ATOM 2385 O O . VAL A 1 321 ? 2.389 9.698 21.960 1.00 88.62 321 VAL A O 1
ATOM 2388 N N . LEU A 1 322 ? 2.968 9.237 24.075 1.00 90.56 322 LEU A N 1
ATOM 2389 C CA . LEU A 1 322 ? 4.401 9.427 23.929 1.00 90.56 322 LEU A CA 1
ATOM 2390 C C . LEU A 1 322 ? 5.071 8.080 23.670 1.00 90.56 322 LEU A C 1
ATOM 2392 O O . LEU A 1 322 ? 4.858 7.114 24.404 1.00 90.56 322 LEU A O 1
ATOM 2396 N N . ILE A 1 323 ? 5.901 8.034 22.630 1.00 89.62 323 ILE A N 1
ATOM 2397 C CA . ILE A 1 323 ? 6.594 6.830 22.178 1.00 89.62 323 ILE A CA 1
ATOM 2398 C C . ILE A 1 323 ? 8.086 7.134 22.094 1.00 89.62 323 ILE A C 1
ATOM 2400 O O . ILE A 1 323 ? 8.517 7.982 21.307 1.00 89.62 323 ILE A O 1
ATOM 2404 N N . ARG A 1 324 ? 8.887 6.422 22.891 1.00 90.44 324 ARG A N 1
ATOM 2405 C CA . ARG A 1 324 ? 10.351 6.505 22.855 1.00 90.44 324 ARG A CA 1
ATOM 2406 C C . ARG A 1 324 ? 10.973 5.118 22.689 1.00 90.44 324 ARG A C 1
ATOM 2408 O O . ARG A 1 324 ? 10.443 4.142 23.221 1.00 90.44 324 ARG A O 1
ATOM 2415 N N . PRO A 1 325 ? 12.104 5.002 21.977 1.00 88.38 325 PRO A N 1
ATOM 2416 C CA . PRO A 1 325 ? 12.796 3.728 21.838 1.00 88.38 325 PRO A CA 1
ATOM 2417 C C . PRO A 1 325 ? 13.210 3.149 23.196 1.00 88.38 325 PRO A C 1
ATOM 2419 O O . PRO A 1 325 ? 13.795 3.846 24.023 1.00 88.38 325 PRO A O 1
ATOM 2422 N N . GLY A 1 326 ? 12.923 1.863 23.418 1.00 83.00 326 GLY A N 1
ATOM 2423 C CA . GLY A 1 326 ? 13.293 1.161 24.653 1.00 83.00 326 GLY A CA 1
ATOM 2424 C C . GLY A 1 326 ? 12.546 1.629 25.907 1.00 83.00 326 GLY A C 1
ATOM 2425 O O . GLY A 1 326 ? 12.869 1.177 27.003 1.00 83.00 326 GLY A O 1
ATOM 2426 N N . GLN A 1 327 ? 11.556 2.512 25.760 1.00 83.19 327 GLN A N 1
ATOM 2427 C CA . GLN A 1 327 ? 10.651 2.927 26.826 1.00 83.19 327 GLN A CA 1
ATOM 2428 C C . GLN A 1 327 ? 9.236 2.445 26.491 1.00 83.19 327 GLN A C 1
ATOM 2430 O O . GLN A 1 327 ? 8.877 2.313 25.321 1.00 83.19 327 GLN A O 1
ATOM 2435 N N . GLY A 1 328 ? 8.435 2.143 27.514 1.00 77.75 328 GLY A N 1
ATOM 2436 C CA . GLY A 1 328 ? 7.011 1.872 27.311 1.00 77.75 328 GLY A CA 1
ATOM 2437 C C . GLY A 1 328 ? 6.280 3.111 26.782 1.00 77.75 328 GLY A C 1
ATOM 2438 O O . GLY A 1 328 ? 6.776 4.230 26.917 1.00 77.75 328 GLY A O 1
ATOM 2439 N N . LEU A 1 329 ? 5.094 2.915 26.200 1.00 84.81 329 LEU A N 1
ATOM 2440 C CA . LEU A 1 329 ? 4.186 4.023 25.906 1.00 84.81 329 LEU A CA 1
ATOM 2441 C C . LEU A 1 329 ? 3.825 4.771 27.193 1.00 84.81 329 LEU A C 1
ATOM 2443 O O . LEU A 1 329 ? 3.674 4.171 28.257 1.00 84.81 329 LEU A O 1
ATOM 2447 N N . GLU A 1 330 ? 3.642 6.078 27.071 1.00 87.38 330 GLU A N 1
ATOM 2448 C CA . GLU A 1 330 ? 3.161 6.946 28.141 1.00 87.38 330 GLU A CA 1
ATOM 2449 C C . GLU A 1 330 ? 1.989 7.778 27.616 1.00 87.38 330 GLU A C 1
ATOM 2451 O O . GLU A 1 330 ? 2.056 8.289 26.501 1.00 87.38 330 GLU A O 1
ATOM 2456 N N . ILE A 1 331 ? 0.919 7.928 28.400 1.00 87.69 331 ILE A N 1
ATOM 2457 C CA . ILE A 1 331 ? -0.151 8.885 28.096 1.00 87.69 331 ILE A CA 1
ATOM 2458 C C . ILE A 1 331 ? 0.004 10.109 28.992 1.00 87.69 331 ILE A C 1
ATOM 2460 O O . ILE A 1 331 ? 0.095 9.984 30.215 1.00 87.69 331 ILE A O 1
ATOM 2464 N N . LEU A 1 332 ? -0.041 11.286 28.371 1.00 88.69 332 LEU A N 1
ATOM 2465 C CA . LEU A 1 332 ? -0.231 12.569 29.034 1.00 88.69 332 LEU A CA 1
ATOM 2466 C C . LEU A 1 332 ? -1.631 13.108 28.739 1.00 88.69 332 LEU A C 1
ATOM 2468 O O . LEU A 1 332 ? -2.080 13.075 27.592 1.00 88.69 332 LEU A O 1
ATOM 2472 N N . THR A 1 333 ? -2.293 13.646 29.758 1.00 88.69 333 THR A N 1
ATOM 2473 C CA . THR A 1 333 ? -3.597 14.316 29.640 1.00 88.69 333 THR A CA 1
ATOM 2474 C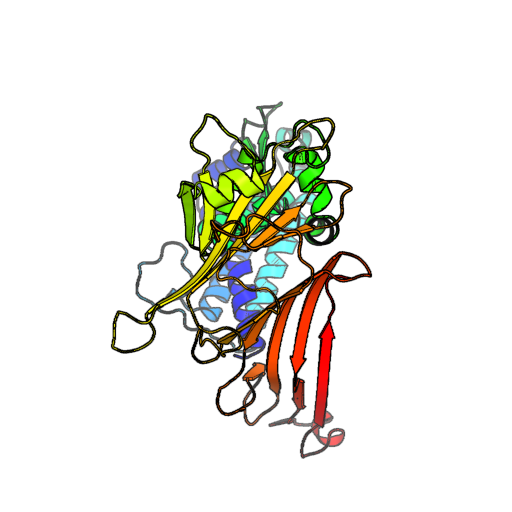 C . THR A 1 333 ? -3.580 15.689 30.302 1.00 88.69 333 THR A C 1
ATOM 2476 O O . THR A 1 333 ? -2.660 16.006 31.058 1.00 88.69 333 THR A O 1
ATOM 2479 N N . GLY A 1 334 ? -4.602 16.506 30.040 1.00 85.44 334 GLY A N 1
ATOM 2480 C CA . GLY A 1 334 ? -4.835 17.755 30.779 1.00 85.44 334 GLY A CA 1
ATOM 2481 C C . GLY A 1 334 ? -3.872 18.891 30.430 1.00 85.44 334 GLY A C 1
ATOM 2482 O O . GLY A 1 334 ? -3.859 19.919 31.099 1.00 85.44 334 GLY A O 1
ATOM 2483 N N . PHE A 1 335 ? -3.051 18.748 29.386 1.00 86.00 335 PHE A N 1
ATOM 2484 C CA . PHE A 1 335 ? -2.116 19.802 28.992 1.00 86.00 335 PHE A CA 1
ATOM 2485 C C . PHE A 1 335 ? -2.786 21.006 28.332 1.00 86.00 335 PHE A C 1
ATOM 2487 O O . PHE A 1 335 ? -2.200 22.082 28.342 1.00 86.00 335 PHE A O 1
ATOM 2494 N N . ALA A 1 336 ? -3.989 20.853 27.777 1.00 82.06 336 ALA A N 1
ATOM 2495 C CA . ALA A 1 336 ? -4.805 21.974 27.317 1.00 82.06 336 ALA A CA 1
ATOM 2496 C C . ALA A 1 336 ? -5.580 22.642 28.473 1.00 82.06 336 ALA A C 1
ATOM 2498 O O . ALA A 1 336 ? -6.035 23.778 28.327 1.00 82.06 336 ALA A O 1
ATOM 2499 N N . ASP A 1 337 ? -5.671 21.987 29.638 1.00 73.94 337 ASP A N 1
ATOM 2500 C CA . ASP A 1 337 ? -6.306 22.531 30.838 1.00 73.94 337 ASP A CA 1
ATOM 2501 C C . ASP A 1 337 ? -5.304 23.367 31.641 1.00 73.94 337 ASP A C 1
ATOM 2503 O O . ASP A 1 337 ? -4.557 22.876 32.493 1.00 73.94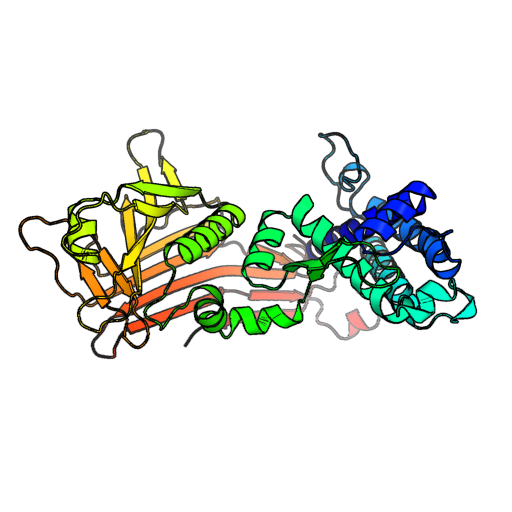 337 ASP A O 1
ATOM 2507 N N . GLY A 1 338 ? -5.318 24.681 31.405 1.00 62.19 338 GLY A N 1
ATOM 2508 C CA . GLY A 1 338 ? -4.393 25.640 32.024 1.00 62.19 338 GLY A CA 1
ATOM 2509 C C . GLY A 1 338 ? -4.412 25.715 33.562 1.00 62.19 338 GLY A C 1
ATOM 2510 O O . GLY A 1 338 ? -3.580 26.415 34.133 1.00 62.19 338 GLY A O 1
ATOM 2511 N N . ALA A 1 339 ? -5.334 25.019 34.240 1.00 62.59 339 ALA A N 1
ATOM 2512 C CA . ALA A 1 339 ? -5.448 24.985 35.700 1.00 62.59 339 ALA A CA 1
ATOM 2513 C C . ALA A 1 339 ? -4.788 23.756 36.358 1.00 62.59 339 ALA A C 1
ATOM 2515 O O . ALA A 1 339 ? -4.293 23.872 37.477 1.00 62.59 339 ALA A O 1
ATOM 2516 N N . ALA A 1 340 ? -4.788 22.594 35.693 1.00 65.31 340 ALA A N 1
ATOM 2517 C CA . ALA A 1 340 ? -4.293 21.333 36.259 1.00 65.31 340 ALA A CA 1
ATOM 2518 C C . ALA A 1 340 ? -2.888 20.964 35.753 1.00 65.31 340 ALA A C 1
ATOM 2520 O O . ALA A 1 340 ? -2.121 20.334 36.482 1.00 65.31 340 ALA A O 1
ATOM 2521 N N . GLY A 1 341 ? -2.526 21.414 34.545 1.00 70.12 341 GLY A N 1
ATOM 2522 C CA . GLY A 1 341 ? -1.256 21.080 33.906 1.00 70.12 341 GLY A CA 1
ATOM 2523 C C . GLY A 1 341 ? -1.180 19.618 33.430 1.00 70.12 341 GLY A C 1
ATOM 2524 O O . GLY A 1 341 ? -2.051 18.806 33.742 1.00 70.12 341 GLY A O 1
ATOM 2525 N N . PRO A 1 342 ? -0.139 19.260 32.654 1.00 82.69 342 PRO A N 1
ATOM 2526 C CA . PRO A 1 342 ? 0.026 17.909 32.125 1.00 82.69 342 PRO A CA 1
ATOM 2527 C C . PRO A 1 342 ? 0.195 16.876 33.245 1.00 82.69 342 PRO A C 1
ATOM 2529 O O . PRO A 1 342 ? 1.071 17.019 34.101 1.00 82.69 342 PRO A O 1
ATOM 2532 N N . ALA A 1 343 ? -0.580 15.795 33.191 1.00 84.12 343 ALA A N 1
ATOM 2533 C CA . ALA A 1 343 ? -0.476 14.665 34.110 1.00 84.12 343 ALA A CA 1
ATOM 2534 C C . ALA A 1 343 ? -0.323 13.343 33.352 1.00 84.12 343 ALA A C 1
ATOM 2536 O O . ALA A 1 343 ? -0.885 13.167 32.270 1.00 84.12 343 ALA A O 1
ATOM 2537 N N . LYS A 1 344 ? 0.421 12.394 33.935 1.00 86.38 344 LYS A N 1
ATOM 2538 C CA . LYS A 1 344 ? 0.454 11.015 33.431 1.00 86.38 344 LYS A CA 1
ATOM 2539 C C . LYS A 1 344 ? -0.884 10.348 33.710 1.00 86.38 344 LYS A C 1
ATOM 2541 O O . LYS A 1 344 ? -1.372 10.418 34.838 1.00 86.38 344 LYS A O 1
ATOM 2546 N N . ALA A 1 345 ? -1.424 9.656 32.717 1.00 82.94 345 ALA A N 1
ATOM 2547 C CA . ALA A 1 345 ? -2.679 8.936 32.849 1.00 82.94 345 ALA A CA 1
ATOM 2548 C C . ALA A 1 345 ? -2.536 7.460 32.471 1.00 82.94 345 ALA A C 1
ATOM 2550 O O . ALA A 1 345 ? -1.618 7.039 31.766 1.00 82.94 345 ALA A O 1
ATOM 2551 N N . SER A 1 346 ? -3.480 6.674 32.971 1.00 84.50 346 SER A N 1
ATOM 2552 C CA . SER A 1 346 ? -3.785 5.328 32.498 1.00 84.50 346 SER A CA 1
ATOM 2553 C C . SER A 1 346 ? -5.175 5.361 31.877 1.00 84.50 346 SER A C 1
ATOM 2555 O O . SER A 1 346 ? -6.005 6.178 32.270 1.00 84.50 346 SER A O 1
ATOM 2557 N N . GLY A 1 347 ? -5.410 4.488 30.910 1.00 83.75 347 GLY A N 1
ATOM 2558 C CA . GLY A 1 347 ? -6.684 4.375 30.219 1.00 83.75 347 GLY A CA 1
ATOM 2559 C C . GLY A 1 347 ? -6.522 3.734 28.852 1.00 83.75 347 GLY A C 1
ATOM 2560 O O . GLY A 1 347 ? -5.429 3.310 28.467 1.00 83.75 347 GLY A O 1
ATOM 2561 N N . SER A 1 348 ? -7.610 3.649 28.111 1.00 86.31 348 SER A N 1
ATOM 2562 C CA . SER A 1 348 ? -7.664 3.083 26.775 1.00 86.31 348 SER A CA 1
ATOM 2563 C C . SER A 1 348 ? -8.260 4.043 25.755 1.00 86.31 348 SER A C 1
ATOM 2565 O O . SER A 1 348 ? -9.060 4.927 26.053 1.00 86.31 348 SER A O 1
ATOM 2567 N N . LEU A 1 349 ? -7.819 3.861 24.519 1.00 83.62 349 LEU A N 1
ATOM 2568 C CA . LEU A 1 349 ? -8.382 4.497 23.344 1.00 83.62 349 LEU A CA 1
ATOM 2569 C C . LEU A 1 349 ? -8.515 3.419 22.280 1.00 83.62 349 LEU A C 1
ATOM 2571 O O . LEU A 1 349 ? -7.526 2.792 21.906 1.00 83.62 349 LEU A O 1
ATOM 2575 N N . GLU A 1 350 ? -9.732 3.221 21.800 1.00 86.62 350 GLU A N 1
ATOM 2576 C CA . GLU A 1 350 ? -10.083 2.212 20.813 1.00 86.62 350 GLU A CA 1
ATOM 2577 C C . GLU A 1 350 ? -10.866 2.863 19.673 1.00 86.62 350 GLU A C 1
ATOM 2579 O O . GLU A 1 350 ? -11.830 3.601 19.891 1.00 86.62 350 GLU A O 1
ATOM 2584 N N . ALA A 1 351 ? -10.454 2.570 18.444 1.00 82.56 351 ALA A N 1
ATOM 2585 C CA . ALA A 1 351 ? -11.211 2.856 17.240 1.00 82.56 351 ALA A CA 1
ATOM 2586 C C . ALA A 1 351 ? -11.656 1.530 16.620 1.00 82.56 351 ALA A C 1
ATOM 2588 O O . ALA A 1 351 ? -10.835 0.650 16.364 1.00 82.56 351 ALA A O 1
ATOM 2589 N N . ILE A 1 352 ? -12.954 1.407 16.363 1.00 86.50 352 ILE A N 1
ATOM 2590 C CA . ILE A 1 352 ? -13.571 0.249 15.722 1.00 86.50 352 ILE A CA 1
ATOM 2591 C C . ILE A 1 352 ? -14.207 0.724 14.426 1.00 86.50 352 ILE A C 1
ATOM 2593 O O . ILE A 1 352 ? -15.058 1.612 14.441 1.00 86.50 352 ILE A O 1
ATOM 2597 N N . VAL A 1 353 ? -13.820 0.124 13.312 1.00 84.38 353 VAL A N 1
ATOM 2598 C CA . VAL A 1 353 ? -14.508 0.284 12.035 1.00 84.38 353 VAL A CA 1
ATOM 2599 C C . VAL A 1 353 ? -15.347 -0.959 11.816 1.00 84.38 353 VAL A C 1
ATOM 2601 O O . VAL A 1 353 ? -14.829 -2.073 11.835 1.00 84.38 353 VAL A O 1
ATOM 2604 N N . GLU A 1 354 ? -16.640 -0.774 11.610 1.00 89.50 354 GLU A N 1
ATOM 2605 C CA . GLU A 1 354 ? -17.581 -1.843 11.311 1.00 89.50 354 GLU A CA 1
ATOM 2606 C C . GLU A 1 354 ? -18.100 -1.658 9.891 1.00 89.50 354 GLU A C 1
ATOM 2608 O O . GLU A 1 354 ? -18.434 -0.549 9.482 1.00 89.50 354 GLU A O 1
ATOM 2613 N N . ARG A 1 355 ? -18.183 -2.754 9.142 1.00 87.50 355 ARG A N 1
ATOM 2614 C CA . ARG A 1 355 ? -18.832 -2.817 7.843 1.00 87.50 355 ARG A CA 1
ATOM 2615 C C . ARG A 1 355 ? -19.939 -3.860 7.866 1.00 87.50 355 ARG A C 1
ATOM 2617 O O . ARG A 1 355 ? -19.671 -5.037 8.107 1.00 87.50 355 ARG A O 1
ATOM 2624 N N . GLY A 1 356 ? -21.158 -3.445 7.557 1.00 86.94 356 GLY A N 1
ATOM 2625 C CA . GLY A 1 356 ? -22.343 -4.296 7.497 1.00 86.94 356 GLY A CA 1
ATOM 2626 C C . GLY A 1 356 ? -23.554 -3.498 7.026 1.00 86.94 356 GLY A C 1
ATOM 2627 O O . GLY A 1 356 ? -23.560 -2.272 7.104 1.00 86.94 356 GLY A O 1
ATOM 2628 N N . LYS A 1 357 ? -24.580 -4.183 6.517 1.00 84.06 357 LYS A N 1
ATOM 2629 C CA . LYS A 1 357 ? -25.824 -3.517 6.121 1.00 84.06 357 LYS A CA 1
ATOM 2630 C C . LYS A 1 357 ? -26.637 -3.128 7.359 1.00 84.06 357 LYS A C 1
ATOM 2632 O O . LYS A 1 357 ? -26.701 -3.886 8.326 1.00 84.06 357 LYS A O 1
ATOM 2637 N N . ALA A 1 358 ? -27.277 -1.961 7.316 1.00 76.12 358 ALA A N 1
ATOM 2638 C CA . ALA A 1 358 ? -28.011 -1.395 8.452 1.00 76.12 358 ALA A CA 1
ATOM 2639 C C . ALA A 1 358 ? -29.235 -2.227 8.891 1.00 76.12 358 ALA A C 1
ATOM 2641 O O . ALA A 1 358 ? -29.632 -2.179 10.053 1.00 76.12 358 ALA A O 1
ATOM 2642 N N . ASP A 1 359 ? -29.823 -3.000 7.979 1.00 83.19 359 ASP A N 1
ATOM 2643 C CA . ASP A 1 359 ? -30.957 -3.901 8.218 1.00 83.19 359 ASP A CA 1
ATOM 2644 C C . ASP A 1 359 ? -30.540 -5.290 8.740 1.00 83.19 359 ASP A C 1
ATOM 2646 O O . ASP A 1 359 ? -31.395 -6.128 9.028 1.00 83.19 359 ASP A O 1
ATOM 2650 N N . GLY A 1 360 ? -29.232 -5.538 8.884 1.00 81.44 360 GLY A N 1
ATOM 2651 C CA . GLY A 1 360 ? -28.684 -6.835 9.277 1.00 81.44 360 GLY A CA 1
ATOM 2652 C C . GLY A 1 360 ? -28.707 -7.878 8.158 1.00 81.44 360 GLY A C 1
ATOM 2653 O O . GLY A 1 360 ? -28.387 -9.043 8.408 1.00 81.44 360 GLY A O 1
ATOM 2654 N N . GLU A 1 361 ? -29.060 -7.496 6.926 1.00 87.12 361 GLU A N 1
ATOM 2655 C CA . GLU A 1 361 ? -28.943 -8.401 5.795 1.00 87.12 361 GLU A CA 1
ATOM 2656 C C . GLU A 1 361 ? -27.477 -8.795 5.559 1.00 87.12 361 GLU A C 1
ATOM 2658 O O . GLU A 1 361 ? -26.556 -7.979 5.686 1.00 87.12 361 GLU A O 1
ATOM 2663 N N . PRO A 1 362 ? -27.227 -10.044 5.137 1.00 87.50 362 PRO A N 1
ATOM 2664 C CA . PRO A 1 362 ? -25.884 -10.473 4.817 1.00 87.50 362 PRO A CA 1
ATOM 2665 C C . PRO A 1 362 ? -25.345 -9.719 3.596 1.00 87.50 362 PRO A C 1
ATOM 2667 O O . PRO A 1 362 ? -26.018 -9.522 2.577 1.00 87.50 362 PRO A O 1
ATOM 2670 N N . THR A 1 363 ? -24.074 -9.352 3.677 1.00 84.38 363 THR A N 1
ATOM 2671 C CA . THR A 1 363 ? -23.293 -8.923 2.526 1.00 84.38 363 THR A CA 1
ATOM 2672 C C . THR A 1 363 ? -22.783 -10.159 1.799 1.00 84.38 363 THR A C 1
ATOM 2674 O O . THR A 1 363 ? -21.993 -10.942 2.329 1.00 84.38 363 THR A O 1
ATOM 2677 N N . VAL A 1 364 ? -23.231 -10.345 0.559 1.00 82.19 364 VAL A N 1
ATOM 2678 C CA . VAL A 1 364 ? -22.747 -11.426 -0.305 1.00 82.19 364 VAL A CA 1
ATOM 2679 C C . VAL A 1 364 ? -21.340 -11.073 -0.801 1.00 82.19 364 VAL A C 1
ATOM 2681 O O . VAL A 1 364 ? -21.175 -10.158 -1.613 1.00 82.19 364 VAL A O 1
ATOM 2684 N N . LEU A 1 365 ? -20.332 -11.794 -0.294 1.00 70.81 365 LEU A N 1
ATOM 2685 C CA . LEU A 1 365 ? -18.936 -11.711 -0.753 1.00 70.81 365 LEU A CA 1
ATOM 2686 C C . LEU A 1 365 ? -18.772 -12.362 -2.117 1.00 70.81 365 LEU A C 1
ATOM 2688 O O . LEU A 1 365 ? -18.031 -11.857 -2.952 1.00 70.81 365 LEU A O 1
ATOM 2692 N N . PHE A 1 366 ? -19.451 -13.493 -2.306 1.00 62.28 366 PHE A N 1
ATOM 2693 C CA . PHE A 1 366 ? -19.409 -14.299 -3.512 1.00 62.28 366 PHE A CA 1
ATOM 2694 C C . PHE A 1 366 ? -20.772 -14.949 -3.763 1.00 62.28 366 PHE A C 1
ATOM 2696 O O . PHE A 1 366 ? -21.394 -15.442 -2.832 1.00 62.28 366 PHE A O 1
ATOM 2703 N N . GLY A 1 367 ? -21.198 -15.020 -5.024 1.00 69.06 367 GLY A N 1
ATOM 2704 C CA . GLY A 1 367 ? -22.311 -15.843 -5.489 1.00 69.06 367 GLY A CA 1
ATOM 2705 C C . GLY A 1 367 ? -23.602 -15.059 -5.665 1.00 69.06 367 GLY A C 1
ATOM 2706 O O . GLY A 1 367 ? -23.592 -13.829 -5.668 1.00 69.06 367 GLY A O 1
ATOM 2707 N N . GLU A 1 368 ? -24.705 -15.786 -5.816 1.00 74.88 368 GLU A N 1
ATOM 2708 C CA . GLU A 1 368 ? -26.037 -15.204 -5.998 1.00 74.88 368 GLU A CA 1
ATOM 2709 C C . GLU A 1 368 ? -26.819 -15.239 -4.681 1.00 74.88 368 GLU A C 1
ATOM 2711 O O . GLU A 1 368 ? -26.808 -16.289 -4.030 1.00 74.88 368 GLU A O 1
ATOM 2716 N N . PRO A 1 369 ? -27.542 -14.166 -4.294 1.00 77.69 369 PRO A N 1
ATOM 2717 C CA . PRO A 1 369 ? -28.306 -14.112 -3.041 1.00 77.69 369 PRO A CA 1
ATOM 2718 C C . PRO A 1 369 ? -29.210 -15.333 -2.811 1.00 77.69 369 PRO A C 1
ATOM 2720 O O . PRO A 1 369 ? -29.276 -15.857 -1.699 1.00 77.69 369 PRO A O 1
ATOM 2723 N N . ASP A 1 370 ? -29.818 -15.855 -3.880 1.00 81.94 370 ASP A N 1
ATOM 2724 C CA . ASP A 1 370 ? -30.710 -17.016 -3.829 1.00 81.94 370 ASP A CA 1
ATOM 2725 C C . ASP A 1 370 ? -30.051 -18.346 -4.235 1.00 81.94 370 ASP A C 1
ATOM 2727 O O . ASP A 1 370 ? -30.683 -19.402 -4.112 1.00 81.94 370 ASP A O 1
ATOM 2731 N N . GLY A 1 371 ? -28.784 -18.327 -4.662 1.00 79.25 371 GLY A N 1
ATOM 2732 C CA . GLY A 1 371 ? -28.034 -19.467 -5.202 1.00 79.25 371 GLY A CA 1
ATOM 2733 C C . GLY A 1 371 ? -26.898 -19.960 -4.299 1.00 79.25 371 GLY A C 1
ATOM 2734 O O . GLY A 1 371 ? -26.968 -19.852 -3.069 1.00 79.25 371 GLY A O 1
ATOM 2735 N N . THR A 1 372 ? -25.859 -20.531 -4.924 1.00 78.25 372 THR A N 1
ATOM 2736 C CA . THR A 1 372 ? -24.580 -20.807 -4.249 1.00 78.25 372 THR A CA 1
ATOM 2737 C C . THR A 1 372 ? -23.890 -19.486 -3.937 1.00 78.25 372 THR A C 1
ATOM 2739 O O . THR A 1 372 ? -23.763 -18.650 -4.832 1.00 78.25 372 THR A O 1
ATOM 2742 N N . ARG A 1 373 ? -23.463 -19.291 -2.687 1.00 83.69 373 ARG A N 1
ATOM 2743 C CA . ARG A 1 373 ? -22.884 -18.036 -2.209 1.00 83.69 373 ARG A CA 1
ATOM 2744 C C . ARG A 1 373 ? -22.013 -18.191 -0.971 1.00 83.69 373 ARG A C 1
ATOM 2746 O O . ARG A 1 373 ? -22.275 -19.036 -0.125 1.00 83.69 373 ARG A O 1
ATOM 2753 N N . LEU A 1 374 ? -21.032 -17.308 -0.837 1.00 73.62 374 LEU A N 1
ATOM 2754 C CA . LEU A 1 374 ? -20.368 -16.970 0.414 1.00 73.62 374 LEU A CA 1
ATOM 2755 C C . LEU A 1 3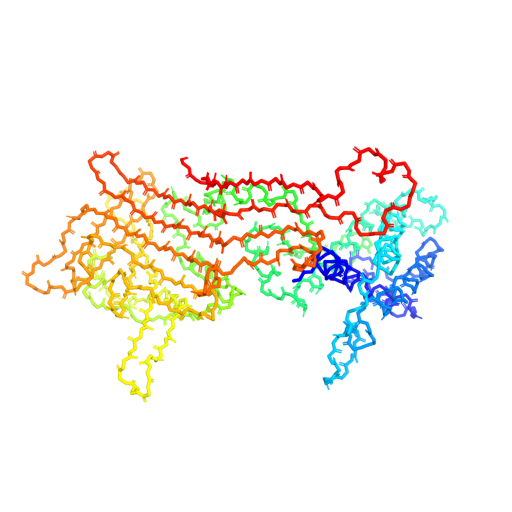74 ? -20.828 -15.574 0.828 1.00 73.62 374 LEU A C 1
ATOM 2757 O O . LEU A 1 374 ? -20.787 -14.626 0.043 1.00 73.62 374 LEU A O 1
ATOM 2761 N N . GLN A 1 375 ? -21.250 -15.430 2.068 1.00 82.69 3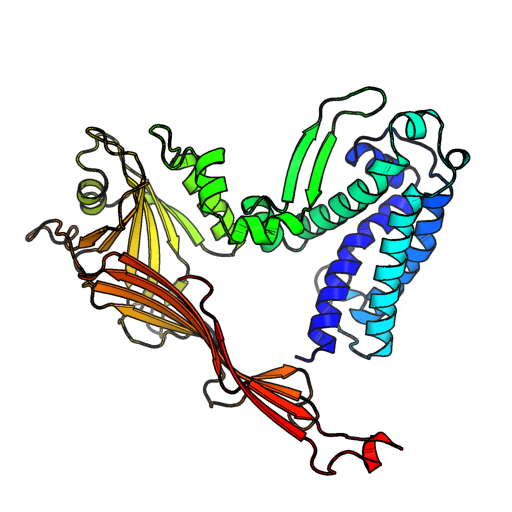75 GLN A N 1
ATOM 2762 C CA . GLN A 1 375 ? -21.749 -14.174 2.607 1.00 82.69 375 GLN A CA 1
ATOM 2763 C C . GLN A 1 375 ? -21.243 -13.977 4.032 1.00 82.69 375 GLN A C 1
ATOM 2765 O O . GLN A 1 375 ? -20.843 -14.941 4.670 1.00 82.69 375 GLN A O 1
ATOM 2770 N N . TYR A 1 376 ? -21.286 -12.752 4.534 1.00 87.69 376 TYR A N 1
ATOM 2771 C CA . TYR A 1 376 ? -21.028 -12.432 5.939 1.00 87.69 376 TYR A CA 1
ATOM 2772 C C . TYR A 1 376 ? -22.053 -11.412 6.418 1.00 87.69 376 TYR A C 1
ATOM 2774 O O . TYR A 1 376 ? -22.646 -10.708 5.601 1.00 87.69 376 TYR A O 1
ATOM 2782 N N . GLN A 1 377 ? -22.276 -11.320 7.723 1.00 88.31 377 GLN A N 1
ATOM 2783 C CA . GLN A 1 377 ? -23.147 -10.285 8.278 1.00 88.31 377 GLN A CA 1
ATOM 2784 C C . GLN A 1 377 ? -22.357 -9.011 8.561 1.00 88.31 377 GLN A C 1
ATOM 2786 O O . GLN A 1 377 ? -22.781 -7.921 8.177 1.00 88.31 377 GLN A O 1
ATOM 2791 N N . LYS A 1 378 ? -21.186 -9.150 9.189 1.00 90.12 378 LYS A N 1
ATOM 2792 C CA . LYS A 1 378 ? -20.393 -8.009 9.642 1.00 90.12 378 LYS A CA 1
ATOM 2793 C C . LYS A 1 378 ? -18.892 -8.267 9.551 1.00 90.12 378 LYS A C 1
ATOM 2795 O O . LYS A 1 378 ? -18.422 -9.347 9.876 1.00 90.12 378 LYS A O 1
ATOM 2800 N N . LEU A 1 379 ? -18.149 -7.276 9.075 1.00 87.62 379 LEU A N 1
ATOM 2801 C CA . LEU A 1 379 ? -16.689 -7.239 9.104 1.00 87.62 379 LEU A CA 1
ATOM 2802 C C . LEU A 1 379 ? -16.302 -6.098 10.033 1.00 87.62 379 LEU A C 1
ATOM 2804 O O . LEU A 1 379 ? -16.761 -4.977 9.836 1.00 87.62 379 LEU A O 1
ATOM 2808 N N . SER A 1 380 ? -15.472 -6.354 11.029 1.00 86.50 380 SER A N 1
ATOM 2809 C CA . SER A 1 380 ? -14.997 -5.333 11.951 1.00 86.50 380 SER A CA 1
ATOM 2810 C C . SER A 1 380 ? -13.479 -5.349 12.048 1.00 86.50 380 SER A C 1
ATOM 2812 O O . SER A 1 380 ? -12.828 -6.387 11.945 1.00 86.50 380 SER A O 1
ATOM 2814 N N . GLY A 1 381 ? -12.905 -4.164 12.204 1.00 83.38 381 GLY A N 1
ATOM 2815 C CA . GLY A 1 381 ? -11.509 -3.976 12.558 1.00 83.38 381 GLY A CA 1
ATOM 2816 C C . GLY A 1 381 ? -11.441 -3.068 13.771 1.00 83.38 381 GLY A C 1
ATOM 2817 O O . GLY A 1 381 ? -12.009 -1.978 13.741 1.00 83.38 381 GLY A O 1
ATOM 2818 N N . ALA A 1 382 ? -10.761 -3.503 14.822 1.00 84.69 382 ALA A N 1
ATOM 2819 C CA . ALA A 1 382 ? -10.508 -2.704 16.009 1.00 84.69 382 ALA A CA 1
ATOM 2820 C C . ALA A 1 382 ? -9.007 -2.477 16.167 1.00 84.69 382 ALA A C 1
ATOM 2822 O O . ALA A 1 382 ? -8.192 -3.363 15.918 1.00 84.69 382 ALA A O 1
ATOM 2823 N N . GLY A 1 383 ? -8.639 -1.275 16.583 1.00 80.50 383 GLY A N 1
ATOM 2824 C CA . GLY A 1 383 ? -7.266 -0.937 16.911 1.00 80.50 383 GLY A CA 1
ATOM 2825 C C . GLY A 1 383 ? -7.236 0.070 18.040 1.00 80.50 383 GLY A C 1
ATOM 2826 O O . GLY A 1 383 ? -8.079 0.968 18.112 1.00 80.50 383 GLY A O 1
ATOM 2827 N N . GLY A 1 384 ? -6.264 -0.070 18.928 1.00 82.94 384 GLY A N 1
ATOM 2828 C CA . GLY A 1 384 ? -6.205 0.802 20.079 1.00 82.94 384 GLY A CA 1
ATOM 2829 C C . GLY A 1 384 ? -4.973 0.630 20.935 1.00 82.94 384 GLY A C 1
ATOM 2830 O O . GLY A 1 384 ? -4.083 -0.179 20.671 1.00 82.94 384 GLY A O 1
ATOM 2831 N N . ILE A 1 385 ? -4.956 1.431 21.988 1.00 82.12 385 ILE A N 1
ATOM 2832 C CA . ILE A 1 385 ? -3.980 1.359 23.062 1.00 82.12 385 ILE A CA 1
ATOM 2833 C C . ILE A 1 385 ? -4.717 1.167 24.379 1.00 82.12 385 ILE A C 1
ATOM 2835 O O . ILE A 1 385 ? -5.785 1.741 24.594 1.00 82.12 385 ILE A O 1
ATOM 2839 N N . ARG A 1 386 ? -4.135 0.383 25.277 1.00 84.94 386 ARG A N 1
ATOM 2840 C CA . ARG A 1 386 ? -4.570 0.255 26.664 1.00 84.94 386 ARG A CA 1
ATOM 2841 C C . ARG A 1 386 ? -3.359 0.415 27.565 1.00 84.94 386 ARG A C 1
ATOM 2843 O O . ARG A 1 386 ? -2.374 -0.298 27.436 1.00 84.94 386 ARG A O 1
ATOM 2850 N N . LEU A 1 387 ? -3.438 1.351 28.495 1.00 80.62 387 LEU A N 1
ATOM 2851 C CA . LEU A 1 387 ? -2.427 1.593 29.510 1.00 80.62 387 LEU A CA 1
ATOM 2852 C C . LEU A 1 387 ? -3.031 1.325 30.877 1.00 80.62 387 LEU A C 1
ATOM 2854 O O . LEU A 1 387 ? -3.937 2.028 31.313 1.00 80.62 387 LEU A O 1
ATOM 2858 N N . GLY A 1 388 ? -2.521 0.293 31.542 1.00 71.69 388 GLY A N 1
ATOM 2859 C CA . GLY A 1 388 ? -2.907 -0.076 32.899 1.00 71.69 388 GLY A CA 1
ATOM 2860 C C . GLY A 1 388 ? -1.705 -0.529 33.723 1.00 71.69 388 GLY A C 1
ATOM 2861 O O . GLY A 1 388 ? -0.555 -0.407 33.303 1.00 71.69 388 GLY A O 1
ATOM 2862 N N . SER A 1 389 ? -1.961 -1.106 34.898 1.00 59.31 389 SER A N 1
ATOM 2863 C CA . SER A 1 389 ? -0.910 -1.552 35.829 1.00 59.31 389 SER A CA 1
ATOM 2864 C C . SER A 1 389 ? 0.013 -2.645 35.270 1.00 59.31 389 SER A C 1
ATOM 2866 O O . SER A 1 389 ? 1.087 -2.867 35.820 1.00 59.31 389 SER A O 1
ATOM 2868 N N . GLY A 1 390 ? -0.392 -3.329 34.194 1.00 64.00 390 GLY A N 1
ATOM 2869 C CA . GLY A 1 390 ? 0.414 -4.327 33.480 1.00 64.00 390 GLY A CA 1
ATOM 2870 C C . GLY A 1 390 ? 1.361 -3.751 32.420 1.00 64.00 390 GLY A C 1
ATOM 2871 O O . GLY A 1 390 ? 2.075 -4.519 31.784 1.00 64.00 390 GLY A O 1
ATOM 2872 N N . GLY A 1 391 ? 1.379 -2.427 32.234 1.00 65.12 391 GLY A N 1
ATOM 2873 C CA . GLY A 1 391 ? 2.113 -1.759 31.163 1.00 65.12 391 GLY A CA 1
ATOM 2874 C C . GLY A 1 391 ? 1.236 -1.429 29.946 1.00 65.12 391 GLY A C 1
ATOM 2875 O O . GLY A 1 391 ? 0.029 -1.682 29.957 1.00 65.12 391 GLY A O 1
ATOM 2876 N N . PRO A 1 392 ? 1.827 -0.793 28.924 1.00 70.75 392 PRO A N 1
ATOM 2877 C CA . PRO A 1 392 ? 1.137 -0.428 27.697 1.00 70.75 392 PRO A CA 1
ATOM 2878 C C . PRO A 1 392 ? 0.938 -1.619 26.763 1.00 70.75 392 PRO A C 1
ATOM 2880 O O . PRO A 1 392 ? 1.886 -2.340 26.465 1.00 70.75 392 PRO A O 1
ATOM 2883 N N . ASP A 1 393 ? -0.279 -1.753 26.255 1.00 77.88 393 ASP A N 1
ATOM 2884 C CA . ASP A 1 393 ? -0.699 -2.764 25.292 1.00 77.88 393 ASP A CA 1
ATOM 2885 C C . ASP A 1 393 ? -1.246 -2.066 24.038 1.00 77.88 393 ASP A C 1
ATOM 2887 O O . ASP A 1 393 ? -2.161 -1.243 24.127 1.00 77.88 393 ASP A O 1
ATOM 2891 N N . VAL A 1 394 ? -0.650 -2.347 22.878 1.00 77.06 394 VAL A N 1
ATOM 2892 C CA . VAL A 1 394 ? -1.154 -1.906 21.571 1.00 77.06 394 VAL A CA 1
ATOM 2893 C C . VAL A 1 394 ? -1.779 -3.119 20.923 1.00 77.06 394 VAL A C 1
ATOM 2895 O O . VAL A 1 394 ? -1.094 -4.114 20.700 1.00 77.06 394 VAL A O 1
ATOM 2898 N N . PHE A 1 395 ? -3.054 -3.020 20.573 1.00 79.44 395 PHE A N 1
ATOM 2899 C CA . PHE A 1 395 ? -3.772 -4.142 19.996 1.00 79.44 395 PHE A CA 1
ATOM 2900 C C . PHE A 1 395 ? -4.361 -3.784 18.640 1.00 79.44 395 PHE A C 1
ATOM 2902 O O . PHE A 1 395 ? -4.715 -2.637 18.354 1.00 79.44 395 PHE A O 1
ATOM 2909 N N . GLY A 1 396 ? -4.475 -4.815 17.814 1.00 78.00 396 GLY A N 1
ATOM 2910 C CA . GLY A 1 396 ? -5.243 -4.808 16.586 1.00 78.00 396 GLY A CA 1
ATOM 2911 C C . GLY A 1 396 ? -6.023 -6.110 16.496 1.00 78.00 396 GLY A C 1
ATOM 2912 O O . GLY A 1 396 ? -5.486 -7.177 16.794 1.00 78.00 396 GLY A O 1
ATOM 2913 N N . GLU A 1 397 ? -7.276 -6.017 16.082 1.00 80.62 397 GLU A N 1
ATOM 2914 C CA . GLU A 1 397 ? -8.176 -7.144 15.884 1.00 80.62 397 GLU A CA 1
ATOM 2915 C C . GLU A 1 397 ? -8.924 -6.963 14.565 1.00 80.62 397 GLU A C 1
ATOM 2917 O O . GLU A 1 397 ? -9.325 -5.854 14.210 1.00 80.62 397 GLU A O 1
ATOM 2922 N N . VAL A 1 398 ? -9.116 -8.058 13.836 1.00 74.81 398 VAL A N 1
ATOM 2923 C CA . VAL A 1 398 ? -10.047 -8.119 12.710 1.00 74.81 398 VAL A CA 1
ATOM 2924 C C . VAL A 1 398 ? -10.989 -9.284 12.953 1.00 74.81 398 VAL A C 1
ATOM 2926 O O . VAL A 1 398 ? -10.532 -10.407 13.171 1.00 74.81 398 VAL A O 1
ATOM 2929 N N . SER A 1 399 ? -12.286 -9.015 12.884 1.00 80.94 399 SER A N 1
ATOM 2930 C CA . SER A 1 399 ? -13.339 -9.994 13.118 1.00 80.94 399 SER A CA 1
ATOM 2931 C C . SER A 1 399 ? -14.318 -10.022 11.946 1.00 80.94 399 SER A C 1
ATOM 2933 O O . SER A 1 399 ? -14.630 -8.999 11.336 1.00 80.94 399 SER A O 1
ATOM 2935 N N . LEU A 1 400 ? -14.768 -11.219 11.588 1.00 83.31 400 LEU A N 1
ATOM 2936 C CA . LEU A 1 400 ? -15.726 -11.488 10.527 1.00 83.31 400 LEU A CA 1
ATOM 2937 C C . LEU A 1 400 ? -16.843 -12.355 11.107 1.00 83.31 400 LEU A C 1
ATOM 2939 O O . LEU A 1 400 ? -16.635 -13.543 11.361 1.00 83.31 400 LEU A O 1
ATOM 2943 N N . ASP A 1 401 ? -18.010 -11.744 11.282 1.00 87.56 401 ASP A N 1
ATOM 2944 C CA . ASP A 1 401 ? -19.175 -12.348 11.920 1.00 87.56 401 ASP A CA 1
ATOM 2945 C C . ASP A 1 401 ? -20.189 -12.823 10.871 1.00 87.56 401 ASP A C 1
ATOM 2947 O O . ASP A 1 401 ? -20.478 -12.147 9.868 1.00 87.56 401 ASP A O 1
ATOM 2951 N N . GLY A 1 402 ? -20.780 -13.986 11.128 1.00 84.44 402 GLY A N 1
ATOM 2952 C CA . GLY A 1 402 ? -21.818 -14.592 10.308 1.00 84.44 402 GLY A CA 1
ATOM 2953 C C . GLY A 1 402 ? -21.320 -15.019 8.930 1.00 84.44 402 GLY A C 1
ATOM 2954 O O . GLY A 1 402 ? -22.094 -14.945 7.968 1.00 84.44 402 GLY A O 1
ATOM 2955 N N . LEU A 1 403 ? -20.047 -15.429 8.808 1.00 84.88 403 LEU A N 1
ATOM 2956 C CA . LEU A 1 403 ? -19.522 -15.989 7.565 1.00 84.88 403 LEU A CA 1
ATOM 2957 C C . LEU A 1 403 ? -20.292 -17.272 7.260 1.00 84.88 403 LEU A C 1
ATOM 2959 O O . LEU A 1 403 ? -20.277 -18.233 8.023 1.00 84.88 403 LEU A O 1
ATOM 2963 N N . LYS A 1 404 ? -20.969 -17.295 6.120 1.00 84.31 404 LYS A N 1
ATOM 2964 C CA . LYS A 1 404 ? -21.825 -18.394 5.706 1.00 84.31 404 LYS A CA 1
ATOM 2965 C C . LYS A 1 404 ? -21.570 -18.736 4.255 1.00 84.31 404 LYS A C 1
ATOM 2967 O O . LYS A 1 404 ? -21.773 -17.911 3.366 1.00 84.31 404 LYS A O 1
ATOM 2972 N N . PHE A 1 405 ? -21.176 -19.975 4.013 1.00 77.19 405 PHE A N 1
ATOM 2973 C CA . PHE A 1 405 ? -21.196 -20.572 2.691 1.00 77.19 405 PHE A CA 1
ATOM 2974 C C . PHE A 1 405 ? -22.490 -21.363 2.520 1.00 77.19 405 PHE A C 1
ATOM 2976 O O . PHE A 1 405 ? -22.823 -22.217 3.337 1.00 77.19 405 PHE A O 1
ATOM 2983 N N . VAL A 1 406 ? -23.225 -21.084 1.453 1.00 80.75 406 VAL A N 1
ATOM 2984 C CA . VAL A 1 406 ? -24.390 -21.840 1.005 1.00 80.75 406 VAL A CA 1
ATOM 2985 C C . VAL A 1 406 ? -24.041 -22.410 -0.355 1.00 80.75 406 VAL A C 1
ATOM 2987 O O . VAL A 1 406 ? -23.835 -21.662 -1.300 1.00 80.75 406 VAL A O 1
ATOM 2990 N N . PHE A 1 407 ? -24.007 -23.725 -0.482 1.00 74.50 407 PHE A N 1
ATOM 2991 C CA . PHE A 1 407 ? -23.924 -24.405 -1.763 1.00 74.50 407 PHE A CA 1
ATOM 2992 C C . PHE A 1 407 ? -25.322 -24.845 -2.179 1.00 74.50 407 PHE A C 1
ATOM 2994 O O . PHE A 1 407 ? -25.905 -25.707 -1.531 1.00 74.50 407 PHE A O 1
ATOM 3001 N N . LYS A 1 408 ? -25.853 -24.279 -3.262 1.00 77.62 408 LYS A N 1
ATOM 3002 C CA . LYS A 1 408 ? -27.065 -24.753 -3.936 1.00 77.62 408 LYS A CA 1
ATOM 3003 C C . LYS A 1 408 ? -26.698 -25.281 -5.325 1.00 77.62 408 LYS A C 1
ATOM 3005 O O . LYS A 1 408 ? -26.332 -24.477 -6.188 1.00 77.62 408 LYS A O 1
ATOM 3010 N N . PRO A 1 409 ? -26.823 -26.593 -5.575 1.00 65.94 409 PRO A N 1
ATOM 3011 C CA . PRO A 1 409 ? -26.579 -27.174 -6.888 1.00 65.94 409 PRO A CA 1
ATOM 3012 C C . PRO A 1 409 ? -27.747 -26.855 -7.836 1.00 65.94 409 PRO A C 1
ATOM 3014 O O . PRO A 1 409 ? -28.596 -27.698 -8.106 1.00 65.94 409 PRO A O 1
ATOM 3017 N N . ALA A 1 410 ? -27.834 -25.622 -8.333 1.00 58.78 410 ALA A N 1
ATOM 3018 C CA . ALA A 1 410 ? -28.760 -25.299 -9.415 1.00 58.78 410 ALA A CA 1
ATOM 3019 C C . ALA A 1 410 ? -28.179 -25.832 -10.738 1.00 58.78 410 ALA A C 1
ATOM 3021 O O . ALA A 1 410 ? -27.095 -25.419 -11.140 1.00 58.78 410 ALA A O 1
ATOM 3022 N N . GLY A 1 411 ? -28.876 -26.769 -11.392 1.00 58.59 411 GLY A N 1
ATOM 3023 C CA . GLY A 1 411 ? -28.461 -27.330 -12.689 1.00 58.59 411 GLY A CA 1
ATOM 3024 C C . GLY A 1 411 ? -27.341 -28.381 -12.637 1.00 58.59 411 GLY A C 1
ATOM 3025 O O . GLY A 1 411 ? -26.659 -28.587 -13.636 1.00 58.59 411 GLY A O 1
ATOM 3026 N N . ALA A 1 412 ? -27.113 -29.034 -11.491 1.00 49.12 412 ALA A N 1
ATOM 3027 C CA . ALA A 1 412 ? -26.130 -30.114 -11.392 1.00 49.12 412 ALA A CA 1
ATOM 3028 C C . ALA A 1 412 ? -26.658 -31.410 -12.038 1.00 49.12 412 ALA A C 1
ATOM 3030 O O . ALA A 1 412 ? -27.286 -32.236 -11.374 1.00 49.12 412 ALA A O 1
ATOM 3031 N N . ASP A 1 413 ? -26.374 -31.601 -13.324 1.00 51.53 413 ASP A N 1
ATOM 3032 C CA . ASP A 1 413 ? -26.651 -32.854 -14.024 1.00 51.53 413 ASP A CA 1
ATOM 3033 C C . ASP A 1 413 ? -25.590 -33.921 -13.682 1.00 51.53 413 ASP A C 1
ATOM 3035 O O . ASP A 1 413 ? -24.388 -33.654 -13.623 1.00 51.53 413 ASP A O 1
ATOM 3039 N N . GLY A 1 414 ? -26.027 -35.164 -13.460 1.00 66.75 414 GLY A N 1
ATOM 3040 C CA . GLY A 1 414 ? -25.140 -36.320 -13.280 1.00 66.75 414 GLY A CA 1
ATOM 3041 C C . GLY A 1 414 ? -24.723 -36.624 -11.832 1.00 66.75 414 GLY A C 1
ATOM 3042 O O . GLY A 1 414 ? -25.507 -36.495 -10.894 1.00 66.75 414 GLY A O 1
ATOM 3043 N N . PHE A 1 415 ? -23.485 -37.104 -11.655 1.00 56.41 415 PHE A N 1
ATOM 3044 C CA . PHE A 1 415 ? -22.966 -37.689 -10.404 1.00 56.41 415 PHE A CA 1
ATOM 3045 C C . PHE A 1 415 ? -23.047 -36.743 -9.190 1.00 56.41 415 PHE A C 1
ATOM 3047 O O . PHE A 1 415 ? -23.344 -37.187 -8.084 1.00 56.41 415 PHE A O 1
ATOM 3054 N N . ILE A 1 416 ? -22.853 -35.435 -9.392 1.00 54.31 416 ILE A N 1
ATOM 3055 C CA . ILE A 1 416 ? -22.883 -34.432 -8.313 1.00 54.31 416 ILE A CA 1
ATOM 3056 C C . ILE A 1 416 ? -24.296 -34.285 -7.718 1.00 54.31 416 ILE A C 1
ATOM 3058 O O . ILE A 1 416 ? -24.435 -34.186 -6.499 1.00 54.31 416 ILE A O 1
ATOM 3062 N N . GLY A 1 417 ? -25.347 -34.363 -8.544 1.00 58.78 417 GLY A N 1
ATOM 3063 C CA . GLY A 1 417 ? -26.743 -34.330 -8.087 1.00 58.78 417 GLY A CA 1
ATOM 3064 C C . GLY A 1 417 ? -27.204 -35.606 -7.366 1.00 58.78 417 GLY A C 1
ATOM 3065 O O . GLY A 1 417 ? -28.207 -35.575 -6.657 1.00 58.78 417 GLY A O 1
ATOM 3066 N N . ALA A 1 418 ? -26.480 -36.722 -7.519 1.00 60.44 418 ALA A N 1
ATOM 3067 C CA . ALA A 1 418 ? -26.780 -37.989 -6.844 1.00 60.44 418 ALA A CA 1
ATOM 3068 C C . ALA A 1 418 ? -26.143 -38.104 -5.446 1.00 60.44 418 ALA A C 1
ATOM 3070 O O . ALA A 1 418 ? -26.625 -38.878 -4.620 1.00 60.44 418 ALA A O 1
ATOM 3071 N N . VAL A 1 419 ? -25.063 -37.357 -5.188 1.00 63.91 419 VAL A N 1
ATOM 3072 C CA . VAL A 1 419 ? -24.286 -37.426 -3.936 1.00 63.91 419 VAL A CA 1
ATOM 3073 C C . VAL A 1 419 ? -24.639 -36.291 -2.970 1.00 63.91 419 VAL A C 1
ATOM 3075 O O . VAL A 1 419 ? -24.542 -36.475 -1.758 1.00 63.91 419 VAL A O 1
ATOM 3078 N N . LEU A 1 420 ? -25.053 -35.124 -3.474 1.00 61.34 420 LEU A N 1
ATOM 3079 C CA . LEU A 1 420 ? -25.314 -33.947 -2.642 1.00 61.34 420 LEU A CA 1
ATOM 3080 C C . LEU A 1 420 ? -26.805 -33.778 -2.288 1.00 61.34 420 LEU A C 1
ATOM 3082 O O . LEU A 1 420 ? -27.673 -34.122 -3.094 1.00 61.34 420 LEU A O 1
ATOM 3086 N N . PRO A 1 421 ? -27.130 -33.223 -1.101 1.00 65.06 421 PRO A N 1
ATOM 3087 C CA . PRO A 1 421 ? -28.509 -32.948 -0.705 1.00 65.06 421 PRO A CA 1
ATOM 3088 C C . PRO A 1 421 ? -29.195 -31.982 -1.679 1.00 65.06 421 PRO A C 1
ATOM 3090 O O . PRO A 1 421 ? -28.611 -30.971 -2.071 1.00 65.06 421 PRO A O 1
ATOM 3093 N N . LYS A 1 422 ? -30.462 -32.257 -2.023 1.00 63.62 422 LYS A N 1
ATOM 3094 C CA . LYS A 1 422 ? -31.264 -31.422 -2.942 1.00 63.62 422 LYS A CA 1
ATOM 3095 C C . LYS A 1 422 ? -31.446 -29.982 -2.451 1.00 63.62 422 LYS A C 1
ATOM 3097 O O . LYS A 1 422 ? -31.533 -29.073 -3.269 1.00 63.62 422 LYS A O 1
ATOM 3102 N N . ASP A 1 423 ? -31.442 -29.781 -1.135 1.00 65.94 423 ASP A N 1
ATOM 3103 C CA . ASP A 1 423 ? -31.591 -28.465 -0.501 1.00 65.94 423 ASP A CA 1
ATOM 3104 C C . ASP A 1 423 ? -30.257 -27.705 -0.364 1.00 65.94 423 ASP A C 1
ATOM 3106 O O . ASP A 1 423 ? -30.227 -26.563 0.103 1.00 65.94 423 ASP A O 1
ATOM 3110 N N . GLY A 1 424 ? -29.153 -28.319 -0.806 1.00 71.00 424 GLY A N 1
ATOM 3111 C CA . GLY A 1 424 ? -27.811 -27.766 -0.707 1.00 71.00 424 GLY A CA 1
ATOM 3112 C C . GLY A 1 424 ? -27.081 -28.101 0.595 1.00 71.00 424 GLY A C 1
ATOM 3113 O O . GLY A 1 424 ? -27.543 -28.890 1.417 1.00 71.00 424 GLY A O 1
ATOM 3114 N N . VAL A 1 425 ? -25.906 -27.498 0.775 1.00 74.12 425 VAL A N 1
ATOM 3115 C CA . VAL A 1 425 ? -25.081 -27.603 1.990 1.00 74.12 425 VAL A CA 1
ATOM 3116 C C . VAL A 1 425 ? -24.823 -26.201 2.520 1.00 74.12 425 VAL A C 1
ATOM 3118 O O . VAL A 1 425 ? -24.589 -25.282 1.739 1.00 74.12 425 VAL A O 1
ATOM 3121 N N . GLN A 1 426 ? -24.865 -26.024 3.838 1.00 80.94 426 GLN A N 1
ATOM 3122 C CA . GLN A 1 426 ? -24.533 -24.756 4.481 1.00 80.94 426 GLN A CA 1
ATOM 3123 C C . GLN A 1 426 ? -23.412 -24.972 5.491 1.00 80.94 426 GLN A C 1
ATOM 3125 O O . GLN A 1 426 ? -23.427 -25.953 6.232 1.00 80.94 426 GLN A O 1
ATOM 3130 N N . VAL A 1 427 ? -22.445 -24.062 5.502 1.00 75.19 427 VAL A N 1
ATOM 3131 C CA . VAL A 1 427 ? -21.345 -24.022 6.467 1.00 75.19 427 VAL A CA 1
ATOM 3132 C C . VAL A 1 427 ? -21.286 -22.611 7.029 1.00 75.19 427 VAL A C 1
ATOM 3134 O O . VAL A 1 427 ? -21.289 -21.652 6.260 1.00 75.19 427 VAL A O 1
ATOM 3137 N N . GLU A 1 428 ? -21.248 -22.489 8.350 1.00 83.75 428 GLU A N 1
ATOM 3138 C CA . GLU A 1 428 ? -21.203 -21.212 9.063 1.00 83.75 428 GLU A CA 1
ATOM 3139 C C . GLU A 1 428 ? -19.960 -21.154 9.952 1.00 83.75 428 GLU A C 1
ATOM 3141 O O . GLU A 1 428 ? -19.528 -22.177 10.489 1.00 83.75 428 GLU A O 1
ATOM 3146 N N . ALA A 1 429 ? -19.373 -19.967 10.076 1.00 69.81 429 ALA A N 1
ATOM 3147 C CA . ALA A 1 429 ? -18.223 -19.698 10.921 1.00 69.81 429 ALA A CA 1
ATOM 3148 C C . ALA A 1 429 ? -18.199 -18.227 11.353 1.00 69.81 429 ALA A C 1
ATOM 3150 O O . ALA A 1 429 ? -18.620 -17.347 10.605 1.00 69.81 429 ALA A O 1
ATOM 3151 N N . ASP A 1 430 ? -17.607 -17.977 12.515 1.00 78.88 430 ASP A N 1
ATOM 3152 C CA . ASP A 1 430 ? -17.134 -16.656 12.920 1.00 78.88 430 ASP A CA 1
ATOM 3153 C C . ASP A 1 430 ? -15.608 -16.719 13.004 1.00 78.88 430 ASP A C 1
ATOM 3155 O O . ASP A 1 430 ? -15.042 -17.716 13.471 1.00 78.88 430 ASP A O 1
ATOM 3159 N N . VAL A 1 431 ? -14.926 -15.689 12.504 1.00 74.25 431 VAL A N 1
ATOM 3160 C CA . VAL A 1 431 ? -13.459 -15.659 12.434 1.00 74.25 431 VAL A CA 1
ATOM 3161 C C . VAL A 1 431 ? -12.941 -14.395 13.096 1.00 74.25 431 VAL A C 1
ATOM 3163 O O . VAL A 1 431 ? -13.251 -13.299 12.648 1.00 74.25 431 VAL A O 1
ATOM 3166 N N . THR A 1 432 ? -12.072 -14.552 14.092 1.00 77.25 432 THR A N 1
ATOM 3167 C CA . THR A 1 432 ? -11.346 -13.446 14.728 1.00 77.25 432 THR A CA 1
ATOM 3168 C C . THR A 1 432 ? -9.847 -13.678 14.612 1.00 77.25 432 THR A C 1
ATOM 3170 O O . THR A 1 432 ? -9.343 -14.757 14.931 1.00 77.25 432 THR A O 1
ATOM 3173 N N . ALA A 1 433 ? -9.123 -12.656 14.163 1.00 72.38 433 ALA A N 1
ATOM 3174 C CA . ALA A 1 433 ? -7.675 -12.657 14.035 1.00 72.38 433 ALA A CA 1
ATOM 3175 C C . ALA A 1 433 ? -7.056 -11.502 14.833 1.00 72.38 433 ALA A C 1
ATOM 3177 O O . ALA A 1 433 ? -7.519 -10.365 14.765 1.00 72.38 433 ALA A O 1
ATOM 3178 N N . PHE A 1 434 ? -5.959 -11.799 15.533 1.00 74.75 434 PHE A N 1
ATOM 3179 C CA . PHE A 1 434 ? -5.148 -10.827 16.269 1.00 74.75 434 PHE A CA 1
ATOM 3180 C C . PHE A 1 434 ? -3.826 -10.622 15.523 1.00 74.75 434 PHE A C 1
ATOM 3182 O O . PHE A 1 434 ? -2.875 -11.368 15.764 1.00 74.75 434 PHE A O 1
ATOM 3189 N N . PRO A 1 435 ? -3.747 -9.671 14.574 1.00 49.84 435 PRO A N 1
ATOM 3190 C CA . PRO A 1 435 ? -2.509 -9.397 13.845 1.00 49.84 435 PRO A CA 1
ATOM 3191 C C . PRO A 1 435 ? -1.355 -8.921 14.744 1.00 49.84 435 PRO A C 1
ATOM 3193 O O . PRO A 1 435 ? -0.210 -8.973 14.305 1.00 49.84 435 PRO A O 1
ATOM 3196 N N . TYR A 1 436 ? -1.636 -8.495 15.982 1.00 46.09 436 TYR A N 1
ATOM 3197 C CA . TYR A 1 436 ? -0.643 -8.103 16.985 1.00 46.09 436 TYR A CA 1
ATOM 3198 C C . TYR A 1 436 ? -1.030 -8.630 18.381 1.00 46.09 436 TYR A C 1
ATOM 3200 O O . TYR A 1 436 ? -2.156 -8.414 18.832 1.00 46.09 436 TYR A O 1
ATOM 3208 N N . ARG A 1 437 ? -0.090 -9.306 19.054 1.00 37.88 437 ARG A N 1
ATOM 3209 C CA . ARG A 1 437 ? -0.041 -9.547 20.506 1.00 37.88 437 ARG A CA 1
ATOM 3210 C C . ARG A 1 437 ? 1.401 -9.480 20.980 1.00 37.88 437 ARG A C 1
ATOM 3212 O O . ARG A 1 437 ? 2.272 -9.965 20.222 1.00 37.88 437 ARG A O 1
#

Radius of gyration: 27.31 Å; chains: 1; bounding box: 62×67×70 Å